Protein 4AUR (pdb70)

Foldseek 3Di:
DQQVLLVVVLVVLLLLLVLVLCCCCVLFDDPPPVNVLSVVLNVVSVPDGAEEEQAEQVVLVSLLLVCLLQLHHVCPWDDQDDLEKDWDWDPPGPDTYIYIYGNNVVVSVVNCDVVSLVRLLLHLAYEHGAELVDGDDPPCLVVLQCCCPVSNCQLRYEYEHEALVVDHLPPPVVCVVSQVVSLVVVLVSSCVSHVNDPVSSVSGHYDYFYSQHPNPDDVVVSVVVVVRCSRGVSVVVSVSNSVSSNPRSSVSSCVVSPVPSSVVSVVLLVLQVVLLVLLCVLLVLLVVVCVLVVLLVVLLVVLLVLLVVLVVVLVVLVVLVVLPVDDLQCPQVNCPVWNQDPLGTRPNVVVVNVVSVVVSLVVSLVSLVVSLVVNLVSLVVSLVSLVVCDFCSCVSVRDQQDPDNHDTSVNLNVLSVVLNVLSVVLRDDDDDDDDDGHDHDDPLLDLSNDDPPDDDGHDPVVVPVDDPVRRVVSSVVNSVVVSVVSCVVVVVVVVCSVDSVVCVPRPVVSVCCVSSVVSVVVSVVSVVSSVSSVVVSVSVVVSVSVD

Solvent-accessible surface area: 28708 Å² total

CATH classification: 3.40.50.300

Sequence (547 aa):
EQFKQFSIEKQAAINSLLQLRGLELGEGINISDDLQKVTSAINAIESDVLRIALLGAFSDGKTSVIAAWLGKVDDNISDESSDRLSIYKPEGLPDQCEIVDTPGLFDGRLVYEDLTRRYISEAHLIFYVVDATNPLKESHSDIVKWVLRDLNKLSSTIFVINKDEVTSLTDQALFDEQAAIKKANLKGKLQRAADLTAQECEQLNIVCVASNPNGRGLTYWFTKPEHYESRSRINDLKNAATEILKTNVPEVLLVKTGDVVKDIVIQRVTLASRHLDELNTFVEKNDEDHRFSNDIKQSRIEVKRLAGELFEELNLEKQLSQLRPLDLDDIRPFDDELGYTEDGVGFKLHLRIKQSVDRFFEQSTAVSQRLSDDITRQLSSSESFLSGLGEGAFRSLGGAFKGVSKISPATLKTTILAARDTIGKLTGYVYKFKPWEATKLAGSIAKWAGPVGAAFTIGSDLWDAYKAHEREQELKEVKASLAKIIKEPFEDIYDVLSSDEKFAFFAPQIQQEQVVTELAEKSQAIRDNRQKLSLIQTQLAQLVPAT

B-factor: mean 41.04, std 17.07, range [11.83, 122.5]

Radius of gyration: 49.86 Å; Cα contacts (8 Å, |Δi|>4): 605; chains: 1; bounding box: 68×48×155 Å

Structure (mmCIF, N/CA/C/O backbone):
data_4AUR
#
_entry.id   4AUR
#
_cell.length_a   185.515
_cell.length_b   53.659
_cell.length_c   73.949
_cell.angle_alpha   90.00
_cell.angle_beta   96.65
_cell.angle_gamma   90.00
#
_symmetry.space_group_name_H-M   'C 1 2 1'
#
loop_
_entity.id
_entity.type
_entity.pdbx_description
1 polymer LEOA
2 non-polymer 'SULFATE ION'
3 water water
#
loop_
_atom_site.group_PDB
_atom_site.id
_atom_site.type_symbol
_atom_site.label_atom_id
_atom_site.label_alt_id
_atom_site.label_comp_id
_atom_site.label_asym_id
_atom_site.label_entity_id
_atom_site.label_seq_id
_atom_site.pdbx_PDB_ins_code
_atom_site.Cartn_x
_atom_site.Cartn_y
_atom_site.Cartn_z
_atom_site.occupancy
_atom_site.B_iso_or_equiv
_atom_site.auth_seq_id
_atom_site.auth_comp_id
_atom_site.auth_asym_id
_atom_site.auth_atom_id
_atom_site.pdbx_PDB_model_num
ATOM 9 N N . GLU A 1 2 ? 30.924 15.234 -3.659 1.00 61.38 2 GLU A N 1
ATOM 10 C CA . GLU A 1 2 ? 30.228 14.417 -4.650 1.00 61.47 2 GLU A CA 1
ATOM 11 C C . GLU A 1 2 ? 30.453 12.937 -4.334 1.00 57.67 2 GLU A C 1
ATOM 12 O O . GLU A 1 2 ? 31.062 12.611 -3.323 1.00 53.45 2 GLU A O 1
ATOM 18 N N . GLN A 1 3 ? 29.947 12.045 -5.180 1.00 55.12 3 GLN A N 1
ATOM 19 C CA . GLN A 1 3 ? 29.709 10.646 -4.764 1.00 50.44 3 GLN A CA 1
ATOM 20 C C . GLN A 1 3 ? 30.956 9.788 -4.629 1.00 46.41 3 GLN A C 1
ATOM 21 O O . GLN A 1 3 ? 31.025 8.971 -3.735 1.00 44.23 3 GLN A O 1
ATOM 27 N N . PHE A 1 4 ? 31.936 9.975 -5.505 1.00 45.27 4 PHE A N 1
ATOM 28 C CA . PHE A 1 4 ? 33.130 9.141 -5.497 1.00 43.46 4 PHE A CA 1
ATOM 29 C C . PHE A 1 4 ? 34.136 9.617 -4.480 1.00 44.65 4 PHE A C 1
ATOM 30 O O . PHE A 1 4 ? 34.922 8.823 -3.992 1.00 52.45 4 PHE A O 1
ATOM 38 N N . LYS A 1 5 ? 34.121 10.907 -4.163 1.00 45.39 5 LYS A N 1
ATOM 39 C CA . LYS A 1 5 ? 34.996 11.439 -3.119 1.00 46.69 5 LYS A CA 1
ATOM 40 C C . LYS A 1 5 ? 34.466 11.046 -1.740 1.00 42.78 5 LYS A C 1
ATOM 41 O O . LYS A 1 5 ? 35.245 10.863 -0.810 1.00 42.11 5 LYS A O 1
ATOM 47 N N . GLN A 1 6 ? 33.143 10.939 -1.614 1.00 37.26 6 GLN A N 1
ATOM 48 C CA . GLN A 1 6 ? 32.509 10.588 -0.359 1.00 32.74 6 GLN A CA 1
ATOM 49 C C . GLN A 1 6 ? 32.782 9.147 -0.092 1.00 31.33 6 GLN A C 1
ATOM 50 O O . GLN A 1 6 ? 33.037 8.761 1.029 1.00 29.40 6 GLN A O 1
ATOM 56 N N . PHE A 1 7 ? 32.736 8.341 -1.140 1.00 29.55 7 PHE A N 1
ATOM 57 C CA . PHE A 1 7 ? 32.968 6.944 -0.977 1.00 28.42 7 PHE A CA 1
ATOM 58 C C . PHE A 1 7 ? 34.409 6.795 -0.575 1.00 29.69 7 PHE A C 1
ATOM 59 O O . PHE A 1 7 ? 34.710 6.343 0.514 1.00 31.20 7 PHE A O 1
ATOM 67 N N . SER A 1 8 ? 35.305 7.235 -1.435 1.00 32.34 8 SER A N 1
ATOM 68 C CA . SER A 1 8 ? 36.723 7.078 -1.166 1.00 34.67 8 SER A CA 1
ATOM 69 C C . SER A 1 8 ? 37.054 7.478 0.275 1.00 32.56 8 SER A C 1
ATOM 70 O O . SER A 1 8 ? 37.861 6.811 0.910 1.00 30.97 8 SER A O 1
ATOM 73 N N . ILE A 1 9 ? 36.420 8.555 0.758 1.00 31.47 9 ILE A N 1
ATOM 74 C CA . ILE A 1 9 ? 36.540 9.029 2.144 1.00 33.13 9 ILE A CA 1
ATOM 75 C C . ILE A 1 9 ? 35.957 8.059 3.153 1.00 33.26 9 ILE A C 1
ATOM 76 O O . ILE A 1 9 ? 36.566 7.797 4.196 1.00 38.02 9 ILE A O 1
ATOM 81 N N . GLU A 1 10 ? 34.749 7.573 2.888 1.00 32.37 10 GLU A N 1
ATOM 82 C CA . GLU A 1 10 ? 34.136 6.600 3.788 1.00 30.27 10 GLU A CA 1
ATOM 83 C C . GLU A 1 10 ? 34.916 5.306 3.764 1.00 27.55 10 GLU A C 1
ATOM 84 O O . GLU A 1 10 ? 35.075 4.696 4.803 1.00 27.47 10 GLU A O 1
ATOM 90 N N . LYS A 1 11 ? 35.456 4.919 2.616 1.00 25.20 11 LYS A N 1
ATOM 91 C CA . LYS A 1 11 ? 36.368 3.781 2.578 1.00 25.62 11 LYS A CA 1
ATOM 92 C C . LYS A 1 11 ? 37.524 3.978 3.526 1.00 25.66 11 LYS A C 1
ATOM 93 O O . LYS A 1 11 ? 37.820 3.106 4.331 1.00 26.13 11 LYS A O 1
ATOM 99 N N . GLN A 1 12 ? 38.174 5.120 3.459 1.00 25.93 12 GLN A N 1
ATOM 100 C CA . GLN A 1 12 ? 39.313 5.343 4.336 1.00 28.52 12 GLN A CA 1
ATOM 101 C C . GLN A 1 12 ? 38.879 5.362 5.798 1.00 28.40 12 GLN A C 1
ATOM 102 O O . GLN A 1 12 ? 39.544 4.779 6.648 1.00 30.18 12 GLN A O 1
ATOM 108 N N . ALA A 1 13 ? 37.765 6.006 6.112 1.00 26.51 13 ALA A N 1
ATOM 109 C CA . ALA A 1 13 ? 37.360 6.042 7.507 1.00 25.82 13 ALA A CA 1
ATOM 110 C C . ALA A 1 13 ? 37.208 4.640 8.059 1.00 24.36 13 ALA A C 1
ATOM 111 O O . ALA A 1 13 ? 37.596 4.378 9.175 1.00 27.32 13 ALA A O 1
ATOM 113 N N . ALA A 1 14 ? 36.649 3.740 7.271 1.00 24.71 14 ALA A N 1
ATOM 114 C CA . ALA A 1 14 ? 36.406 2.362 7.709 1.00 24.64 14 ALA A CA 1
ATOM 115 C C . ALA A 1 14 ? 37.701 1.609 7.910 1.00 24.01 14 ALA A C 1
ATOM 116 O O . ALA A 1 14 ? 37.829 0.811 8.827 1.00 24.09 14 ALA A O 1
ATOM 118 N N . ILE A 1 15 ? 38.648 1.860 7.026 1.00 23.82 15 ILE A N 1
ATOM 119 C CA . ILE A 1 15 ? 39.969 1.333 7.181 1.00 23.18 15 ILE A CA 1
ATOM 120 C C . ILE A 1 15 ? 40.597 1.881 8.464 1.00 23.94 15 ILE A C 1
ATOM 121 O O . ILE A 1 15 ? 41.138 1.110 9.249 1.00 25.24 15 ILE A O 1
ATOM 126 N N . ASN A 1 16 ? 40.503 3.178 8.719 1.00 23.72 16 ASN A N 1
ATOM 127 C CA . ASN A 1 16 ? 41.022 3.684 9.976 1.00 25.36 16 ASN A CA 1
ATOM 128 C C . ASN A 1 16 ? 40.393 2.993 11.168 1.00 25.75 16 ASN A C 1
ATOM 129 O O . ASN A 1 16 ? 41.105 2.463 12.024 1.00 25.24 16 ASN A O 1
ATOM 134 N N . SER A 1 17 ? 39.063 2.973 11.208 1.00 25.34 17 SER A N 1
ATOM 135 C CA . SER A 1 17 ? 38.352 2.372 12.305 1.00 25.28 17 SER A CA 1
ATOM 136 C C . SER A 1 17 ? 38.848 0.941 12.562 1.00 25.27 17 SER A C 1
ATOM 137 O O . SER A 1 17 ? 38.862 0.475 13.703 1.00 26.57 17 SER A O 1
ATOM 140 N N . LEU A 1 18 ? 39.293 0.252 11.516 1.00 24.37 18 LEU A N 1
ATOM 141 C CA . LEU A 1 18 ? 39.843 -1.088 11.680 1.00 23.08 18 LEU A CA 1
ATOM 142 C C . LEU A 1 18 ? 41.278 -1.080 12.183 1.00 23.32 18 LEU A C 1
ATOM 143 O O . LEU A 1 18 ? 41.691 -1.979 12.893 1.00 20.87 18 LEU A O 1
ATOM 148 N N . LEU A 1 19 ? 42.052 -0.070 11.805 1.00 24.44 19 LEU A N 1
ATOM 149 C CA . LEU A 1 19 ? 43.371 0.078 12.406 1.00 24.50 19 LEU A CA 1
ATOM 150 C C . LEU A 1 19 ? 43.253 0.376 13.913 1.00 23.95 19 LEU A C 1
ATOM 151 O O . LEU A 1 19 ? 44.040 -0.116 14.698 1.00 24.39 19 LEU A O 1
ATOM 156 N N . GLN A 1 20 ? 42.269 1.166 14.315 1.00 24.68 20 GLN A N 1
ATOM 157 C CA . GLN A 1 20 ? 42.059 1.441 15.736 1.00 25.06 20 GLN A CA 1
ATOM 158 C C . GLN A 1 20 ? 41.620 0.182 16.441 1.00 24.24 20 GLN A C 1
ATOM 159 O O . GLN A 1 20 ? 41.968 -0.057 17.581 1.00 22.57 20 GLN A O 1
ATOM 165 N N . LEU A 1 21 ? 40.834 -0.628 15.745 1.00 25.36 21 LEU A N 1
ATOM 166 C CA . LEU A 1 21 ? 40.459 -1.931 16.254 1.00 23.97 21 LEU A CA 1
ATOM 167 C C . LEU A 1 21 ? 41.687 -2.755 16.530 1.00 23.66 21 LEU A C 1
ATOM 168 O O . LEU A 1 21 ? 41.834 -3.308 17.598 1.00 26.81 21 LEU A O 1
ATOM 173 N N . ARG A 1 22 ? 42.593 -2.818 15.569 1.00 25.21 22 ARG A N 1
ATOM 174 C C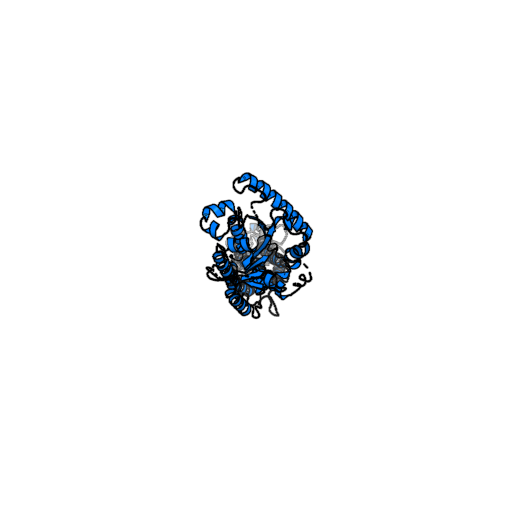A . ARG A 1 22 ? 43.880 -3.507 15.746 1.00 24.08 22 ARG A CA 1
ATOM 175 C C . ARG A 1 22 ? 44.636 -3.017 16.959 1.00 22.46 22 ARG A C 1
ATOM 176 O O . ARG A 1 22 ? 45.222 -3.797 17.667 1.00 21.62 22 ARG A O 1
ATOM 184 N N . GLY A 1 23 ? 44.611 -1.714 17.189 1.00 22.66 23 GLY A N 1
ATOM 185 C CA . GLY A 1 23 ? 45.274 -1.114 18.334 1.00 22.60 23 GLY A CA 1
ATOM 186 C C . GLY A 1 23 ? 44.605 -1.534 19.617 1.00 22.91 23 GLY A C 1
ATOM 187 O O . GLY A 1 23 ? 45.257 -1.712 20.631 1.00 23.16 23 GLY A O 1
ATOM 196 N N . LEU A 1 25 ? 43.072 -4.291 20.049 1.00 24.19 25 LEU A N 1
ATOM 197 C CA . LEU A 1 25 ? 43.424 -5.710 20.258 1.00 23.72 25 LEU A CA 1
ATOM 198 C C . LEU A 1 25 ? 44.783 -5.919 20.877 1.00 23.77 25 LEU A C 1
ATOM 199 O O . LEU A 1 25 ? 44.958 -6.786 21.719 1.00 22.88 25 LEU A O 1
ATOM 204 N N . GLU A 1 26 ? 45.760 -5.143 20.433 1.00 24.55 26 GLU A N 1
ATOM 205 C CA . GLU A 1 26 ? 47.088 -5.183 21.029 1.00 25.40 26 GLU A CA 1
ATOM 206 C C . GLU A 1 26 ? 47.055 -4.919 22.545 1.00 26.28 26 GLU A C 1
ATOM 207 O O . GLU A 1 26 ? 47.866 -5.470 23.279 1.00 27.86 26 GLU A O 1
ATOM 221 N N . LEU A 1 28 ? 44.338 -5.376 24.692 1.00 23.74 28 LEU A N 1
ATOM 222 C CA . LEU A 1 28 ? 43.762 -6.570 25.328 1.00 24.30 28 LEU A CA 1
ATOM 223 C C . LEU A 1 28 ? 44.812 -7.667 25.456 1.00 25.72 28 LEU A C 1
ATOM 224 O O . LEU A 1 28 ? 44.974 -8.276 26.508 1.00 26.88 28 LEU A O 1
ATOM 229 N N . GLY A 1 29 ? 45.540 -7.922 24.380 1.00 27.73 29 GLY A N 1
ATOM 230 C CA . GLY A 1 29 ? 46.608 -8.911 24.425 1.00 28.65 29 GLY A CA 1
ATOM 231 C C . GLY A 1 29 ? 47.521 -8.563 25.576 1.00 28.53 29 GLY A C 1
ATOM 232 O O . GLY A 1 29 ? 47.948 -9.427 26.333 1.00 29.34 29 GLY A O 1
ATOM 233 N N . GLU A 1 30 ? 47.783 -7.280 25.736 1.00 28.65 30 GLU A N 1
ATOM 234 C CA . GLU A 1 30 ? 48.682 -6.844 26.767 1.00 31.05 30 GLU A CA 1
ATOM 235 C C . GLU A 1 30 ? 48.162 -7.122 28.180 1.00 30.53 30 GLU A C 1
ATOM 236 O O . GLU A 1 30 ? 48.957 -7.266 29.087 1.00 30.59 30 GLU A O 1
ATOM 250 N N . GLY A 1 32 ? 46.534 -9.810 28.851 1.00 28.93 32 GLY A N 1
ATOM 251 C CA . GLY A 1 32 ? 46.494 -11.261 28.938 1.00 26.18 32 GLY A CA 1
ATOM 252 C C . GLY A 1 32 ? 45.219 -11.858 28.410 1.00 26.28 32 GLY A C 1
ATOM 253 O O . GLY A 1 32 ? 44.873 -12.969 28.745 1.00 26.56 32 GLY A O 1
ATOM 254 N N . ILE A 1 33 ? 44.528 -11.124 27.563 1.00 27.98 33 ILE A N 1
ATOM 255 C CA . ILE A 1 33 ? 43.273 -11.580 26.992 1.00 30.53 33 ILE A CA 1
ATOM 256 C C . ILE A 1 33 ? 43.529 -12.219 25.645 1.00 32.67 33 ILE A C 1
ATOM 257 O O . ILE A 1 33 ? 44.560 -11.949 25.033 1.00 32.52 33 ILE A O 1
ATOM 262 N N . ASN A 1 34 ? 42.590 -13.080 25.224 1.00 39.06 34 ASN A N 1
ATOM 263 C CA . ASN A 1 34 ? 42.728 -14.040 24.082 1.00 41.60 34 ASN A CA 1
ATOM 264 C C . ASN A 1 34 ? 43.416 -13.565 22.795 1.00 39.36 34 ASN A C 1
ATOM 265 O O . ASN A 1 34 ? 44.573 -13.922 22.547 1.00 39.43 34 ASN A O 1
ATOM 270 N N . ILE A 1 35 ? 42.676 -12.809 21.984 1.00 37.29 35 ILE A N 1
ATOM 271 C CA . ILE A 1 35 ? 43.060 -12.416 20.610 1.00 39.88 35 ILE A CA 1
ATOM 272 C C . ILE A 1 35 ? 42.912 -13.531 19.526 1.00 41.37 35 ILE A C 1
ATOM 273 O O . ILE A 1 35 ? 42.531 -13.245 18.389 1.00 38.87 35 ILE A O 1
ATOM 278 N N . SER A 1 36 ? 43.177 -14.784 19.884 1.00 42.47 36 SER A N 1
ATOM 279 C CA . SER A 1 36 ? 43.567 -15.820 18.907 1.00 43.61 36 SER A CA 1
ATOM 280 C C . SER A 1 36 ? 44.385 -15.178 17.777 1.00 41.70 36 SER A C 1
ATOM 281 O O . SER A 1 36 ? 45.565 -14.850 17.983 1.00 43.75 36 SER A O 1
ATOM 284 N N . ASP A 1 37 ? 43.771 -14.981 16.618 1.00 39.14 37 ASP A N 1
ATOM 285 C CA . ASP A 1 37 ? 44.457 -14.361 15.494 1.00 38.85 37 ASP A CA 1
ATOM 286 C C . ASP A 1 37 ? 43.640 -13.211 14.944 1.00 34.69 37 ASP A C 1
ATOM 287 O O . ASP A 1 37 ? 43.670 -12.954 13.762 1.00 31.64 37 ASP A O 1
ATOM 292 N N . ASP A 1 38 ? 42.921 -12.523 15.829 1.00 36.09 38 ASP A N 1
ATOM 293 C CA . ASP A 1 38 ? 42.087 -11.378 15.473 1.00 33.02 38 ASP A CA 1
ATOM 294 C C . ASP A 1 38 ? 42.935 -10.277 14.823 1.00 30.20 38 ASP A C 1
ATOM 295 O O . ASP A 1 38 ? 42.466 -9.579 13.944 1.00 31.33 38 ASP A O 1
ATOM 300 N N . LEU A 1 39 ? 44.191 -10.142 15.216 1.00 29.70 39 LEU A N 1
ATOM 301 C CA . LEU A 1 39 ? 45.078 -9.158 14.578 1.00 30.13 39 LEU A CA 1
ATOM 302 C C . LEU A 1 39 ? 45.297 -9.433 13.098 1.00 30.12 39 LEU A C 1
ATOM 303 O O . LEU A 1 39 ? 45.168 -8.544 12.257 1.00 30.47 39 LEU A O 1
ATOM 308 N N . GLN A 1 40 ? 45.618 -10.668 12.761 1.00 31.22 40 GLN A N 1
ATOM 309 C CA . GLN A 1 40 ? 45.822 -10.993 11.363 1.00 32.32 40 GLN A CA 1
ATOM 310 C C . GLN A 1 40 ? 44.496 -11.014 10.595 1.00 30.38 40 GLN A C 1
ATOM 311 O O . GLN A 1 40 ? 44.458 -10.686 9.411 1.00 30.22 40 GLN A O 1
ATOM 317 N N . LYS A 1 41 ? 43.401 -11.379 11.258 1.00 30.09 41 LYS A N 1
ATOM 318 C CA . LYS A 1 41 ? 42.088 -11.363 10.603 1.00 29.21 41 LYS A CA 1
ATOM 319 C C . LYS A 1 41 ? 41.766 -9.942 10.205 1.00 27.73 41 LYS A C 1
ATOM 320 O O . LYS A 1 41 ? 41.376 -9.689 9.072 1.00 26.36 41 LYS A O 1
ATOM 326 N N . VAL A 1 42 ? 41.971 -9.009 11.133 1.00 26.07 42 VAL A N 1
ATOM 327 C CA . VAL A 1 42 ? 41.691 -7.585 10.870 1.00 24.33 42 VAL A CA 1
ATOM 328 C C . VAL A 1 42 ? 42.519 -6.995 9.724 1.00 23.32 42 VAL A C 1
ATOM 329 O O . VAL A 1 42 ? 41.979 -6.318 8.857 1.00 21.58 42 VAL A O 1
ATOM 333 N N . THR A 1 43 ? 43.826 -7.233 9.729 1.00 23.94 43 THR A N 1
ATOM 334 C CA . THR A 1 43 ? 44.678 -6.854 8.593 1.00 24.51 43 THR A CA 1
ATOM 335 C C . THR A 1 43 ? 44.137 -7.357 7.238 1.00 25.13 43 THR A C 1
ATOM 336 O O . THR A 1 43 ? 43.997 -6.577 6.306 1.00 25.18 43 THR A O 1
ATOM 340 N N . SER A 1 44 ? 43.813 -8.648 7.146 1.00 25.98 44 SER A N 1
ATOM 341 C CA . SER A 1 44 ? 43.169 -9.209 5.947 1.00 26.23 44 SER A CA 1
ATOM 342 C C . SER A 1 44 ? 41.928 -8.429 5.508 1.00 26.37 44 SER A C 1
ATOM 343 O O . SER A 1 44 ? 41.760 -8.123 4.321 1.00 30.69 44 SER A O 1
ATOM 346 N N . ALA A 1 45 ? 41.049 -8.106 6.443 1.00 25.21 45 ALA A N 1
ATOM 347 C CA . ALA A 1 45 ? 39.836 -7.380 6.085 1.00 24.56 45 ALA A CA 1
ATOM 348 C C . ALA A 1 45 ? 40.168 -5.991 5.572 1.00 24.56 45 ALA A C 1
ATOM 349 O O . ALA A 1 45 ? 39.459 -5.463 4.723 1.00 23.27 45 ALA A O 1
ATOM 351 N N . ILE A 1 46 ? 41.243 -5.394 6.072 1.00 24.76 46 ILE A N 1
ATOM 352 C CA . ILE A 1 46 ? 41.665 -4.099 5.538 1.00 26.31 46 ILE A CA 1
ATOM 353 C C . ILE A 1 46 ? 42.080 -4.212 4.078 1.00 28.31 46 ILE A C 1
ATOM 354 O O . ILE A 1 46 ? 41.738 -3.359 3.261 1.00 28.05 46 ILE A O 1
ATOM 359 N N . ASN A 1 47 ? 42.782 -5.296 3.758 1.00 29.87 47 ASN A N 1
ATOM 360 C CA . ASN A 1 47 ? 43.262 -5.519 2.420 1.00 30.39 47 ASN A CA 1
ATOM 361 C C . ASN A 1 47 ? 42.127 -5.793 1.490 1.00 32.01 47 ASN A C 1
ATOM 362 O O . ASN A 1 47 ? 42.057 -5.207 0.416 1.00 37.04 47 ASN A O 1
ATOM 367 N N . ALA A 1 48 ? 41.221 -6.666 1.894 1.00 32.66 48 ALA A N 1
ATOM 368 C CA . ALA A 1 48 ? 40.045 -6.931 1.078 1.00 31.81 48 ALA A CA 1
ATOM 369 C C . ALA A 1 48 ? 39.303 -5.657 0.791 1.00 30.99 48 ALA A C 1
ATOM 370 O O . ALA A 1 48 ? 38.815 -5.475 -0.308 1.00 35.67 48 ALA A O 1
ATOM 372 N N . ILE A 1 49 ? 39.230 -4.767 1.772 1.00 33.08 49 ILE A N 1
ATOM 373 C CA . ILE A 1 49 ? 38.409 -3.562 1.647 1.00 33.35 49 ILE A CA 1
ATOM 374 C C . ILE A 1 49 ? 38.978 -2.559 0.669 1.00 34.28 49 ILE A C 1
ATOM 375 O O . ILE A 1 49 ? 38.225 -1.878 -0.004 1.00 36.11 49 ILE A O 1
ATOM 380 N N . GLU A 1 50 ? 40.303 -2.435 0.655 1.00 37.52 50 GLU A N 1
ATOM 381 C CA . GLU A 1 50 ? 41.031 -1.577 -0.282 1.00 39.36 50 GLU A CA 1
ATOM 382 C C . GLU A 1 50 ? 40.577 -1.751 -1.736 1.00 40.32 50 GLU A C 1
ATOM 383 O O . GLU A 1 50 ? 40.442 -0.774 -2.468 1.00 40.24 50 GLU A O 1
ATOM 389 N N . SER A 1 51 ? 40.343 -2.991 -2.147 1.00 40.18 51 SER A N 1
ATOM 390 C CA . SER A 1 51 ? 39.873 -3.274 -3.506 1.00 41.74 51 SER A CA 1
ATOM 391 C C . SER A 1 51 ? 38.552 -2.587 -3.838 1.00 41.74 51 SER A C 1
ATOM 392 O O . SER A 1 51 ? 38.418 -1.949 -4.887 1.00 42.68 51 SER A O 1
ATOM 395 N N . ASP A 1 52 ? 37.588 -2.745 -2.932 1.00 39.81 52 ASP A N 1
ATOM 396 C CA . ASP A 1 52 ? 36.198 -2.402 -3.175 1.00 36.76 52 ASP A CA 1
ATOM 397 C C . ASP A 1 52 ? 35.982 -1.013 -3.794 1.00 36.73 52 ASP A C 1
ATOM 398 O O . ASP A 1 52 ? 36.746 -0.068 -3.546 1.00 36.74 52 ASP A O 1
ATOM 403 N N . VAL A 1 53 ? 34.936 -0.931 -4.619 1.00 32.74 53 VAL A N 1
ATOM 404 C CA . VAL A 1 53 ? 34.566 0.267 -5.346 1.00 31.42 53 VAL A CA 1
ATOM 405 C C . VAL A 1 53 ? 33.088 0.522 -5.125 1.00 29.62 53 VAL A C 1
ATOM 406 O O . VAL A 1 53 ? 32.344 -0.407 -4.802 1.00 29.12 53 VAL A O 1
ATOM 410 N N . LEU A 1 54 ? 32.658 1.767 -5.328 1.00 27.31 54 LEU A N 1
ATOM 411 C CA . LEU A 1 54 ? 31.249 2.133 -5.204 1.00 25.97 54 LEU A CA 1
ATOM 412 C C . LEU A 1 54 ? 30.330 1.308 -6.091 1.00 25.75 54 LEU A C 1
ATOM 413 O O . LEU A 1 54 ? 30.563 1.182 -7.273 1.00 26.94 54 LEU A O 1
ATOM 418 N N . ARG A 1 55 ? 29.255 0.792 -5.513 1.00 25.96 55 ARG A N 1
ATOM 419 C CA . ARG A 1 55 ? 28.309 -0.061 -6.208 1.00 26.24 55 ARG A CA 1
ATOM 420 C C . ARG A 1 55 ? 26.898 0.437 -5.981 1.00 27.85 55 ARG A C 1
ATOM 421 O O . ARG A 1 55 ? 26.485 0.649 -4.847 1.00 27.18 55 ARG A O 1
ATOM 429 N N . ILE A 1 56 ? 26.163 0.605 -7.076 1.00 30.17 56 ILE A N 1
ATOM 430 C CA . ILE A 1 56 ? 24.784 1.064 -7.030 1.00 31.24 56 ILE A CA 1
ATOM 431 C C . ILE A 1 56 ? 23.918 -0.008 -7.660 1.00 30.75 56 ILE A C 1
ATOM 432 O O . ILE A 1 56 ? 24.210 -0.486 -8.755 1.00 32.58 56 ILE A O 1
ATOM 437 N N . ALA A 1 57 ? 22.858 -0.398 -6.978 1.00 30.52 57 ALA A N 1
ATOM 438 C CA . ALA A 1 57 ? 21.879 -1.263 -7.595 1.00 30.60 57 ALA A CA 1
ATOM 439 C C . ALA A 1 57 ? 20.813 -0.368 -8.172 1.00 31.93 57 ALA A C 1
ATOM 440 O O . ALA A 1 57 ? 20.152 0.402 -7.457 1.00 32.15 57 ALA A O 1
ATOM 442 N N . LEU A 1 58 ? 20.673 -0.443 -9.484 1.00 32.48 58 LEU A N 1
ATOM 443 C CA . LEU A 1 58 ? 19.691 0.344 -10.182 1.00 32.55 58 LEU A CA 1
ATOM 444 C C . LEU A 1 58 ? 18.469 -0.505 -10.455 1.00 30.62 58 LEU A C 1
ATOM 445 O O . LEU A 1 58 ? 18.465 -1.339 -11.355 1.00 27.34 58 LEU A O 1
ATOM 450 N N . LEU A 1 59 ? 17.433 -0.262 -9.665 1.00 31.26 59 LEU A N 1
ATOM 451 C CA . LEU A 1 59 ? 16.196 -1.053 -9.701 1.00 32.57 59 LEU A CA 1
ATOM 452 C C . LEU A 1 59 ? 15.012 -0.256 -10.235 1.00 33.60 59 LEU A C 1
ATOM 453 O O . LEU A 1 59 ? 14.895 0.944 -9.974 1.00 33.77 59 LEU A O 1
ATOM 458 N N . GLY A 1 60 ? 14.139 -0.941 -10.969 1.00 34.23 60 GLY A N 1
ATOM 459 C CA . GLY A 1 60 ? 12.954 -0.323 -11.533 1.00 36.66 60 GLY A CA 1
ATOM 460 C C . GLY A 1 60 ? 12.688 -0.753 -12.965 1.00 38.33 60 GLY A C 1
ATOM 461 O O . GLY A 1 60 ? 13.533 -1.345 -13.629 1.00 38.79 60 GLY A O 1
ATOM 462 N N . ALA A 1 61 ? 11.488 -0.456 -13.438 1.00 39.04 61 ALA A N 1
ATOM 463 C CA . ALA A 1 61 ? 11.131 -0.748 -14.804 1.00 39.88 61 ALA A CA 1
ATOM 464 C C . ALA A 1 61 ? 11.821 0.269 -15.669 1.00 41.02 61 ALA A C 1
ATOM 465 O O . ALA A 1 61 ? 11.974 1.409 -15.253 1.00 41.90 61 ALA A O 1
ATOM 467 N N . PHE A 1 62 ? 12.248 -0.147 -16.860 1.00 45.07 62 PHE A N 1
ATOM 468 C CA . PHE A 1 62 ? 12.999 0.734 -17.754 1.00 48.74 62 PHE A CA 1
ATOM 469 C C . PHE A 1 62 ? 12.125 1.845 -18.296 1.00 47.59 62 PHE A C 1
ATOM 470 O O . PHE A 1 62 ? 12.587 2.968 -18.478 1.00 46.19 62 PHE A O 1
ATOM 478 N N . SER A 1 63 ? 10.854 1.517 -18.513 1.00 49.91 63 SER A N 1
ATOM 479 C CA . SER A 1 63 ? 9.839 2.473 -18.950 1.00 51.20 63 SER A CA 1
ATOM 480 C C . SER A 1 63 ? 9.624 3.606 -17.953 1.00 50.26 63 SER A C 1
ATOM 481 O O . SER A 1 63 ? 9.146 4.668 -18.340 1.00 54.84 63 SER A O 1
ATOM 484 N N . ASP A 1 64 ? 9.974 3.392 -16.684 1.00 46.42 64 ASP A N 1
ATOM 485 C CA . ASP A 1 64 ? 9.972 4.469 -15.708 1.00 44.08 64 ASP A CA 1
ATOM 486 C C . ASP A 1 64 ? 11.266 5.302 -15.771 1.00 41.69 64 ASP A C 1
ATOM 487 O O . ASP A 1 64 ? 11.514 6.157 -14.924 1.00 42.02 64 ASP A O 1
ATOM 492 N N . GLY A 1 65 ? 12.091 5.084 -16.778 1.00 40.82 65 GLY A N 1
ATOM 493 C CA . GLY A 1 65 ? 13.167 6.037 -17.061 1.00 44.95 65 GLY A CA 1
ATOM 494 C C . GLY A 1 65 ? 14.329 5.967 -16.095 1.00 44.64 65 GLY A C 1
ATOM 495 O O . GLY A 1 65 ? 14.953 6.966 -15.766 1.00 43.80 65 GLY A O 1
ATOM 496 N N . LYS A 1 66 ? 14.603 4.747 -15.671 1.00 46.42 66 LYS A N 1
ATOM 497 C CA . LYS A 1 66 ? 15.702 4.396 -14.794 1.00 47.22 66 LYS A CA 1
ATOM 498 C C . LYS A 1 66 ? 17.043 4.803 -15.385 1.00 49.89 66 LYS A C 1
ATOM 499 O O . LYS A 1 66 ? 17.926 5.289 -14.682 1.00 53.43 66 LYS A O 1
ATOM 505 N N . THR A 1 67 ? 17.200 4.572 -16.682 1.00 50.86 67 THR A N 1
ATOM 506 C CA . THR A 1 67 ? 18.480 4.777 -17.332 1.00 52.10 67 THR A CA 1
ATOM 507 C C . THR A 1 67 ? 18.832 6.272 -17.365 1.00 51.60 67 THR A C 1
ATOM 508 O O . THR A 1 67 ? 20.002 6.662 -17.265 1.00 50.01 67 THR A O 1
ATOM 512 N N . SER A 1 68 ? 17.815 7.109 -17.489 1.00 48.34 68 SER A N 1
ATOM 513 C CA . SER A 1 68 ? 18.039 8.538 -17.465 1.00 48.57 68 SER A CA 1
ATOM 514 C C . SER A 1 68 ? 18.535 8.914 -16.073 1.00 49.55 68 SER A C 1
ATOM 515 O O . SER A 1 68 ? 19.508 9.665 -15.925 1.00 53.48 68 SER A O 1
ATOM 518 N N . VAL A 1 69 ? 17.888 8.363 -15.051 1.00 45.56 69 VAL A N 1
ATOM 519 C CA . VAL A 1 69 ? 18.212 8.736 -13.683 1.00 44.30 69 VAL A CA 1
ATOM 520 C C . VAL A 1 69 ? 19.683 8.489 -13.334 1.00 43.52 69 VAL A C 1
ATOM 521 O O . VAL A 1 69 ? 20.300 9.327 -12.699 1.00 45.48 69 VAL A O 1
ATOM 525 N N . ILE A 1 70 ? 20.247 7.365 -13.752 1.00 41.84 70 ILE A N 1
ATOM 526 C CA . ILE A 1 70 ? 21.608 7.040 -13.353 1.00 41.27 70 ILE A CA 1
ATOM 527 C C . ILE A 1 70 ? 22.672 7.833 -14.112 1.00 42.74 70 ILE A C 1
ATOM 528 O O . ILE A 1 70 ? 23.605 8.363 -13.499 1.00 41.07 70 ILE A O 1
ATOM 533 N N . ALA A 1 71 ? 22.528 7.925 -15.435 1.00 43.72 71 ALA A N 1
ATOM 534 C CA . ALA A 1 71 ? 23.359 8.819 -16.242 1.00 40.80 71 ALA A CA 1
ATOM 535 C C . ALA A 1 71 ? 23.299 10.242 -15.692 1.00 39.14 71 ALA A C 1
ATOM 536 O O . ALA A 1 71 ? 24.327 10.893 -15.511 1.00 38.84 71 ALA A O 1
ATOM 538 N N . ALA A 1 72 ? 22.095 10.721 -15.425 1.00 37.43 72 ALA A N 1
ATOM 539 C CA . ALA A 1 72 ? 21.926 12.067 -14.892 1.00 40.47 72 ALA A CA 1
ATOM 540 C C . ALA A 1 72 ? 22.777 12.282 -13.677 1.00 40.34 72 ALA A C 1
ATOM 541 O O . ALA A 1 72 ? 23.411 13.315 -13.548 1.00 46.14 72 ALA A O 1
ATOM 543 N N . TRP A 1 73 ? 22.772 11.293 -12.785 1.00 41.09 73 TRP A N 1
ATOM 544 C CA . TRP A 1 73 ? 23.363 11.407 -11.460 1.00 37.15 73 TRP A CA 1
ATOM 545 C C . TRP A 1 73 ? 24.863 11.356 -11.533 1.00 38.77 73 TRP A C 1
ATOM 546 O O . TRP A 1 73 ? 25.544 12.149 -10.891 1.00 42.68 73 TRP A O 1
ATOM 557 N N . LEU A 1 74 ? 25.365 10.405 -12.312 1.00 40.83 74 LEU A N 1
ATOM 558 C CA . LEU A 1 74 ? 26.797 10.266 -12.573 1.00 43.84 74 LEU A CA 1
ATOM 559 C C . LEU A 1 74 ? 27.395 11.533 -13.171 1.00 48.59 74 LEU A C 1
ATOM 560 O O . LEU A 1 74 ? 28.508 11.952 -12.810 1.00 47.23 74 LEU A O 1
ATOM 565 N N . GLY A 1 75 ? 26.643 12.106 -14.110 1.00 50.24 75 GLY A N 1
ATOM 566 C CA . GLY A 1 75 ? 27.030 13.312 -14.815 1.00 52.69 75 GLY A CA 1
ATOM 567 C C . GLY A 1 75 ? 27.154 13.148 -16.325 1.00 52.55 75 GLY A C 1
ATOM 568 O O . GLY A 1 75 ? 27.091 14.137 -17.041 1.00 54.71 75 GLY A O 1
ATOM 569 N N . LYS A 1 76 ? 27.332 11.921 -16.812 1.00 49.82 76 LYS A N 1
ATOM 570 C CA . LYS A 1 76 ? 27.629 11.693 -18.218 1.00 51.74 76 LYS A CA 1
ATOM 571 C C . LYS A 1 76 ? 26.580 10.834 -18.908 1.00 53.50 76 LYS A C 1
ATOM 572 O O . LYS A 1 76 ? 26.091 9.869 -18.337 1.00 52.84 76 LYS A O 1
ATOM 578 N N . VAL A 1 77 ? 26.250 11.190 -20.148 1.00 54.11 77 VAL A N 1
ATOM 579 C CA . VAL A 1 77 ? 25.375 10.376 -20.986 1.00 55.34 77 VAL A CA 1
ATOM 580 C C . VAL A 1 77 ? 25.982 8.996 -21.085 1.00 55.04 77 VAL A C 1
ATOM 581 O O . VAL A 1 77 ? 27.200 8.862 -21.082 1.00 53.28 77 VAL A O 1
ATOM 593 N N . ASP A 1 79 ? 26.662 6.693 -23.277 1.00 61.70 79 ASP A N 1
ATOM 594 C CA . ASP A 1 79 ? 27.675 6.249 -24.249 1.00 66.40 79 ASP A CA 1
ATOM 595 C C . ASP A 1 79 ? 29.065 6.866 -24.059 1.00 65.22 79 ASP A C 1
ATOM 596 O O . ASP A 1 79 ? 30.060 6.258 -24.461 1.00 58.25 79 ASP A O 1
ATOM 601 N N . ASP A 1 80 ? 29.127 8.057 -23.452 1.00 68.60 80 ASP A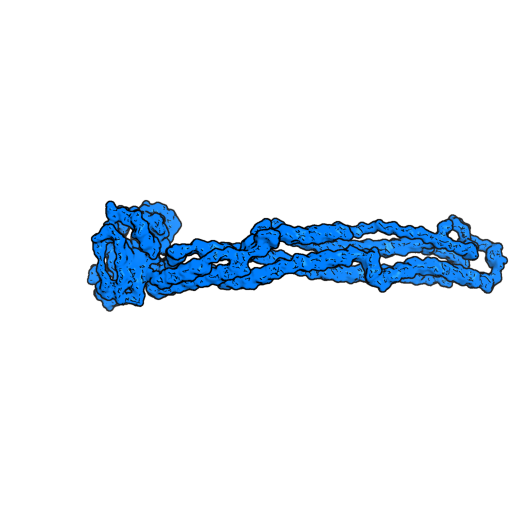 N 1
ATOM 602 C CA . ASP A 1 80 ? 30.402 8.720 -23.126 1.00 70.72 80 ASP A CA 1
ATOM 603 C C . ASP A 1 80 ? 31.218 7.949 -22.094 1.00 70.29 80 ASP A C 1
ATOM 604 O O . ASP A 1 80 ? 32.449 8.078 -22.040 1.00 69.74 80 ASP A O 1
ATOM 617 N N . ASN A 1 82 ? 31.130 4.714 -22.225 1.00 75.16 82 ASN A N 1
ATOM 618 C CA . ASN A 1 82 ? 31.271 3.452 -22.963 1.00 74.80 82 ASN A CA 1
ATOM 619 C C . ASN A 1 82 ? 30.653 2.220 -22.297 1.00 74.42 82 ASN A C 1
ATOM 620 O O . ASN A 1 82 ? 31.337 1.235 -22.001 1.00 76.40 82 ASN A O 1
ATOM 625 N N . ILE A 1 83 ? 29.347 2.294 -22.064 1.00 76.74 83 ILE A N 1
ATOM 626 C CA . ILE A 1 83 ? 28.580 1.167 -21.529 1.00 76.24 83 ILE A CA 1
ATOM 627 C C . ILE A 1 83 ? 27.122 1.276 -22.021 1.00 77.25 83 ILE A C 1
ATOM 628 O O . ILE A 1 83 ? 26.634 2.372 -22.312 1.00 79.34 83 ILE A O 1
ATOM 633 N N . SER A 1 84 ? 26.447 0.132 -22.129 1.00 76.87 84 SER A N 1
ATOM 634 C CA . SER A 1 84 ? 25.108 0.054 -22.718 1.00 71.77 84 SER A CA 1
ATOM 635 C C . SER A 1 84 ? 24.281 -1.038 -22.042 1.00 68.65 84 SER A C 1
ATOM 636 O O . SER A 1 84 ? 24.679 -2.191 -21.999 1.00 68.27 84 SER A O 1
ATOM 647 N N . ASP A 1 86 ? 21.299 -3.682 -21.115 1.00 85.52 86 ASP A N 1
ATOM 648 C CA . ASP A 1 86 ? 20.452 -4.656 -21.818 1.00 88.92 86 ASP A CA 1
ATOM 649 C C . ASP A 1 86 ? 19.086 -4.757 -21.152 1.00 90.13 86 ASP A C 1
ATOM 650 O O . ASP A 1 86 ? 19.001 -4.840 -19.929 1.00 88.56 86 ASP A O 1
ATOM 655 N N . GLU A 1 87 ? 18.034 -4.782 -21.972 1.00 93.05 87 GLU A N 1
ATOM 656 C CA . GLU A 1 87 ? 16.641 -4.719 -21.502 1.00 94.40 87 GLU A CA 1
ATOM 657 C C . GLU A 1 87 ? 16.117 -6.010 -20.867 1.00 91.12 87 GLU A C 1
ATOM 658 O O . GLU A 1 87 ? 15.303 -5.956 -19.942 1.00 90.17 87 GLU A O 1
ATOM 664 N N . SER A 1 88 ? 16.548 -7.164 -21.369 1.00 84.37 88 SER A N 1
ATOM 665 C CA . SER A 1 88 ? 16.146 -8.424 -20.757 1.00 83.64 88 SER A CA 1
ATOM 666 C C . SER A 1 88 ? 17.221 -9.508 -20.851 1.00 84.57 88 SER A C 1
ATOM 667 O O . SER A 1 88 ? 17.679 -9.865 -21.938 1.00 81.85 88 SER A O 1
ATOM 670 N N . SER A 1 89 ? 17.627 -9.996 -19.681 1.00 81.66 89 SER A N 1
ATOM 671 C CA . SER A 1 89 ? 18.417 -11.211 -19.541 1.00 79.98 89 SER A CA 1
ATOM 672 C C . SER A 1 89 ? 18.046 -11.782 -18.189 1.00 72.66 89 SER A C 1
ATOM 673 O O . SER A 1 89 ? 18.157 -11.078 -17.193 1.00 70.95 89 SER A O 1
ATOM 676 N N . ASP A 1 90 ? 17.608 -13.038 -18.134 1.00 72.20 90 ASP A N 1
ATOM 677 C CA . ASP A 1 90 ? 17.235 -13.646 -16.845 1.00 73.60 90 ASP A CA 1
ATOM 678 C C . ASP A 1 90 ? 18.471 -14.039 -16.020 1.00 68.14 90 ASP A C 1
ATOM 679 O O . ASP A 1 90 ? 18.671 -15.211 -15.694 1.00 73.84 90 ASP A O 1
ATOM 684 N N . ARG A 1 91 ? 19.297 -13.040 -15.712 1.00 55.87 91 ARG A N 1
ATOM 685 C CA . ARG A 1 91 ? 20.436 -13.183 -14.824 1.00 55.95 91 ARG A CA 1
ATOM 686 C C . ARG A 1 91 ? 20.684 -11.821 -14.187 1.00 50.75 91 ARG A C 1
ATOM 687 O O . ARG A 1 91 ? 20.122 -10.819 -14.596 1.00 52.34 91 ARG A O 1
ATOM 695 N N . LEU A 1 92 ? 21.571 -11.798 -13.208 1.00 44.44 92 LEU A N 1
ATOM 696 C CA . LEU A 1 92 ? 22.143 -10.573 -12.720 1.00 38.60 92 LEU A CA 1
ATOM 697 C C . LEU A 1 92 ? 23.089 -9.977 -13.749 1.00 38.18 92 LEU A C 1
ATOM 698 O O . LEU A 1 92 ? 23.656 -10.679 -14.598 1.00 36.30 92 LEU A O 1
ATOM 703 N N . SER A 1 93 ? 23.290 -8.674 -13.664 1.00 36.52 93 SER A N 1
ATOM 704 C CA . SER A 1 93 ? 24.217 -8.041 -14.558 1.00 38.82 93 SER A CA 1
ATOM 705 C C . SER A 1 93 ? 24.902 -6.839 -13.939 1.00 39.24 93 SER A C 1
ATOM 706 O O . SER A 1 93 ? 24.360 -6.165 -13.057 1.00 37.11 93 SER A O 1
ATOM 709 N N . ILE A 1 94 ? 26.117 -6.597 -14.430 1.00 40.57 94 ILE A N 1
ATOM 710 C CA . ILE A 1 94 ? 27.021 -5.622 -13.872 1.00 41.41 94 ILE A CA 1
ATOM 711 C C . ILE A 1 94 ? 27.603 -4.770 -14.971 1.00 41.94 94 ILE A C 1
ATOM 712 O O . ILE A 1 94 ? 28.100 -5.301 -15.954 1.00 42.79 94 ILE A O 1
ATOM 717 N N . TYR A 1 95 ? 27.563 -3.453 -14.789 1.00 43.63 95 TYR A N 1
ATOM 718 C CA . TYR A 1 95 ? 28.120 -2.515 -15.747 1.00 43.20 95 TYR A CA 1
ATOM 719 C C . TYR A 1 95 ? 29.167 -1.687 -15.024 1.00 44.32 95 TYR A C 1
ATOM 720 O O . TYR A 1 95 ? 28.934 -1.241 -13.918 1.00 44.94 95 TYR A O 1
ATOM 729 N N . LYS A 1 96 ? 30.332 -1.537 -15.652 1.00 47.39 96 LYS A N 1
ATOM 730 C CA . LYS A 1 96 ? 31.505 -0.894 -15.074 1.00 44.76 96 LYS A CA 1
ATOM 731 C C . LYS A 1 96 ? 31.916 0.275 -15.980 1.00 44.76 96 LYS A C 1
ATOM 732 O O . LYS A 1 96 ? 32.872 0.177 -16.760 1.00 43.46 96 LYS A O 1
ATOM 738 N N . PRO A 1 97 ? 31.177 1.385 -15.896 1.00 44.39 97 PRO A N 1
ATOM 739 C CA . PRO A 1 97 ? 31.370 2.501 -16.786 1.00 44.42 97 PRO A CA 1
ATOM 740 C C . PRO A 1 97 ? 32.781 3.052 -16.757 1.00 48.93 97 PRO A C 1
ATOM 741 O O . PRO A 1 97 ? 33.488 2.915 -15.754 1.00 46.03 97 PRO A O 1
ATOM 745 N N . GLU A 1 98 ? 33.168 3.694 -17.861 1.00 56.37 98 GLU A N 1
ATOM 746 C CA . GLU A 1 98 ? 34.548 4.117 -18.071 1.00 55.88 98 GLU A CA 1
ATOM 747 C C . GLU A 1 98 ? 34.606 5.624 -18.178 1.00 52.27 98 GLU A C 1
ATOM 748 O O . GLU A 1 98 ? 33.581 6.282 -18.225 1.00 55.31 98 GLU A O 1
ATOM 754 N N . GLY A 1 99 ? 35.809 6.172 -18.170 1.00 48.88 99 GLY A N 1
ATOM 755 C CA . GLY A 1 99 ? 35.981 7.601 -18.290 1.00 49.38 99 GLY A CA 1
ATOM 756 C C . GLY A 1 99 ? 35.333 8.390 -17.175 1.00 49.36 99 GLY A C 1
ATOM 757 O O . GLY A 1 99 ? 35.016 9.559 -17.348 1.00 46.67 99 GLY A O 1
ATOM 758 N N . LEU A 1 100 ? 35.146 7.751 -16.025 1.00 52.09 100 LEU A N 1
ATOM 759 C CA . LEU A 1 100 ? 34.607 8.408 -14.830 1.00 50.03 100 LEU A CA 1
ATOM 760 C C . LEU A 1 100 ? 35.770 8.672 -13.891 1.00 48.75 100 LEU A C 1
ATOM 761 O O . LEU A 1 100 ? 36.819 8.047 -14.046 1.00 49.02 100 LEU A O 1
ATOM 766 N N . PRO A 1 101 ? 35.585 9.555 -12.885 1.00 51.33 101 PRO A N 1
ATOM 767 C CA . PRO A 1 101 ? 36.730 9.900 -12.029 1.00 54.19 101 PRO A CA 1
ATOM 768 C C . PRO A 1 101 ? 37.320 8.666 -11.340 1.00 50.70 101 PRO A C 1
ATOM 769 O O . PRO A 1 101 ? 38.544 8.513 -11.281 1.00 46.17 101 PRO A O 1
ATOM 773 N N . ASP A 1 102 ? 36.439 7.804 -10.844 1.00 45.24 102 ASP A N 1
ATOM 774 C CA . ASP A 1 102 ? 36.832 6.557 -10.237 1.00 45.13 102 ASP A CA 1
ATOM 775 C C . ASP A 1 102 ? 35.986 5.470 -10.856 1.00 43.97 102 ASP A C 1
ATOM 776 O O . ASP A 1 102 ? 35.106 5.760 -11.667 1.00 43.46 102 ASP A O 1
ATOM 781 N N . GLN A 1 103 ? 36.268 4.221 -10.492 1.00 42.96 103 GLN A N 1
ATOM 782 C CA . GLN A 1 103 ? 35.480 3.093 -10.954 1.00 43.42 103 GLN A CA 1
ATOM 783 C C . GLN A 1 103 ? 34.194 2.982 -10.142 1.00 40.24 103 GLN A C 1
ATOM 784 O O . GLN A 1 103 ? 34.119 3.467 -9.018 1.00 37.30 103 GLN A O 1
ATOM 790 N N . CYS A 1 104 ? 33.176 2.355 -10.714 1.00 36.59 104 CYS A N 1
ATOM 791 C CA . CYS A 1 104 ? 32.020 1.950 -9.928 1.00 36.62 104 CYS A CA 1
ATOM 792 C C . CYS A 1 104 ? 31.295 0.883 -10.661 1.00 34.05 104 CYS A C 1
ATOM 793 O O . CYS A 1 104 ? 31.396 0.804 -11.852 1.00 40.34 104 CYS A O 1
ATOM 796 N N . GLU A 1 105 ? 30.560 0.071 -9.926 1.00 32.39 105 GLU A N 1
ATOM 797 C CA . GLU A 1 105 ? 29.809 -1.036 -10.460 1.00 30.60 105 GLU A CA 1
ATOM 798 C C . GLU A 1 105 ? 28.322 -0.665 -10.457 1.00 30.55 105 GLU A C 1
ATOM 799 O O . GLU A 1 105 ? 27.828 0.015 -9.553 1.00 28.82 105 GLU A O 1
ATOM 805 N N . ILE A 1 106 ? 27.595 -1.114 -11.465 1.00 31.18 106 ILE A N 1
ATOM 806 C CA . ILE A 1 106 ? 26.169 -0.841 -11.535 1.00 31.88 106 ILE A CA 1
ATOM 807 C C . ILE A 1 106 ? 25.541 -2.181 -11.692 1.00 31.64 106 ILE A C 1
ATOM 808 O O . ILE A 1 106 ? 25.749 -2.831 -12.691 1.00 34.28 106 ILE A O 1
ATOM 813 N N . VAL A 1 107 ? 24.823 -2.628 -10.674 1.00 32.79 107 VAL A N 1
ATOM 814 C CA . VAL A 1 107 ? 24.245 -3.972 -10.692 1.00 32.64 107 VAL A CA 1
ATOM 815 C C . VAL A 1 107 ? 22.769 -3.845 -10.950 1.00 32.52 107 VAL A C 1
ATOM 816 O O . VAL A 1 107 ? 22.173 -2.854 -10.566 1.00 33.97 107 VAL A O 1
ATOM 820 N N . ASP A 1 108 ? 22.172 -4.830 -11.596 1.00 33.92 108 ASP A N 1
ATOM 821 C CA . ASP A 1 108 ? 20.714 -4.815 -11.783 1.00 37.06 108 ASP A CA 1
ATOM 822 C C . ASP A 1 108 ? 20.223 -6.215 -12.131 1.00 35.83 108 ASP A C 1
ATOM 823 O O . ASP A 1 108 ? 21.002 -7.103 -12.449 1.00 34.79 108 ASP A O 1
ATOM 828 N N . THR A 1 109 ? 18.926 -6.402 -12.036 1.00 34.89 109 THR A N 1
ATOM 829 C CA . THR A 1 109 ? 18.303 -7.645 -12.363 1.00 35.88 109 THR A CA 1
ATOM 830 C C . THR A 1 109 ? 17.269 -7.386 -13.455 1.00 37.56 109 THR A C 1
ATOM 831 O O . THR A 1 109 ? 16.096 -7.226 -13.154 1.00 40.84 109 THR A O 1
ATOM 835 N N . PRO A 1 110 ? 17.687 -7.339 -14.732 1.00 39.82 110 PRO A N 1
ATOM 836 C CA . PRO A 1 110 ? 16.773 -6.904 -15.797 1.00 42.06 110 PRO A CA 1
ATOM 837 C C . PRO A 1 110 ? 15.538 -7.779 -16.019 1.00 40.35 110 PRO A C 1
ATOM 838 O O . PRO A 1 110 ? 14.495 -7.271 -16.381 1.00 38.38 110 PRO A O 1
ATOM 842 N N . GLY A 1 111 ? 15.662 -9.079 -15.801 1.00 43.77 111 GLY A N 1
ATOM 843 C CA . GLY A 1 111 ? 14.524 -9.985 -15.938 1.00 47.54 111 GLY A CA 1
ATOM 844 C C . GLY A 1 111 ? 13.236 -9.527 -15.270 1.00 48.43 111 GLY A C 1
ATOM 845 O O . GLY A 1 111 ? 12.162 -9.665 -15.850 1.00 53.91 111 GLY A O 1
ATOM 846 N N . LEU A 1 112 ? 13.349 -8.975 -14.060 1.00 47.78 112 LEU A N 1
ATOM 847 C CA . LEU A 1 112 ? 12.192 -8.548 -13.256 1.00 46.59 112 LEU A CA 1
ATOM 848 C C . LEU A 1 112 ? 11.492 -7.282 -13.784 1.00 49.66 112 LEU A C 1
ATOM 849 O O . LEU A 1 112 ? 10.354 -6.969 -13.412 1.00 45.59 112 LEU A O 1
ATOM 854 N N . PHE A 1 113 ? 12.178 -6.553 -14.646 1.00 54.03 113 PHE A N 1
ATOM 855 C CA . PHE A 1 113 ? 11.728 -5.245 -15.060 1.00 59.02 113 PHE A CA 1
ATOM 856 C C . PHE A 1 113 ? 11.610 -5.189 -16.598 1.00 66.97 113 PHE A C 1
ATOM 857 O O . PHE A 1 113 ? 11.751 -4.124 -17.223 1.00 63.18 113 PHE A O 1
ATOM 865 N N . ASP A 1 121 ? 7.998 -15.630 -13.215 1.00 95.74 121 ASP A N 1
ATOM 866 C CA . ASP A 1 121 ? 8.931 -16.759 -13.168 1.00 101.41 121 ASP A CA 1
ATOM 867 C C . ASP A 1 121 ? 10.336 -16.356 -13.615 1.00 97.16 121 ASP A C 1
ATOM 868 O O . ASP A 1 121 ? 11.258 -17.178 -13.644 1.00 89.37 121 ASP A O 1
ATOM 873 N N . GLY A 1 122 ? 10.473 -15.084 -13.992 1.00 96.32 122 GLY A N 1
ATOM 874 C CA . GLY A 1 122 ? 11.757 -14.389 -13.948 1.00 87.23 122 GLY A CA 1
ATOM 875 C C . GLY A 1 122 ? 12.027 -13.968 -12.512 1.00 78.16 122 GLY A C 1
ATOM 876 O O . GLY A 1 122 ? 13.099 -13.440 -12.208 1.00 69.95 122 GLY A O 1
ATOM 877 N N . ARG A 1 123 ? 11.031 -14.213 -11.646 1.00 71.60 123 ARG A N 1
ATOM 878 C CA . ARG A 1 123 ? 11.099 -13.995 -10.189 1.00 66.55 123 ARG A CA 1
ATOM 879 C C . ARG A 1 123 ? 11.888 -15.059 -9.410 1.00 63.70 123 ARG A C 1
ATOM 880 O O . ARG A 1 123 ? 11.847 -15.091 -8.182 1.00 62.93 123 ARG A O 1
ATOM 888 N N . LEU A 1 124 ? 12.595 -15.935 -10.115 1.00 63.64 124 LEU A N 1
ATOM 889 C CA . LEU A 1 124 ? 13.478 -16.895 -9.469 1.00 60.31 124 LEU A CA 1
ATOM 890 C C . LEU A 1 124 ? 14.781 -16.240 -9.026 1.00 53.14 124 LEU A C 1
ATOM 891 O O . LEU A 1 124 ? 15.397 -16.692 -8.065 1.00 51.02 124 LEU A O 1
ATOM 896 N N . VAL A 1 125 ? 15.194 -15.180 -9.715 1.00 46.04 125 VAL A N 1
ATOM 897 C CA . VAL A 1 125 ? 16.456 -14.516 -9.401 1.00 46.14 125 VAL A CA 1
ATOM 898 C C . VAL A 1 125 ? 16.457 -13.864 -8.019 1.00 44.83 125 VAL A C 1
ATOM 899 O O . VAL A 1 125 ? 17.507 -13.505 -7.516 1.00 40.33 125 VAL A O 1
ATOM 911 N N . TYR A 1 127 ? 15.690 -15.391 -5.423 1.00 47.23 127 TYR A N 1
ATOM 912 C CA . TYR A 1 127 ? 16.095 -16.442 -4.504 1.00 49.93 127 TYR A CA 1
ATOM 913 C C . TYR A 1 127 ? 17.455 -17.046 -4.846 1.00 43.77 127 TYR A C 1
ATOM 914 O O . TYR A 1 127 ? 17.772 -18.119 -4.382 1.00 41.83 127 TYR A O 1
ATOM 923 N N . GLU A 1 128 ? 18.246 -16.353 -5.658 1.00 41.03 128 GLU A N 1
ATOM 924 C CA . GLU A 1 128 ? 19.593 -16.787 -5.994 1.00 39.38 128 GLU A CA 1
ATOM 925 C C . GLU A 1 128 ? 20.583 -16.127 -5.032 1.00 36.32 128 GLU A C 1
ATOM 926 O O . GLU A 1 128 ? 20.698 -14.914 -4.992 1.00 33.30 128 GLU A O 1
ATOM 932 N N . ASP A 1 129 ? 21.325 -16.931 -4.279 1.00 34.61 129 ASP A N 1
ATOM 933 C CA . ASP A 1 129 ? 22.265 -16.407 -3.315 1.00 31.76 129 ASP A CA 1
ATOM 934 C C . ASP A 1 129 ? 23.185 -15.410 -3.968 1.00 30.78 129 ASP A C 1
ATOM 935 O O . ASP A 1 129 ? 23.554 -14.419 -3.351 1.00 32.52 129 ASP A O 1
ATOM 940 N N . LEU A 1 130 ? 23.530 -15.625 -5.230 1.00 29.21 130 LEU A N 1
ATOM 941 C CA . LEU A 1 130 ? 24.433 -14.695 -5.904 1.00 28.58 130 LEU A CA 1
ATOM 942 C C . LEU A 1 130 ? 23.857 -13.296 -6.071 1.00 27.43 130 LEU A C 1
ATOM 943 O O . LEU A 1 130 ? 24.450 -12.334 -5.629 1.00 27.88 130 LEU A O 1
ATOM 948 N N . THR A 1 131 ? 22.699 -13.170 -6.687 1.00 27.67 131 THR A N 1
ATOM 949 C CA . THR A 1 131 ? 22.157 -11.843 -6.965 1.00 28.03 131 THR A CA 1
ATOM 950 C C . THR A 1 131 ? 21.747 -11.153 -5.655 1.00 27.74 131 THR A C 1
ATOM 951 O O . THR A 1 131 ? 21.785 -9.912 -5.521 1.00 25.89 131 THR A O 1
ATOM 955 N N . ARG A 1 132 ? 21.379 -11.968 -4.679 1.00 28.00 132 ARG A N 1
ATOM 956 C CA . ARG A 1 132 ? 21.135 -11.483 -3.330 1.00 28.76 132 ARG A CA 1
ATOM 957 C C . ARG A 1 132 ? 22.411 -10.901 -2.687 1.00 28.95 132 ARG A C 1
ATOM 958 O O . ARG A 1 132 ? 22.389 -9.807 -2.093 1.00 27.82 132 ARG A O 1
ATOM 966 N N . ARG A 1 133 ? 23.532 -11.614 -2.809 1.00 29.19 133 ARG A N 1
ATOM 967 C CA . ARG A 1 133 ? 24.806 -11.094 -2.290 1.00 27.87 133 ARG A CA 1
ATOM 968 C C . ARG A 1 133 ? 25.231 -9.784 -2.981 1.00 27.47 133 ARG A C 1
ATOM 969 O O . ARG A 1 133 ? 25.718 -8.874 -2.339 1.00 27.06 133 ARG A O 1
ATOM 977 N N . TYR A 1 134 ? 25.045 -9.673 -4.281 1.00 26.15 134 TYR A N 1
ATOM 978 C CA . TYR A 1 134 ? 25.538 -8.498 -4.974 1.00 27.42 134 TYR A CA 1
ATOM 979 C C . TYR A 1 134 ? 24.714 -7.284 -4.612 1.00 27.55 134 TYR A C 1
ATOM 980 O O . TYR A 1 134 ? 25.248 -6.195 -4.479 1.00 28.86 134 TYR A O 1
ATOM 989 N N . ILE A 1 135 ? 23.414 -7.457 -4.421 1.00 29.02 135 ILE A N 1
ATOM 990 C CA . ILE A 1 135 ? 22.579 -6.335 -4.007 1.00 27.64 135 ILE A CA 1
ATOM 991 C C . ILE A 1 135 ? 22.681 -6.039 -2.506 1.00 27.35 135 ILE A C 1
ATOM 992 O O . ILE A 1 135 ? 22.684 -4.872 -2.112 1.00 26.80 135 ILE A O 1
ATOM 997 N N . SER A 1 136 ? 22.786 -7.066 -1.669 1.00 26.01 136 SER A N 1
ATOM 998 C CA . SER A 1 136 ? 23.090 -6.820 -0.270 1.00 26.21 136 SER A CA 1
ATOM 999 C C . SER A 1 136 ? 24.325 -5.932 -0.158 1.00 26.42 136 SER A C 1
ATOM 1000 O O . SER A 1 136 ? 24.284 -4.884 0.493 1.00 25.90 136 SER A O 1
ATOM 1003 N N . GLU A 1 137 ? 25.413 -6.355 -0.811 1.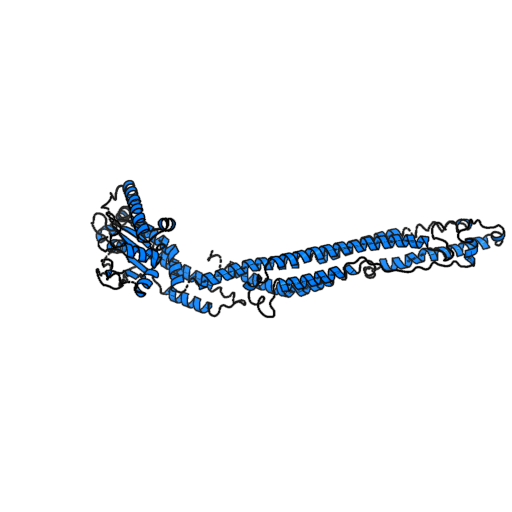00 26.91 137 GLU A N 1
ATOM 1004 C CA . GLU A 1 137 ? 26.735 -5.680 -0.721 1.00 27.50 137 GLU A CA 1
ATOM 1005 C C . GLU A 1 137 ? 26.878 -4.465 -1.655 1.00 25.28 137 GLU A C 1
ATOM 1006 O O . GLU A 1 137 ? 27.968 -4.148 -2.077 1.00 27.36 137 GLU A O 1
ATOM 1012 N N . ALA A 1 138 ? 25.779 -3.810 -1.985 1.00 24.04 138 ALA A N 1
ATOM 1013 C CA . ALA A 1 138 ? 25.819 -2.536 -2.654 1.00 23.94 138 ALA A CA 1
ATOM 1014 C C . ALA A 1 138 ? 25.653 -1.409 -1.640 1.00 25.38 138 ALA A C 1
ATOM 1015 O O . ALA A 1 138 ? 25.028 -1.575 -0.594 1.00 25.08 138 ALA A O 1
ATOM 1017 N N . HIS A 1 139 ? 26.198 -0.246 -1.967 1.00 25.39 139 HIS A N 1
ATOM 1018 C CA . HIS A 1 139 ? 26.256 0.845 -1.031 1.00 24.47 139 HIS A CA 1
ATOM 1019 C C . HIS A 1 139 ? 25.065 1.758 -1.218 1.00 25.88 139 HIS A C 1
ATOM 1020 O O . HIS A 1 139 ? 24.715 2.535 -0.326 1.00 26.98 139 HIS A O 1
ATOM 1027 N N . LEU A 1 140 ? 24.436 1.657 -2.378 1.00 25.90 140 LEU A N 1
ATOM 1028 C CA . LEU A 1 140 ? 23.313 2.508 -2.719 1.00 26.62 140 LEU A CA 1
ATOM 1029 C C . LEU A 1 140 ? 22.344 1.723 -3.584 1.00 25.23 140 LEU A C 1
ATOM 1030 O O . LEU A 1 140 ? 22.766 0.944 -4.429 1.00 26.05 140 LEU A O 1
ATOM 1035 N N . ILE A 1 141 ? 21.056 1.946 -3.391 1.00 24.66 141 ILE A N 1
ATOM 1036 C CA . ILE A 1 141 ? 20.036 1.272 -4.182 1.00 24.76 141 ILE A CA 1
ATOM 1037 C C . ILE A 1 141 ? 19.045 2.306 -4.659 1.00 24.71 141 ILE A C 1
ATOM 1038 O O . ILE A 1 141 ? 18.470 3.015 -3.868 1.00 25.05 141 ILE A O 1
ATOM 1043 N N . PHE A 1 142 ? 18.863 2.407 -5.961 1.00 28.24 142 PHE A N 1
ATOM 1044 C CA . PHE A 1 142 ? 17.892 3.350 -6.516 1.00 30.82 142 PHE A CA 1
ATOM 1045 C C . PHE A 1 142 ? 16.755 2.550 -7.044 1.00 28.92 142 PHE A C 1
ATOM 1046 O O . PHE A 1 142 ? 16.924 1.781 -7.963 1.00 30.04 142 PHE A O 1
ATOM 1054 N N . TYR A 1 143 ? 15.597 2.721 -6.451 1.00 30.34 143 TYR A N 1
ATOM 1055 C CA . TYR A 1 143 ? 14.398 2.116 -6.989 1.00 30.46 143 TYR A CA 1
ATOM 1056 C C . TYR A 1 143 ? 13.658 3.219 -7.715 1.00 30.24 143 TYR A C 1
ATOM 1057 O O . TYR A 1 143 ? 13.079 4.096 -7.084 1.00 29.46 143 TYR A O 1
ATOM 1066 N N . VAL A 1 144 ? 13.707 3.195 -9.042 1.00 32.47 144 VAL A N 1
ATOM 1067 C CA . VAL A 1 144 ? 13.149 4.278 -9.842 1.00 34.13 144 VAL A CA 1
ATOM 1068 C C . VAL A 1 144 ? 11.744 3.929 -10.268 1.00 36.82 144 VAL A C 1
ATOM 1069 O O . VAL A 1 144 ? 11.523 2.881 -10.898 1.00 40.62 144 VAL A O 1
ATOM 1073 N N . VAL A 1 145 ? 10.809 4.824 -9.941 1.00 39.44 145 VAL A N 1
ATOM 1074 C CA . VAL A 1 145 ? 9.376 4.645 -10.246 1.00 39.54 145 VAL A CA 1
ATOM 1075 C C . VAL A 1 145 ? 8.809 5.822 -11.072 1.00 40.99 145 VAL A C 1
ATOM 1076 O O . VAL A 1 145 ? 9.568 6.691 -11.524 1.00 40.18 145 VAL A O 1
ATOM 1080 N N . ASP A 1 146 ? 7.485 5.819 -11.281 1.00 42.69 146 ASP A N 1
ATOM 1081 C CA . ASP A 1 146 ? 6.817 6.781 -12.150 1.00 41.37 146 ASP A CA 1
ATOM 1082 C C . ASP A 1 146 ? 6.143 7.828 -11.323 1.00 39.22 146 ASP A C 1
ATOM 1083 O O . ASP A 1 146 ? 5.693 7.576 -10.212 1.00 39.20 146 ASP A O 1
ATOM 1088 N N . ALA A 1 147 ? 6.066 9.018 -11.884 1.00 38.82 147 ALA A N 1
ATOM 1089 C CA . ALA A 1 147 ? 5.395 10.116 -11.232 1.00 40.12 147 ALA A CA 1
ATOM 1090 C C . ALA A 1 147 ? 3.862 10.017 -11.320 1.00 41.21 147 ALA A C 1
ATOM 1091 O O . ALA A 1 147 ? 3.153 10.347 -10.363 1.00 38.13 147 ALA A O 1
ATOM 1093 N N . THR A 1 148 ? 3.353 9.605 -12.479 1.00 43.85 148 THR A N 1
ATOM 1094 C CA . THR A 1 148 ? 1.902 9.531 -12.683 1.00 48.62 148 THR A CA 1
ATOM 1095 C C . THR A 1 148 ? 1.265 8.496 -11.764 1.00 45.38 148 THR A C 1
ATOM 1096 O O . THR A 1 148 ? 0.288 8.784 -11.088 1.00 43.30 148 THR A O 1
ATOM 1100 N N . ASN A 1 149 ? 1.829 7.293 -11.752 1.00 42.72 149 ASN A N 1
ATOM 1101 C CA . ASN A 1 149 ? 1.305 6.193 -10.943 1.00 43.20 149 ASN A CA 1
ATOM 1102 C C . ASN A 1 149 ? 2.470 5.428 -10.280 1.00 42.50 149 ASN A C 1
ATOM 1103 O O . ASN A 1 149 ? 2.866 4.354 -10.750 1.00 41.24 149 ASN A O 1
ATOM 1108 N N . PRO A 1 150 ? 3.044 6.004 -9.204 1.00 42.50 150 PRO A N 1
ATOM 1109 C CA . PRO A 1 150 ? 4.259 5.472 -8.568 1.00 41.60 150 PRO A CA 1
ATOM 1110 C C . PRO A 1 150 ? 4.168 4.018 -8.107 1.00 41.43 150 PRO A C 1
ATOM 1111 O O . PRO A 1 150 ? 3.315 3.677 -7.292 1.00 42.22 150 PRO A O 1
ATOM 1115 N N . LEU A 1 151 ? 5.045 3.188 -8.667 1.00 39.38 151 LEU A N 1
ATOM 1116 C CA . LEU A 1 151 ? 5.246 1.800 -8.273 1.00 38.08 151 LEU A CA 1
ATOM 1117 C C . LEU A 1 151 ? 4.300 0.930 -9.040 1.00 37.29 151 LEU A C 1
ATOM 1118 O O . LEU A 1 151 ? 3.120 0.935 -8.777 1.00 38.32 151 LEU A O 1
ATOM 1123 N N . LYS A 1 152 ? 4.836 0.167 -9.980 1.00 41.52 152 LYS A N 1
ATOM 1124 C CA . LYS A 1 152 ? 4.024 -0.701 -10.813 1.00 45.05 152 LYS A CA 1
ATOM 1125 C C . LYS A 1 152 ? 3.310 -1.762 -10.003 1.00 48.03 152 LYS A C 1
ATOM 1126 O O . LYS A 1 152 ? 3.792 -2.201 -8.966 1.00 49.22 152 LYS A O 1
ATOM 1132 N N . GLU A 1 153 ? 2.147 -2.173 -10.496 1.00 52.96 153 GLU A N 1
ATOM 1133 C CA . GLU A 1 153 ? 1.232 -3.010 -9.727 1.00 53.50 153 GLU A CA 1
ATOM 1134 C C . GLU A 1 153 ? 1.843 -4.357 -9.372 1.00 49.85 153 GLU A C 1
ATOM 1135 O O . GLU A 1 153 ? 1.507 -4.940 -8.350 1.00 51.38 153 GLU A O 1
ATOM 1141 N N . SER A 1 154 ? 2.758 -4.825 -10.212 1.00 48.06 154 SER A N 1
ATOM 1142 C CA . SER A 1 154 ? 3.356 -6.161 -10.095 1.00 48.46 154 SER A CA 1
ATOM 1143 C C . SER A 1 154 ? 4.553 -6.265 -9.133 1.00 45.19 154 SER A C 1
ATOM 1144 O O . SER A 1 154 ? 5.069 -7.352 -8.885 1.00 43.75 154 SER A O 1
ATOM 1147 N N . HIS A 1 155 ? 4.985 -5.138 -8.587 1.00 44.29 155 HIS A N 1
ATOM 1148 C CA . HIS A 1 155 ? 6.259 -5.067 -7.882 1.00 41.16 155 HIS A CA 1
ATOM 1149 C C . HIS A 1 155 ? 6.183 -5.317 -6.392 1.00 38.14 155 HIS A C 1
ATOM 1150 O O . HIS A 1 155 ? 7.194 -5.274 -5.732 1.00 38.20 155 HIS A O 1
ATOM 1157 N N . SER A 1 156 ? 5.008 -5.588 -5.846 1.00 38.04 156 SER A N 1
ATOM 1158 C CA . SER A 1 156 ? 4.909 -5.780 -4.409 1.00 35.47 156 SER A CA 1
ATOM 1159 C C . SER A 1 156 ? 6.062 -6.598 -3.862 1.00 34.57 156 SER A C 1
ATOM 1160 O O . SER A 1 156 ? 6.717 -6.198 -2.915 1.00 34.92 156 SER A O 1
ATOM 1163 N N . ASP A 1 157 ? 6.317 -7.753 -4.453 1.00 36.26 157 ASP A N 1
ATOM 1164 C CA . ASP A 1 157 ? 7.213 -8.728 -3.816 1.00 39.42 157 ASP A CA 1
ATOM 1165 C C . ASP A 1 157 ? 8.708 -8.366 -3.971 1.00 38.19 157 ASP A C 1
ATOM 1166 O O . ASP A 1 157 ? 9.550 -8.863 -3.212 1.00 39.66 157 ASP A O 1
ATOM 1171 N N . ILE A 1 158 ? 9.003 -7.472 -4.916 1.00 34.00 158 ILE A N 1
ATOM 1172 C CA . ILE A 1 158 ? 10.336 -6.963 -5.151 1.00 31.03 158 ILE A CA 1
ATOM 1173 C C . ILE A 1 158 ? 10.678 -5.915 -4.113 1.00 32.85 158 ILE A C 1
ATOM 1174 O O . ILE A 1 158 ? 11.786 -5.877 -3.567 1.00 35.50 158 ILE A O 1
ATOM 1179 N N . VAL A 1 159 ? 9.736 -5.026 -3.866 1.00 31.71 159 VAL A N 1
ATOM 1180 C CA . VAL A 1 159 ? 9.856 -4.094 -2.757 1.00 31.73 159 VAL A CA 1
ATOM 1181 C C . VAL A 1 159 ? 10.048 -4.840 -1.431 1.00 30.53 159 VAL A C 1
ATOM 1182 O O . VAL A 1 159 ? 10.826 -4.433 -0.611 1.00 29.62 159 VAL A O 1
ATOM 1186 N N . LYS A 1 160 ? 9.340 -5.939 -1.234 1.00 31.28 160 LYS A N 1
ATOM 1187 C CA . LYS A 1 160 ? 9.487 -6.742 -0.028 1.00 31.22 160 LYS A CA 1
ATOM 1188 C C . LYS A 1 160 ? 10.852 -7.398 0.025 1.00 30.59 160 LYS A C 1
ATOM 1189 O O . LYS A 1 160 ? 11.470 -7.516 1.071 1.00 30.64 160 LYS A O 1
ATOM 1195 N N . TRP A 1 161 ? 11.310 -7.852 -1.126 1.00 31.84 161 TRP A N 1
ATOM 1196 C CA . TRP A 1 161 ? 12.606 -8.510 -1.242 1.00 30.97 161 TRP A CA 1
ATOM 1197 C C . TRP A 1 161 ? 13.712 -7.575 -0.812 1.00 30.76 161 TRP A C 1
ATOM 1198 O O . TRP A 1 161 ? 14.588 -7.952 -0.088 1.00 32.12 161 TRP A O 1
ATOM 1209 N N . VAL A 1 162 ? 13.634 -6.327 -1.245 1.00 32.41 162 VAL A N 1
ATOM 1210 C CA . VAL A 1 162 ? 14.648 -5.338 -0.947 1.00 30.27 162 VAL A CA 1
ATOM 1211 C C . VAL A 1 162 ? 14.567 -4.869 0.479 1.00 29.39 162 VAL A C 1
ATOM 1212 O O . VAL A 1 162 ? 15.582 -4.783 1.173 1.00 31.70 162 VAL A O 1
ATOM 1216 N N . LEU A 1 163 ? 13.363 -4.541 0.918 1.00 29.50 163 LEU A N 1
ATOM 1217 C CA . LEU A 1 163 ? 13.189 -3.864 2.207 1.00 29.03 163 LEU A CA 1
ATOM 1218 C C . LEU A 1 163 ? 13.069 -4.855 3.339 1.00 28.98 163 LEU A C 1
ATOM 1219 O O . LEU A 1 163 ? 13.590 -4.628 4.410 1.00 30.91 163 LEU A O 1
ATOM 1224 N N . ARG A 1 164 ? 12.382 -5.956 3.114 1.00 29.53 164 ARG A N 1
ATOM 1225 C CA . ARG A 1 164 ? 12.221 -6.916 4.171 1.00 33.14 164 ARG A CA 1
ATOM 1226 C C . ARG A 1 164 ? 13.305 -7.980 4.102 1.00 32.92 164 ARG A C 1
ATOM 1227 O O . ARG A 1 164 ? 14.150 -8.048 5.000 1.00 32.46 164 ARG A O 1
ATOM 1235 N N . ASP A 1 165 ? 13.282 -8.802 3.046 1.00 32.40 165 ASP A N 1
ATOM 1236 C CA . ASP A 1 165 ? 14.186 -9.951 2.932 1.00 31.76 165 ASP A CA 1
ATOM 1237 C C . ASP A 1 165 ? 15.644 -9.4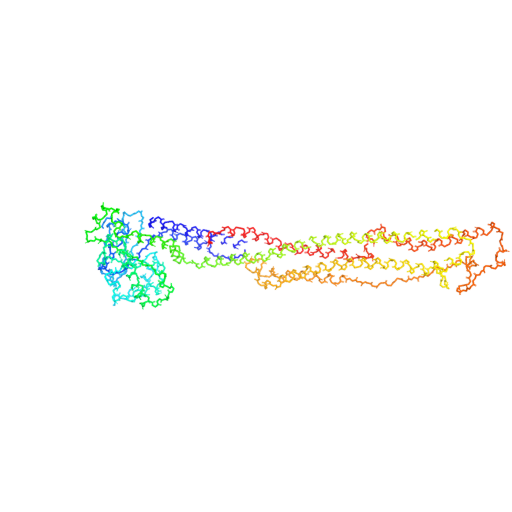85 3.071 1.00 31.12 165 ASP A C 1
ATOM 1238 O O . ASP A 1 165 ? 16.341 -9.938 3.969 1.00 30.89 165 ASP A O 1
ATOM 1243 N N . LEU A 1 166 ? 16.072 -8.550 2.223 1.00 28.67 166 LEU A N 1
ATOM 1244 C CA . LEU A 1 166 ? 17.457 -8.112 2.189 1.00 29.46 166 LEU A CA 1
ATOM 1245 C C . LEU A 1 166 ? 17.737 -6.992 3.147 1.00 30.40 166 LEU A C 1
ATOM 1246 O O . LEU A 1 166 ? 18.888 -6.695 3.415 1.00 31.84 166 LEU A O 1
ATOM 1251 N N . ASN A 1 167 ? 16.704 -6.323 3.631 1.00 31.16 167 ASN A N 1
ATOM 1252 C CA . ASN A 1 167 ? 16.868 -5.460 4.787 1.00 31.60 167 ASN A CA 1
ATOM 1253 C C . ASN A 1 167 ? 17.661 -4.197 4.453 1.00 30.14 167 ASN A C 1
ATOM 1254 O O . ASN A 1 167 ? 18.392 -3.692 5.284 1.00 28.90 167 ASN A O 1
ATOM 1259 N N . LYS A 1 168 ? 17.480 -3.671 3.238 1.00 30.00 168 LYS A N 1
ATOM 1260 C CA . LYS A 1 168 ? 18.287 -2.550 2.740 1.00 28.52 168 LYS A CA 1
ATOM 1261 C C . LYS A 1 168 ? 17.510 -1.260 2.630 1.00 30.08 168 LYS A C 1
ATOM 1262 O O . LYS A 1 168 ? 17.773 -0.437 1.751 1.00 32.31 168 LYS A O 1
ATOM 1268 N N . LEU A 1 169 ? 16.573 -1.052 3.536 1.00 30.82 169 LEU A N 1
ATOM 1269 C CA . LEU A 1 169 ? 15.790 0.173 3.537 1.00 31.39 169 LEU A CA 1
ATOM 1270 C C . LEU A 1 169 ? 16.679 1.389 3.854 1.00 32.18 169 LEU A C 1
ATOM 1271 O O . LEU A 1 169 ? 16.564 2.425 3.206 1.00 35.50 169 LEU A O 1
ATOM 1276 N N . SER A 1 170 ? 17.576 1.271 4.831 1.00 31.24 170 SER A N 1
ATOM 1277 C CA . SER A 1 170 ? 18.447 2.399 5.186 1.00 29.74 170 SER A CA 1
ATOM 1278 C C . SER A 1 170 ? 19.316 2.847 4.014 1.00 29.50 170 SER A C 1
ATOM 1279 O O . SER A 1 170 ? 19.839 3.947 4.057 1.00 30.27 170 SER A O 1
ATOM 1282 N N . SER A 1 171 ? 19.488 1.995 2.996 1.00 28.34 171 SER A N 1
ATOM 1283 C CA . SER A 1 171 ? 20.369 2.295 1.874 1.00 27.17 171 SER A CA 1
ATOM 1284 C C . SER A 1 171 ? 19.671 2.357 0.511 1.00 27.40 171 SER A C 1
ATOM 1285 O O . SER A 1 171 ? 20.320 2.343 -0.529 1.00 24.91 171 SER A O 1
ATOM 1288 N N . THR A 1 172 ? 18.345 2.456 0.529 1.00 28.66 172 THR A N 1
ATOM 1289 C CA . THR A 1 172 ? 17.551 2.549 -0.687 1.00 26.67 172 THR A CA 1
ATOM 1290 C C . THR A 1 172 ? 16.855 3.895 -0.825 1.00 27.17 172 THR A C 1
ATOM 1291 O O . THR A 1 172 ? 16.165 4.331 0.096 1.00 29.21 172 THR A O 1
ATOM 1295 N N . ILE A 1 173 ? 17.042 4.540 -1.975 1.00 26.43 173 ILE A N 1
ATOM 1296 C CA . ILE A 1 173 ? 16.287 5.737 -2.336 1.00 27.22 173 ILE A CA 1
ATOM 1297 C C . ILE A 1 173 ? 15.268 5.400 -3.408 1.00 27.45 173 ILE A C 1
ATOM 1298 O O . ILE A 1 173 ? 15.637 4.989 -4.530 1.00 26.35 173 ILE A O 1
ATOM 1303 N N . PHE A 1 174 ? 13.995 5.575 -3.071 1.00 26.24 174 PHE A N 1
ATOM 1304 C CA . PHE A 1 174 ? 12.950 5.530 -4.086 1.00 26.70 174 PHE A CA 1
ATOM 1305 C C . PHE A 1 174 ? 12.906 6.866 -4.800 1.00 27.17 174 PHE A C 1
ATOM 1306 O O . PHE A 1 174 ? 12.845 7.934 -4.160 1.00 25.95 174 PHE A O 1
ATOM 1314 N N . VAL A 1 175 ? 12.955 6.789 -6.123 1.00 26.06 175 VAL A N 1
ATOM 1315 C CA . VAL A 1 175 ? 13.202 7.943 -6.935 1.00 27.54 175 VAL A CA 1
ATOM 1316 C C . VAL A 1 175 ? 12.001 8.119 -7.813 1.00 29.27 175 VAL A C 1
ATOM 1317 O O . VAL A 1 175 ? 11.830 7.388 -8.795 1.00 29.19 175 VAL A O 1
ATOM 1321 N N . ILE A 1 176 ? 11.141 9.068 -7.433 1.00 31.59 176 ILE A N 1
ATOM 1322 C CA . ILE A 1 176 ? 9.936 9.319 -8.195 1.00 31.49 176 ILE A CA 1
ATOM 1323 C C . ILE A 1 176 ? 10.349 10.225 -9.322 1.00 31.40 176 ILE A C 1
ATOM 1324 O O . ILE A 1 176 ? 10.677 11.388 -9.095 1.00 28.84 176 ILE A O 1
ATOM 1329 N N . ASN A 1 177 ? 10.362 9.626 -10.519 1.00 33.87 177 ASN A N 1
ATOM 1330 C CA . ASN A 1 177 ? 10.886 10.213 -11.745 1.00 33.89 177 ASN A CA 1
ATOM 1331 C C . ASN A 1 177 ? 9.787 10.659 -12.713 1.00 35.85 177 ASN A C 1
ATOM 1332 O O . ASN A 1 177 ? 8.683 10.129 -12.712 1.00 37.17 177 ASN A O 1
ATOM 1337 N N . LYS A 1 178 ? 10.132 11.618 -13.561 1.00 40.52 178 LYS A N 1
ATOM 1338 C CA . LYS A 1 178 ? 9.210 12.256 -14.501 1.00 41.65 178 LYS A CA 1
ATOM 1339 C C . LYS A 1 178 ? 8.173 13.071 -13.733 1.00 44.42 178 LYS A C 1
ATOM 1340 O O . LYS A 1 178 ? 6.980 12.906 -13.932 1.00 42.85 178 LYS A O 1
ATOM 1354 N N . ASP A 1 180 ? 7.812 16.131 -14.177 1.00 54.04 180 ASP A N 1
ATOM 1355 C CA . ASP A 1 180 ? 7.320 17.068 -15.190 1.00 54.19 180 ASP A CA 1
ATOM 1356 C C . ASP A 1 180 ? 5.874 16.772 -15.588 1.00 55.95 180 ASP A C 1
ATOM 1357 O O . ASP A 1 180 ? 5.036 17.674 -15.583 1.00 62.86 180 ASP A O 1
ATOM 1362 N N . GLU A 1 181 ? 5.555 15.516 -15.888 1.00 56.76 181 GLU A N 1
ATOM 1363 C CA . GLU A 1 181 ? 4.185 15.191 -16.306 1.00 56.28 181 GLU A CA 1
ATOM 1364 C C . GLU A 1 181 ? 3.239 15.010 -15.133 1.00 53.54 181 GLU A C 1
ATOM 1365 O O . GLU A 1 181 ? 2.266 14.284 -15.230 1.00 58.27 181 GLU A O 1
ATOM 1371 N N . VAL A 1 182 ? 3.521 15.691 -14.031 1.00 53.65 182 VAL A N 1
ATOM 1372 C CA . VAL A 1 182 ? 2.554 15.847 -12.953 1.00 55.93 182 VAL A CA 1
ATOM 1373 C C . VAL A 1 182 ? 2.432 17.309 -12.471 1.00 56.89 182 VAL A C 1
ATOM 1374 O O . VAL A 1 182 ? 1.500 17.647 -11.742 1.00 56.89 182 VAL A O 1
ATOM 1378 N N . THR A 1 183 ? 3.333 18.184 -12.913 1.00 59.55 183 THR A N 1
ATOM 1379 C CA . THR A 1 183 ? 3.429 19.532 -12.352 1.00 59.92 183 THR A CA 1
ATOM 1380 C C . THR A 1 183 ? 4.282 20.449 -13.226 1.00 61.67 183 THR A C 1
ATOM 1381 O O . THR A 1 183 ? 4.932 19.993 -14.161 1.00 59.95 183 THR A O 1
ATOM 1385 N N . SER A 1 184 ? 4.246 21.745 -12.925 1.00 64.12 184 SER A N 1
ATOM 1386 C CA . SER A 1 184 ? 5.144 22.722 -13.535 1.00 69.40 184 SER A CA 1
ATOM 1387 C C . SER A 1 184 ? 6.503 22.654 -12.829 1.00 67.89 184 SER A C 1
ATOM 1388 O O . SER A 1 184 ? 6.587 22.753 -11.609 1.00 66.84 184 SER A O 1
ATOM 1391 N N . LEU A 1 185 ? 7.569 22.492 -13.601 1.00 67.13 185 LEU A N 1
ATOM 1392 C CA . LEU A 1 185 ? 8.923 22.553 -13.048 1.00 68.36 185 LEU A CA 1
ATOM 1393 C C . LEU A 1 185 ? 9.337 24.000 -12.724 1.00 71.99 185 LEU A C 1
ATOM 1394 O O . LEU A 1 185 ? 10.372 24.230 -12.083 1.00 70.58 185 LEU A O 1
ATOM 1399 N N . THR A 1 186 ? 8.524 24.961 -13.169 1.00 73.32 186 THR A N 1
ATOM 1400 C CA . THR A 1 186 ? 8.769 26.382 -12.948 1.00 72.37 186 THR A CA 1
ATOM 1401 C C . THR A 1 186 ? 8.242 26.836 -11.596 1.00 71.57 186 THR A C 1
ATOM 1402 O O . THR A 1 186 ? 8.929 27.532 -10.853 1.00 71.47 186 THR A O 1
ATOM 1406 N N . ASP A 1 187 ? 7.016 26.429 -11.291 1.00 73.10 187 ASP A N 1
ATOM 1407 C CA . ASP A 1 187 ? 6.330 26.842 -10.075 1.00 73.83 187 ASP A CA 1
ATOM 1408 C C . ASP A 1 187 ? 6.830 26.053 -8.856 1.00 73.58 187 ASP A C 1
ATOM 1409 O O . ASP A 1 187 ? 6.254 25.044 -8.465 1.00 69.53 187 ASP A O 1
ATOM 1414 N N . GLN A 1 188 ? 7.916 26.548 -8.268 1.00 84.23 188 GLN A N 1
ATOM 1415 C CA . GLN A 1 188 ? 8.547 25.988 -7.054 1.00 86.66 188 GLN A CA 1
ATOM 1416 C C . GLN A 1 188 ? 7.581 25.495 -5.972 1.00 83.70 188 GLN A C 1
ATOM 1417 O O . GLN A 1 188 ? 7.792 24.432 -5.385 1.00 86.85 188 GLN A O 1
ATOM 1423 N N . ALA A 1 189 ? 6.542 26.278 -5.702 1.00 82.75 189 ALA A N 1
ATOM 1424 C CA . ALA A 1 189 ? 5.613 25.988 -4.604 1.00 84.97 189 ALA A CA 1
ATOM 1425 C C . ALA A 1 189 ? 4.578 24.913 -4.955 1.00 81.76 189 ALA A C 1
ATOM 1426 O O . ALA A 1 189 ? 4.082 24.216 -4.068 1.00 78.58 189 ALA A O 1
ATOM 1428 N N . LEU A 1 190 ? 4.250 24.785 -6.238 1.00 80.02 190 LEU A N 1
ATOM 1429 C CA . LEU A 1 190 ? 3.317 23.751 -6.694 1.00 79.03 190 LEU A CA 1
ATOM 1430 C C . LEU A 1 190 ? 4.017 22.396 -6.741 1.00 71.82 190 LEU A C 1
ATOM 1431 O O . LEU A 1 190 ? 3.458 21.391 -6.314 1.00 70.06 190 LEU A O 1
ATOM 1436 N N . PHE A 1 191 ? 5.240 22.384 -7.262 1.00 67.93 191 PHE A N 1
ATOM 1437 C CA . PHE A 1 191 ? 6.092 21.194 -7.259 1.00 62.40 191 PHE A CA 1
ATOM 1438 C C . PHE A 1 191 ? 6.130 20.565 -5.877 1.00 60.24 191 PHE A C 1
ATOM 1439 O O . PHE A 1 191 ? 5.829 19.394 -5.733 1.00 53.49 191 PHE A O 1
ATOM 1447 N N . ASP A 1 192 ? 6.476 21.358 -4.867 1.00 60.66 192 ASP A N 1
ATOM 1448 C CA . ASP A 1 192 ? 6.575 20.860 -3.492 1.00 64.38 192 ASP A CA 1
ATOM 1449 C C . ASP A 1 192 ? 5.247 20.349 -2.969 1.00 60.81 192 ASP A C 1
ATOM 1450 O O . ASP A 1 192 ? 5.233 19.460 -2.118 1.00 56.25 192 ASP A O 1
ATOM 1455 N N . GLU A 1 193 ? 4.143 20.906 -3.467 1.00 58.59 193 GLU A N 1
ATOM 1456 C CA . GLU A 1 193 ? 2.810 20.421 -3.082 1.00 61.19 193 GLU A CA 1
ATOM 1457 C C . GLU A 1 193 ? 2.539 19.045 -3.692 1.00 56.05 193 GLU A C 1
ATOM 1458 O O . GLU A 1 193 ? 2.096 18.144 -2.988 1.00 54.56 193 GLU A O 1
ATOM 1464 N N . GLN A 1 194 ? 2.808 18.881 -4.988 1.00 51.83 194 GLN A N 1
ATOM 1465 C CA . GLN A 1 194 ? 2.606 17.587 -5.642 1.00 52.83 194 GLN A CA 1
ATOM 1466 C C . GLN A 1 194 ? 3.673 16.587 -5.233 1.00 51.86 194 GLN A C 1
ATOM 1467 O O . GLN A 1 194 ? 3.393 15.397 -5.152 1.00 51.27 194 GLN A O 1
ATOM 1473 N N . ALA A 1 195 ? 4.887 17.064 -4.981 1.00 50.98 195 ALA A N 1
ATOM 1474 C CA . ALA A 1 195 ? 5.977 16.189 -4.560 1.00 51.04 195 ALA A CA 1
ATOM 1475 C C . ALA A 1 195 ? 5.716 15.587 -3.195 1.00 49.97 195 ALA A C 1
ATOM 1476 O O . ALA A 1 195 ? 6.120 14.457 -2.939 1.00 57.12 195 ALA A O 1
ATOM 1478 N N . ALA A 1 196 ? 5.051 16.327 -2.318 1.00 47.27 196 ALA A N 1
ATOM 1479 C CA . ALA A 1 196 ? 4.753 15.810 -0.988 1.00 46.50 196 ALA A CA 1
ATOM 1480 C C . ALA A 1 196 ? 3.588 14.852 -1.029 1.00 44.66 196 ALA A C 1
ATOM 1481 O O . ALA A 1 196 ? 3.548 13.915 -0.246 1.00 49.87 196 ALA A O 1
ATOM 1483 N N . ILE A 1 197 ? 2.636 15.090 -1.922 1.00 43.29 197 ILE A N 1
ATOM 1484 C CA . ILE A 1 197 ? 1.480 14.201 -2.060 1.00 42.42 197 ILE A CA 1
ATOM 1485 C C . ILE A 1 197 ? 1.922 12.881 -2.676 1.00 41.33 197 ILE A C 1
ATOM 1486 O O . ILE A 1 197 ? 1.527 11.817 -2.194 1.00 41.91 197 ILE A O 1
ATOM 1491 N N . LYS A 1 198 ? 2.756 12.946 -3.709 1.00 38.97 198 LYS A N 1
ATOM 1492 C CA . LYS A 1 198 ? 3.319 11.740 -4.310 1.00 38.83 198 LYS A CA 1
ATOM 1493 C C . LYS A 1 198 ? 4.231 10.994 -3.352 1.00 39.62 198 LYS A C 1
ATOM 1494 O O . LYS A 1 198 ? 4.222 9.778 -3.343 1.00 39.43 198 LYS A O 1
ATOM 1500 N N . LYS A 1 199 ? 5.007 11.706 -2.538 1.00 41.96 199 LYS A N 1
ATOM 1501 C CA . LYS A 1 199 ? 5.821 11.050 -1.495 1.00 42.41 199 LYS A CA 1
ATOM 1502 C C . LYS A 1 199 ? 4.941 10.309 -0.504 1.00 40.04 199 LYS A C 1
ATOM 1503 O O . LYS A 1 199 ? 5.305 9.254 -0.026 1.00 42.55 199 LYS A O 1
ATOM 1509 N N . ALA A 1 200 ? 3.777 10.860 -0.203 1.00 37.40 200 ALA A N 1
ATOM 1510 C CA . ALA A 1 200 ? 2.858 10.241 0.735 1.00 35.70 200 ALA A CA 1
ATOM 1511 C C . ALA A 1 200 ? 2.186 9.015 0.156 1.00 32.63 200 ALA A C 1
ATOM 1512 O O . ALA A 1 200 ? 2.001 8.045 0.848 1.00 29.73 200 ALA A O 1
ATOM 1514 N N . ASN A 1 201 ? 1.787 9.094 -1.106 1.00 33.74 201 ASN A N 1
ATOM 1515 C CA . ASN A 1 201 ? 1.146 7.986 -1.801 1.00 32.57 201 ASN A CA 1
ATOM 1516 C C . ASN A 1 201 ? 2.038 6.766 -1.885 1.00 32.62 201 ASN A C 1
ATOM 1517 O O . ASN A 1 201 ? 1.648 5.685 -1.445 1.00 32.59 201 ASN A O 1
ATOM 1522 N N . LEU A 1 202 ? 3.241 6.951 -2.437 1.00 32.37 202 LEU A N 1
ATOM 1523 C CA . LEU A 1 202 ? 4.242 5.889 -2.529 1.00 31.34 202 LEU A CA 1
ATOM 1524 C C . LEU A 1 202 ? 4.612 5.331 -1.180 1.00 31.61 202 LEU A C 1
ATOM 1525 O O . LEU A 1 202 ? 4.893 4.135 -1.041 1.00 30.90 202 LEU A O 1
ATOM 1530 N N . LYS A 1 203 ? 4.639 6.204 -0.188 1.00 32.76 203 LYS A N 1
ATOM 1531 C CA . LYS A 1 203 ? 4.931 5.781 1.175 1.00 33.94 203 LYS A CA 1
ATOM 1532 C C . LYS A 1 203 ? 3.921 4.734 1.590 1.00 31.31 203 LYS A C 1
ATOM 1533 O O . LYS A 1 203 ? 4.288 3.694 2.109 1.00 33.62 203 LYS A O 1
ATOM 1539 N N . GLY A 1 204 ? 2.652 4.976 1.309 1.00 28.89 204 GLY A N 1
ATOM 1540 C CA . GLY A 1 204 ? 1.610 4.032 1.660 1.00 27.90 204 GLY A CA 1
ATOM 1541 C C . GLY A 1 204 ? 1.656 2.709 0.918 1.00 27.43 204 GLY A C 1
ATOM 1542 O O . GLY A 1 204 ? 1.443 1.667 1.522 1.00 27.05 204 GLY A O 1
ATOM 1543 N N . LYS A 1 205 ? 1.923 2.733 -0.384 1.00 25.29 205 LYS A N 1
ATOM 1544 C CA . LYS A 1 205 ? 2.111 1.486 -1.137 1.00 25.18 205 LYS A CA 1
ATOM 1545 C C . LYS A 1 205 ? 3.323 0.664 -0.687 1.00 26.74 205 LYS A C 1
ATOM 1546 O O . LYS A 1 205 ? 3.338 -0.550 -0.809 1.00 28.09 205 LYS A O 1
ATOM 1552 N N . LEU A 1 206 ? 4.377 1.305 -0.209 1.00 28.41 206 LEU A N 1
ATOM 1553 C CA . LEU A 1 206 ? 5.555 0.544 0.153 1.00 27.88 206 LEU A CA 1
ATOM 1554 C C . LEU A 1 206 ? 5.258 -0.078 1.467 1.00 28.29 206 LEU A C 1
ATOM 1555 O O . LEU A 1 206 ? 5.525 -1.251 1.664 1.00 28.90 206 LEU A O 1
ATOM 1560 N N . GLN A 1 207 ? 4.660 0.692 2.367 1.00 28.81 207 GLN A N 1
ATOM 1561 C CA . GLN A 1 207 ? 4.422 0.189 3.700 1.00 29.15 207 GLN A CA 1
ATOM 1562 C C . GLN A 1 207 ? 3.581 -1.060 3.641 1.00 30.50 207 GLN A C 1
ATOM 1563 O O . GLN A 1 207 ? 3.741 -1.976 4.455 1.00 32.98 207 GLN A O 1
ATOM 1569 N N . ARG A 1 208 ? 2.703 -1.119 2.654 1.00 31.35 208 ARG A N 1
ATOM 1570 C CA . ARG A 1 208 ? 1.731 -2.191 2.573 1.00 32.85 208 ARG A CA 1
ATOM 1571 C C . ARG A 1 208 ? 2.266 -3.362 1.782 1.00 32.26 208 ARG A C 1
ATOM 1572 O O . ARG A 1 208 ? 1.820 -4.491 1.973 1.00 36.02 208 ARG A O 1
ATOM 1580 N N . ALA A 1 209 ? 3.220 -3.097 0.895 1.00 32.97 209 ALA A N 1
ATOM 1581 C CA . ALA A 1 209 ? 3.858 -4.148 0.091 1.00 31.71 209 ALA A CA 1
ATOM 1582 C C . ALA A 1 209 ? 4.843 -4.971 0.901 1.00 33.07 209 ALA A C 1
ATOM 1583 O O . ALA A 1 209 ? 5.088 -6.136 0.564 1.00 35.84 209 ALA A O 1
ATOM 1585 N N . ALA A 1 210 ? 5.400 -4.364 1.951 1.00 31.68 210 ALA A N 1
ATOM 1586 C CA . ALA A 1 210 ? 6.510 -4.937 2.677 1.00 31.87 210 ALA A CA 1
ATOM 1587 C C . ALA A 1 210 ? 6.289 -4.986 4.176 1.00 34.59 210 ALA A C 1
ATOM 1588 O O . ALA A 1 210 ? 7.240 -5.124 4.914 1.00 36.58 210 ALA A O 1
ATOM 1590 N N . ASP A 1 211 ? 5.041 -4.884 4.626 1.00 38.90 211 ASP A N 1
ATOM 1591 C CA . ASP A 1 211 ? 4.684 -4.959 6.054 1.00 38.28 211 ASP A CA 1
ATOM 1592 C C . ASP A 1 211 ? 5.399 -3.937 6.908 1.00 35.07 211 ASP A C 1
ATOM 1593 O O . ASP A 1 211 ? 5.698 -4.237 8.044 1.00 36.04 211 ASP A O 1
ATOM 1598 N N . LEU A 1 212 ? 5.693 -2.745 6.399 1.00 34.88 212 LEU A N 1
ATOM 1599 C CA . LEU A 1 212 ? 6.549 -1.819 7.166 1.00 34.17 212 LEU A CA 1
ATOM 1600 C C . LEU A 1 212 ? 5.839 -1.300 8.393 1.00 37.06 212 LEU A C 1
ATOM 1601 O O . LEU A 1 212 ? 4.625 -1.128 8.388 1.00 40.23 212 LEU A O 1
ATOM 1606 N N . THR A 1 213 ? 6.597 -1.052 9.452 1.00 40.00 213 THR A N 1
ATOM 1607 C CA . THR A 1 213 ? 6.038 -0.447 10.649 1.00 41.74 213 THR A CA 1
ATOM 1608 C C . THR A 1 213 ? 6.045 1.042 10.450 1.00 45.62 213 THR A C 1
ATOM 1609 O O . THR A 1 213 ? 6.629 1.543 9.476 1.00 42.61 213 THR A O 1
ATOM 1613 N N . ALA A 1 214 ? 5.407 1.752 11.381 1.00 48.51 214 ALA A N 1
ATOM 1614 C CA . ALA A 1 214 ? 5.296 3.200 11.279 1.00 47.69 214 ALA A CA 1
ATOM 1615 C C . ALA A 1 214 ? 6.674 3.818 11.333 1.00 46.82 214 ALA A C 1
ATOM 1616 O O . ALA A 1 214 ? 6.928 4.797 10.633 1.00 47.57 214 ALA A O 1
ATOM 1618 N N . GLN A 1 215 ? 7.564 3.240 12.139 1.00 45.99 215 GLN A N 1
ATOM 1619 C CA . GLN A 1 215 ? 8.917 3.781 12.289 1.00 47.80 215 GLN A CA 1
ATOM 1620 C C . GLN A 1 215 ? 9.765 3.567 11.052 1.00 45.66 215 GLN A C 1
ATOM 1621 O O . GLN A 1 215 ? 10.553 4.429 10.681 1.00 48.33 215 GLN A O 1
ATOM 1627 N N . GLU A 1 216 ? 9.611 2.414 10.417 1.00 44.36 216 GLU A N 1
ATOM 1628 C CA . GLU A 1 216 ? 10.305 2.131 9.173 1.00 40.29 216 GLU A CA 1
ATOM 1629 C C . GLU A 1 216 ? 9.825 3.075 8.096 1.00 39.47 216 GLU A C 1
ATOM 1630 O O . GLU A 1 216 ? 10.624 3.601 7.341 1.00 38.69 216 GLU A O 1
ATOM 1636 N N . CYS A 1 217 ? 8.523 3.328 8.050 1.00 39.74 217 CYS A N 1
ATOM 1637 C CA . CYS A 1 217 ? 7.978 4.315 7.107 1.00 40.41 217 CYS A CA 1
ATOM 1638 C C . CYS A 1 217 ? 8.669 5.684 7.157 1.00 41.06 217 CYS A C 1
ATOM 1639 O O . CYS A 1 217 ? 8.961 6.266 6.122 1.00 43.80 217 CYS A O 1
ATOM 1642 N N . GLU A 1 218 ? 8.935 6.182 8.353 1.00 42.77 218 GLU A N 1
ATOM 1643 C CA . GLU A 1 218 ? 9.644 7.435 8.517 1.00 44.78 218 GLU A CA 1
ATOM 1644 C C . GLU A 1 218 ? 11.094 7.338 8.010 1.00 44.85 218 GLU A C 1
ATOM 1645 O O . GLU A 1 218 ? 11.659 8.323 7.523 1.00 43.15 218 GLU A O 1
ATOM 1651 N N . GLN A 1 219 ? 11.692 6.151 8.117 1.00 43.40 219 GLN A N 1
ATOM 1652 C CA . GLN A 1 219 ? 13.052 5.930 7.628 1.00 44.54 219 GLN A CA 1
ATOM 1653 C C . GLN A 1 219 ? 13.154 5.910 6.108 1.00 41.28 219 GLN A C 1
ATOM 1654 O O . GLN A 1 219 ? 14.247 6.007 5.565 1.00 47.28 219 GLN A O 1
ATOM 1660 N N . LEU A 1 220 ? 12.035 5.757 5.415 1.00 38.54 220 LEU A N 1
ATOM 1661 C CA . LEU A 1 220 ? 12.061 5.644 3.967 1.00 36.42 220 LEU A CA 1
ATOM 1662 C C . LEU A 1 220 ? 12.716 6.846 3.328 1.00 37.39 220 LEU A C 1
ATOM 1663 O O . LEU A 1 220 ? 12.528 7.979 3.767 1.00 37.46 220 LEU A O 1
ATOM 1668 N N . ASN A 1 221 ? 13.469 6.588 2.271 1.00 37.52 221 ASN A N 1
ATOM 1669 C CA . ASN A 1 221 ? 14.089 7.641 1.513 1.00 38.56 221 ASN A CA 1
ATOM 1670 C C . ASN A 1 221 ? 13.387 7.838 0.193 1.00 35.47 221 ASN A C 1
ATOM 1671 O O . ASN A 1 221 ? 13.473 6.986 -0.674 1.00 36.58 221 ASN A O 1
ATOM 1676 N N . ILE A 1 222 ? 12.683 8.956 0.042 1.00 33.09 222 ILE A N 1
ATOM 1677 C CA . ILE A 1 222 ? 12.008 9.256 -1.212 1.00 33.00 222 ILE A CA 1
ATOM 1678 C C . ILE A 1 222 ? 12.403 10.619 -1.751 1.00 31.00 222 ILE A C 1
ATOM 1679 O O . ILE A 1 222 ? 12.521 11.591 -1.017 1.00 28.72 222 ILE A O 1
ATOM 1684 N N . VAL A 1 223 ? 12.577 10.670 -3.057 1.00 30.32 223 VAL A N 1
ATOM 1685 C CA . VAL A 1 223 ? 13.012 11.857 -3.715 1.00 31.28 223 VAL A CA 1
ATOM 1686 C C . VAL A 1 223 ? 12.263 11.996 -5.028 1.00 32.76 223 VAL A C 1
ATOM 1687 O O . VAL A 1 223 ? 12.097 11.030 -5.760 1.00 32.10 223 VAL A O 1
ATOM 1691 N N . CYS A 1 224 ? 11.804 13.208 -5.308 1.00 34.72 224 CYS A N 1
ATOM 1692 C CA . CYS A 1 224 ? 11.044 13.472 -6.513 1.00 38.17 224 CYS A CA 1
ATOM 1693 C C . CYS A 1 224 ? 11.959 14.165 -7.514 1.00 39.22 224 CYS A C 1
ATOM 1694 O O . CYS A 1 224 ? 12.714 15.061 -7.157 1.00 42.04 224 CYS A O 1
ATOM 1697 N N . VAL A 1 225 ? 11.899 13.752 -8.768 1.00 38.08 225 VAL A N 1
ATOM 1698 C CA . VAL A 1 225 ? 12.904 14.157 -9.716 1.00 38.60 225 VAL A CA 1
ATOM 1699 C C . VAL A 1 225 ? 12.325 14.130 -11.127 1.00 42.43 225 VAL A C 1
ATOM 1700 O O . VAL A 1 225 ? 11.255 13.555 -11.355 1.00 46.32 225 VAL A O 1
ATOM 1704 N N . ALA A 1 226 ? 13.020 14.776 -12.064 1.00 43.49 226 ALA A N 1
ATOM 1705 C CA . ALA A 1 226 ? 12.625 14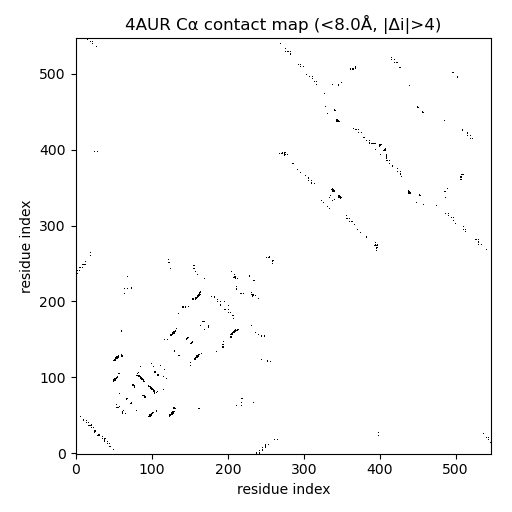.776 -13.461 1.00 43.17 226 ALA A CA 1
ATOM 1706 C C . ALA A 1 226 ? 13.824 14.599 -14.348 1.00 44.03 226 ALA A C 1
ATOM 1707 O O . ALA A 1 226 ? 14.193 15.503 -15.065 1.00 45.79 226 ALA A O 1
ATOM 1709 N N . SER A 1 227 ? 14.415 13.414 -14.312 1.00 45.98 227 SER A N 1
ATOM 1710 C CA . SER A 1 227 ? 15.678 13.133 -15.006 1.00 47.04 227 SER A CA 1
ATOM 1711 C C . SER A 1 227 ? 15.848 13.794 -16.379 1.00 48.63 227 SER A C 1
ATOM 1712 O O . SER A 1 227 ? 16.936 14.264 -16.721 1.00 45.31 227 SER A O 1
ATOM 1715 N N . ASN A 1 228 ? 14.772 13.781 -17.159 1.00 50.77 228 ASN A N 1
ATOM 1716 C CA . ASN A 1 228 ? 14.764 14.258 -18.540 1.00 54.15 228 ASN A CA 1
ATOM 1717 C C . ASN A 1 228 ? 13.528 15.124 -18.734 1.00 54.56 228 ASN A C 1
ATOM 1718 O O . ASN A 1 228 ? 12.525 14.648 -19.248 1.00 57.16 228 ASN A O 1
ATOM 1723 N N . PRO A 1 229 ? 13.587 16.397 -18.307 1.00 57.31 229 PRO A N 1
ATOM 1724 C CA . PRO A 1 229 ? 12.385 17.235 -18.278 1.00 63.67 229 PRO A CA 1
ATOM 1725 C C . PRO A 1 229 ? 12.020 17.807 -19.644 1.00 67.75 229 PRO A C 1
ATOM 1726 O O . PRO A 1 229 ? 12.908 18.053 -20.463 1.00 70.94 229 PRO A O 1
ATOM 1730 N N . ASN A 1 230 ? 10.719 18.010 -19.869 1.00 72.92 230 ASN A N 1
ATOM 1731 C CA . ASN A 1 230 ? 10.160 18.396 -21.176 1.00 76.79 230 ASN A CA 1
ATOM 1732 C C . ASN A 1 230 ? 10.280 17.256 -22.199 1.00 70.00 230 ASN A C 1
ATOM 1733 O O . ASN A 1 230 ? 9.418 17.103 -23.059 1.00 70.51 230 ASN A O 1
ATOM 1738 N N . GLY A 1 231 ? 11.344 16.462 -22.097 1.00 62.96 231 GLY A N 1
ATOM 1739 C CA . GLY A 1 231 ? 11.576 15.344 -23.000 1.00 61.19 231 GLY A CA 1
ATOM 1740 C C . GLY A 1 231 ? 12.782 15.585 -23.869 1.00 56.97 231 GLY A C 1
ATOM 1741 O O . GLY A 1 231 ? 13.254 14.676 -24.539 1.00 57.12 231 GLY A O 1
ATOM 1742 N N . ARG A 1 232 ? 13.278 16.815 -23.843 1.00 58.14 232 ARG A N 1
ATOM 1743 C CA . ARG A 1 232 ? 14.383 17.265 -24.697 1.00 60.01 232 ARG A CA 1
ATOM 1744 C C . ARG A 1 232 ? 15.596 16.325 -24.777 1.00 58.67 232 ARG A C 1
ATOM 1745 O O . ARG A 1 232 ? 16.080 16.046 -25.867 1.00 59.14 232 ARG A O 1
ATOM 1753 N N . GLY A 1 233 ? 16.086 15.855 -23.631 1.00 60.43 233 GLY A N 1
ATOM 1754 C CA . GLY A 1 233 ? 17.203 14.904 -23.590 1.00 60.02 233 GLY A CA 1
ATOM 1755 C C . GLY A 1 233 ? 18.382 15.365 -22.745 1.00 63.71 233 GLY A C 1
ATOM 1756 O O . GLY A 1 233 ? 18.513 16.545 -22.424 1.00 60.01 233 GLY A O 1
ATOM 1757 N N . LEU A 1 234 ? 19.260 14.425 -22.397 1.00 69.62 234 LEU A N 1
ATOM 1758 C CA . LEU A 1 234 ? 20.386 14.714 -21.497 1.00 68.54 234 LEU A CA 1
ATOM 1759 C C . LEU A 1 234 ? 21.485 15.435 -22.261 1.00 67.72 234 LEU A C 1
ATOM 1760 O O . LEU A 1 234 ? 21.941 16.501 -21.840 1.00 68.44 234 LEU A O 1
ATOM 1765 N N . THR A 1 235 ? 21.901 14.850 -23.387 1.00 66.87 235 THR A N 1
ATOM 1766 C CA . THR A 1 235 ? 22.911 15.457 -24.255 1.00 67.07 235 THR A CA 1
ATOM 1767 C C . THR A 1 235 ? 22.687 16.963 -24.384 1.00 66.28 235 THR A C 1
ATOM 1768 O O . THR A 1 235 ? 23.641 17.749 -24.369 1.00 70.78 235 THR A O 1
ATOM 1772 N N . TYR A 1 236 ? 21.420 17.352 -24.493 1.00 62.20 236 TYR A N 1
ATOM 1773 C CA . TYR A 1 236 ? 21.037 18.755 -24.516 1.00 64.48 236 TYR A CA 1
ATOM 1774 C C . TYR A 1 236 ? 21.114 19.416 -23.138 1.00 63.40 236 TYR A C 1
ATOM 1775 O O . TYR A 1 236 ? 21.723 20.476 -22.998 1.00 65.58 236 TYR A O 1
ATOM 1784 N N . TRP A 1 237 ? 20.506 18.802 -22.123 1.00 62.11 237 TRP A N 1
ATOM 1785 C CA . TRP A 1 237 ? 20.416 19.436 -20.794 1.00 57.38 237 TRP A CA 1
ATOM 1786 C C . TRP A 1 237 ? 21.780 19.624 -20.084 1.00 58.31 237 TRP A C 1
ATOM 1787 O O . TRP A 1 237 ? 21.949 20.550 -19.271 1.00 52.33 237 TRP A O 1
ATOM 1798 N N . PHE A 1 238 ? 22.757 18.779 -20.400 1.00 56.80 238 PHE A N 1
ATOM 1799 C CA . PHE A 1 238 ? 24.101 18.979 -19.854 1.00 62.17 238 PHE A CA 1
ATOM 1800 C C . PHE A 1 238 ? 24.755 20.240 -20.405 1.00 66.44 238 PHE A C 1
ATOM 1801 O O . PHE A 1 238 ? 25.608 20.837 -19.742 1.00 65.85 238 PHE A O 1
ATOM 1809 N N . THR A 1 239 ? 24.342 20.658 -21.600 1.00 69.34 239 THR A N 1
ATOM 1810 C CA . THR A 1 239 ? 24.844 21.899 -22.170 1.00 69.94 239 THR A CA 1
ATOM 1811 C C . THR A 1 239 ? 24.413 23.080 -21.320 1.00 68.09 239 THR A C 1
ATOM 1812 O O . THR A 1 239 ? 25.089 24.102 -21.340 1.00 72.63 239 THR A O 1
ATOM 1816 N N . LYS A 1 240 ? 23.310 22.938 -20.575 1.00 67.46 240 LYS A N 1
ATOM 1817 C CA . LYS A 1 240 ? 22.779 24.027 -19.722 1.00 69.58 240 LYS A CA 1
ATOM 1818 C C . LYS A 1 240 ? 22.787 23.688 -18.219 1.00 67.32 240 LYS A C 1
ATOM 1819 O O . LYS A 1 240 ? 21.768 23.852 -17.539 1.00 60.27 240 LYS A O 1
ATOM 1825 N N . PRO A 1 241 ? 23.963 23.278 -17.691 1.00 70.26 241 PRO A N 1
ATOM 1826 C CA . PRO A 1 241 ? 24.078 22.503 -16.449 1.00 73.10 241 PRO A CA 1
ATOM 1827 C C . PRO A 1 241 ? 23.398 23.102 -15.237 1.00 69.80 241 PRO A C 1
ATOM 1828 O O . PRO A 1 241 ? 22.945 22.356 -14.379 1.00 80.29 241 PRO A O 1
ATOM 1832 N N . GLU A 1 242 ? 23.341 24.427 -15.159 1.00 68.25 242 GLU A N 1
ATOM 1833 C CA . GLU A 1 242 ? 22.802 25.109 -13.983 1.00 67.49 242 GLU A CA 1
ATOM 1834 C C . GLU A 1 242 ? 21.330 25.444 -14.157 1.00 65.88 242 GLU A C 1
ATOM 1835 O O . GLU A 1 242 ? 20.634 25.754 -13.194 1.00 62.68 242 GLU A O 1
ATOM 1841 N N . HIS A 1 243 ? 20.850 25.379 -15.391 1.00 72.22 243 HIS A N 1
ATOM 1842 C CA . HIS A 1 243 ? 19.424 25.520 -15.635 1.00 75.58 243 HIS A CA 1
ATOM 1843 C C . HIS A 1 243 ? 18.741 24.186 -15.352 1.00 73.35 243 HIS A C 1
ATOM 1844 O O . HIS A 1 243 ? 17.684 24.128 -14.729 1.00 74.37 243 HIS A O 1
ATOM 1851 N N . TYR A 1 244 ? 19.377 23.119 -15.813 1.00 68.43 244 TYR A N 1
ATOM 1852 C CA . TYR A 1 244 ? 18.894 21.759 -15.629 1.00 63.49 244 TYR A CA 1
ATOM 1853 C C . TYR A 1 244 ? 18.714 21.335 -14.169 1.00 60.26 244 TYR A C 1
ATOM 1854 O O . TYR A 1 244 ? 17.713 20.708 -13.825 1.00 51.95 244 TYR A O 1
ATOM 1863 N N . GLU A 1 245 ? 19.690 21.674 -13.330 1.00 62.77 245 GLU A N 1
ATOM 1864 C CA . GLU A 1 245 ? 19.674 21.300 -11.907 1.00 67.24 245 GLU A CA 1
ATOM 1865 C C . GLU A 1 245 ? 18.506 21.894 -11.129 1.00 66.39 245 GLU A C 1
ATOM 1866 O O . GLU A 1 245 ? 17.958 21.250 -10.230 1.00 70.51 245 GLU A O 1
ATOM 1872 N N . SER A 1 246 ? 18.143 23.125 -11.468 1.00 67.34 246 SER A N 1
ATOM 1873 C CA . SER A 1 246 ? 17.041 23.814 -10.809 1.00 69.64 246 SER A CA 1
ATOM 1874 C C . SER A 1 246 ? 15.713 23.194 -11.221 1.00 65.36 246 SER A C 1
ATOM 1875 O O . SER A 1 246 ? 14.759 23.196 -10.449 1.00 67.69 246 SER A O 1
ATOM 1878 N N . ARG A 1 247 ? 15.665 22.672 -12.442 1.00 62.36 247 ARG A N 1
ATOM 1879 C CA . ARG A 1 247 ? 14.448 22.095 -12.998 1.00 60.07 247 ARG A CA 1
ATOM 1880 C C . ARG A 1 247 ? 14.291 20.635 -12.623 1.00 55.09 247 ARG A C 1
ATOM 1881 O O . ARG A 1 247 ? 13.261 20.238 -12.080 1.00 56.94 247 ARG A O 1
ATOM 1889 N N . SER A 1 248 ? 15.315 19.838 -12.900 1.00 48.61 248 SER A N 1
ATOM 1890 C CA . SER A 1 248 ? 15.246 18.409 -12.662 1.00 43.96 248 SER A CA 1
ATOM 1891 C C . SER A 1 248 ? 15.151 18.040 -11.174 1.00 43.35 248 SER A C 1
ATOM 1892 O O . SER A 1 248 ? 14.652 16.983 -10.827 1.00 44.76 248 SER A O 1
ATOM 1895 N N . ARG A 1 249 ? 15.625 18.916 -10.302 1.00 43.77 249 ARG A N 1
ATOM 1896 C CA . ARG A 1 249 ? 15.777 18.621 -8.869 1.00 43.42 249 ARG A CA 1
ATOM 1897 C C . ARG A 1 249 ? 16.729 17.463 -8.592 1.00 40.22 249 ARG A C 1
ATOM 1898 O O . ARG A 1 249 ? 16.687 16.869 -7.519 1.00 37.32 249 ARG A O 1
ATOM 1906 N N . ILE A 1 250 ? 17.618 17.191 -9.545 1.00 39.65 250 ILE A N 1
ATOM 1907 C CA . ILE A 1 250 ? 18.608 16.132 -9.412 1.00 39.98 250 ILE A CA 1
ATOM 1908 C C . ILE A 1 250 ? 19.524 16.327 -8.209 1.00 40.15 250 ILE A C 1
ATOM 1909 O O . ILE A 1 250 ? 20.049 15.375 -7.690 1.00 44.32 250 ILE A O 1
ATOM 1914 N N . ASN A 1 251 ? 19.733 17.557 -7.775 1.00 42.18 251 ASN A N 1
ATOM 1915 C CA . ASN A 1 251 ? 20.530 17.798 -6.587 1.00 46.39 251 ASN A CA 1
ATOM 1916 C C . ASN A 1 251 ? 19.911 17.161 -5.330 1.00 47.56 251 ASN A C 1
ATOM 1917 O O . ASN A 1 251 ? 20.630 16.652 -4.464 1.00 52.30 251 ASN A O 1
ATOM 1922 N N . ASP A 1 252 ? 18.583 17.157 -5.240 1.00 46.57 252 ASP A N 1
ATOM 1923 C CA . ASP A 1 252 ? 17.902 16.466 -4.148 1.00 45.71 252 ASP A CA 1
ATOM 1924 C C . ASP A 1 252 ? 18.317 14.985 -4.095 1.00 40.27 252 ASP A C 1
ATOM 1925 O O . ASP A 1 252 ? 18.471 14.425 -3.013 1.00 37.58 252 ASP A O 1
ATOM 1930 N N . LEU A 1 253 ? 18.539 14.372 -5.255 1.00 35.84 253 LEU A N 1
ATOM 1931 C CA . LEU A 1 253 ? 18.965 12.975 -5.325 1.00 34.22 253 LEU A CA 1
ATOM 1932 C C . LEU A 1 253 ? 20.439 12.757 -5.035 1.00 36.75 253 LEU A C 1
ATOM 1933 O O . LEU A 1 253 ? 20.797 11.803 -4.349 1.00 38.09 253 LEU A O 1
ATOM 1938 N N . LYS A 1 254 ? 21.307 13.591 -5.592 1.00 38.22 254 LYS A N 1
ATOM 1939 C CA . LYS A 1 254 ? 22.732 13.491 -5.276 1.00 40.81 254 LYS A CA 1
ATOM 1940 C C . LYS A 1 254 ? 22.938 13.658 -3.775 1.00 40.17 254 LYS A C 1
ATOM 1941 O O . LYS A 1 254 ? 23.744 12.950 -3.193 1.00 39.87 254 LYS A O 1
ATOM 1947 N N . ASN A 1 255 ? 22.204 14.587 -3.162 1.00 39.88 255 ASN A N 1
ATOM 1948 C CA . ASN A 1 255 ? 22.375 14.899 -1.735 1.00 44.30 255 ASN A CA 1
ATOM 1949 C C . ASN A 1 255 ? 21.927 13.757 -0.812 1.00 44.54 255 ASN A C 1
ATOM 1950 O O . ASN A 1 255 ? 22.603 13.414 0.179 1.00 42.14 255 ASN A O 1
ATOM 1955 N N . ALA A 1 256 ? 20.780 13.178 -1.145 1.00 42.97 256 ALA A N 1
ATOM 1956 C CA . ALA A 1 256 ? 20.261 12.036 -0.402 1.00 40.84 256 ALA A CA 1
ATOM 1957 C C . ALA A 1 256 ? 21.239 10.889 -0.503 1.00 36.32 256 ALA A C 1
ATOM 1958 O O . ALA A 1 256 ? 21.494 10.183 0.465 1.00 34.11 256 ALA A O 1
ATOM 1960 N N . ALA A 1 257 ? 21.760 10.700 -1.702 1.00 34.79 257 ALA A N 1
ATOM 1961 C CA . ALA A 1 257 ? 22.660 9.601 -1.974 1.00 34.20 257 ALA A CA 1
ATOM 1962 C C . ALA A 1 257 ? 23.933 9.833 -1.186 1.00 32.96 257 ALA A C 1
ATOM 1963 O O . ALA A 1 257 ? 24.523 8.914 -0.668 1.00 32.92 257 ALA A O 1
ATOM 1965 N N . THR A 1 258 ? 24.315 11.087 -1.048 1.00 33.32 258 THR A N 1
ATOM 1966 C CA . THR A 1 258 ? 25.534 11.413 -0.356 1.00 33.33 258 THR A CA 1
ATOM 1967 C C . THR A 1 258 ? 25.436 11.150 1.134 1.00 32.34 258 THR A C 1
ATOM 1968 O O . THR A 1 258 ? 26.414 10.747 1.728 1.00 33.53 258 THR A O 1
ATOM 1972 N N . GLU A 1 259 ? 24.266 11.352 1.725 1.00 32.16 259 GLU A N 1
ATOM 1973 C CA . GLU A 1 259 ? 24.063 11.087 3.148 1.00 32.64 259 GLU A CA 1
ATOM 1974 C C . GLU A 1 259 ? 23.985 9.607 3.484 1.00 30.78 259 GLU A C 1
ATOM 1975 O O . GLU A 1 259 ? 24.147 9.228 4.636 1.00 30.85 259 GLU A O 1
ATOM 1981 N N . ILE A 1 260 ? 23.669 8.779 2.499 1.00 28.99 260 ILE A N 1
ATOM 1982 C CA . ILE A 1 260 ? 23.461 7.368 2.742 1.00 28.44 260 ILE A CA 1
ATOM 1983 C C . ILE A 1 260 ? 24.821 6.766 2.715 1.00 28.80 260 ILE A C 1
ATOM 1984 O O . ILE A 1 260 ? 25.184 5.985 3.574 1.00 30.73 260 ILE A O 1
ATOM 1989 N N . LEU A 1 261 ? 25.563 7.134 1.688 1.00 29.33 261 LEU A N 1
ATOM 1990 C CA . LEU A 1 261 ? 26.936 6.758 1.563 1.00 29.50 261 LEU A CA 1
ATOM 1991 C C . LEU A 1 261 ? 27.671 7.038 2.841 1.00 31.09 261 LEU A C 1
ATOM 1992 O O . LEU A 1 261 ? 28.445 6.206 3.312 1.00 32.13 261 LEU A O 1
ATOM 1997 N N . LYS A 1 262 ? 27.403 8.214 3.399 1.00 33.27 262 LYS A N 1
ATOM 1998 C CA . LYS A 1 262 ? 28.082 8.722 4.589 1.00 34.67 262 LYS A CA 1
ATOM 1999 C C . LYS A 1 262 ? 27.918 7.737 5.710 1.00 36.58 262 LYS A C 1
ATOM 2000 O O . LYS A 1 262 ? 28.864 7.464 6.432 1.00 40.98 262 LYS A O 1
ATOM 2006 N N . THR A 1 263 ? 26.717 7.167 5.805 1.00 36.57 263 THR A N 1
ATOM 2007 C CA . THR A 1 263 ? 26.338 6.287 6.887 1.00 37.07 263 THR A CA 1
ATOM 2008 C C . THR A 1 263 ? 26.490 4.814 6.549 1.00 36.24 263 THR A C 1
ATOM 2009 O O . THR A 1 263 ? 26.925 4.026 7.373 1.00 38.08 263 THR A O 1
ATOM 2013 N N . ASN A 1 264 ? 26.104 4.440 5.341 1.00 33.59 264 ASN A N 1
ATOM 2014 C CA . ASN A 1 264 ? 25.932 3.043 4.996 1.00 31.23 264 ASN A CA 1
ATOM 2015 C C . ASN A 1 264 ? 27.199 2.377 4.434 1.00 31.03 264 ASN A C 1
ATOM 2016 O O . ASN A 1 264 ? 27.313 1.148 4.448 1.00 31.93 264 ASN A O 1
ATOM 2021 N N . VAL A 1 265 ? 28.155 3.162 3.950 1.00 28.33 265 VAL A N 1
ATOM 2022 C CA . VAL A 1 265 ? 29.347 2.578 3.358 1.00 26.74 265 VAL A CA 1
ATOM 2023 C C . VAL A 1 265 ? 30.181 1.802 4.376 1.00 26.87 265 VAL A C 1
ATOM 2024 O O . VAL A 1 265 ? 30.602 0.682 4.093 1.00 27.76 265 VAL A O 1
ATOM 2028 N N . PRO A 1 266 ? 30.431 2.375 5.560 1.00 27.21 266 PRO A N 1
ATOM 2029 C CA . PRO A 1 266 ? 31.153 1.568 6.540 1.00 27.17 266 PRO A CA 1
ATOM 2030 C C . PRO A 1 266 ? 30.403 0.301 6.955 1.00 27.56 266 PRO A C 1
ATOM 2031 O O . PRO A 1 266 ? 31.026 -0.741 7.066 1.00 25.59 266 PRO A O 1
ATOM 2035 N N . GLU A 1 267 ? 29.089 0.376 7.180 1.00 28.75 267 GLU A N 1
ATOM 2036 C CA . GLU A 1 267 ? 28.354 -0.832 7.557 1.00 31.40 267 GLU A CA 1
ATOM 2037 C C . GLU A 1 267 ? 28.526 -1.864 6.433 1.00 27.87 267 GLU A C 1
ATOM 2038 O O . GLU A 1 267 ? 28.844 -3.000 6.690 1.00 25.75 267 GLU A O 1
ATOM 2044 N N . VAL A 1 268 ? 28.377 -1.464 5.180 1.00 26.70 268 VAL A N 1
ATOM 2045 C CA . VAL A 1 268 ? 28.484 -2.441 4.115 1.00 25.03 268 VAL A CA 1
ATOM 2046 C C . VAL A 1 268 ? 29.854 -3.063 4.119 1.00 24.39 268 VAL A C 1
ATOM 2047 O O . VAL A 1 268 ? 29.957 -4.267 4.059 1.00 24.83 268 VAL A O 1
ATOM 2051 N N . LEU A 1 269 ? 30.901 -2.256 4.201 1.00 25.11 269 LEU A N 1
ATOM 2052 C CA . LEU A 1 269 ? 32.257 -2.800 4.214 1.00 25.27 269 LEU A CA 1
ATOM 2053 C C . LEU A 1 269 ? 32.511 -3.705 5.433 1.00 25.88 269 LEU A C 1
ATOM 2054 O O . LEU A 1 269 ? 33.061 -4.790 5.277 1.00 27.34 269 LEU A O 1
ATOM 2059 N N . LEU A 1 270 ? 32.096 -3.298 6.634 1.00 26.42 270 LEU A N 1
ATOM 2060 C CA . LEU A 1 270 ? 32.298 -4.144 7.825 1.00 27.08 270 LEU A CA 1
ATOM 2061 C C . LEU A 1 270 ? 31.566 -5.482 7.711 1.00 26.89 270 LEU A C 1
ATOM 2062 O O . LEU A 1 270 ? 32.165 -6.535 7.820 1.00 29.06 270 LEU A O 1
ATOM 2067 N N . VAL A 1 271 ? 30.271 -5.459 7.484 1.00 25.84 271 VAL A N 1
ATOM 2068 C CA . VAL A 1 271 ? 29.569 -6.694 7.302 1.00 26.65 271 VAL A CA 1
ATOM 2069 C C . VAL A 1 271 ? 30.231 -7.558 6.203 1.00 27.85 271 VAL A C 1
ATOM 2070 O O . VAL A 1 271 ? 30.592 -8.690 6.433 1.00 27.72 271 VAL A O 1
ATOM 2074 N N . LYS A 1 272 ? 30.402 -7.024 5.010 1.00 29.26 272 LYS A N 1
ATOM 2075 C CA . LYS A 1 272 ? 31.012 -7.787 3.920 1.00 31.15 272 LYS A CA 1
ATOM 2076 C C . LYS A 1 272 ? 32.257 -8.603 4.351 1.00 30.42 272 LYS A C 1
ATOM 2077 O O . LYS A 1 272 ? 32.411 -9.740 3.940 1.00 32.73 272 LYS A O 1
ATOM 2083 N N . THR A 1 273 ? 33.132 -8.022 5.165 1.00 29.24 273 THR A N 1
ATOM 2084 C CA . THR A 1 273 ? 34.355 -8.686 5.653 1.00 27.56 273 THR A CA 1
ATOM 2085 C C . THR A 1 273 ? 34.227 -9.400 6.992 1.00 26.32 273 THR A C 1
ATOM 2086 O O . THR A 1 273 ? 35.203 -9.982 7.470 1.00 28.34 273 THR A O 1
ATOM 2090 N N . GLY A 1 274 ? 33.051 -9.348 7.612 1.00 25.50 274 GLY A N 1
ATOM 2091 C CA . GLY A 1 274 ? 32.801 -10.061 8.860 1.00 25.14 274 GLY A CA 1
ATOM 2092 C C . GLY A 1 274 ? 33.393 -9.387 10.090 1.00 24.76 274 GLY A C 1
ATOM 2093 O O . GLY A 1 274 ? 33.548 -10.007 11.118 1.00 25.80 274 GLY A O 1
ATOM 2102 N N . ASP A 1 276 ? 32.155 -6.466 11.441 1.00 24.87 276 ASP A N 1
ATOM 2103 C CA . ASP A 1 276 ? 31.094 -5.959 12.297 1.00 26.03 276 ASP A CA 1
ATOM 2104 C C . ASP A 1 276 ? 31.113 -6.702 13.627 1.00 26.14 276 ASP A C 1
ATOM 2105 O O . ASP A 1 276 ? 31.096 -6.104 14.682 1.00 27.00 276 ASP A O 1
ATOM 2110 N N . VAL A 1 277 ? 31.167 -8.017 13.550 1.00 26.66 277 VAL A N 1
ATOM 2111 C CA . VAL A 1 277 ? 31.051 -8.888 14.686 1.00 27.22 277 VAL A CA 1
ATOM 2112 C C . VAL A 1 277 ? 32.306 -8.772 15.567 1.00 29.37 277 VAL A C 1
ATOM 2113 O O . VAL A 1 277 ? 32.204 -8.632 16.798 1.00 31.12 277 VAL A O 1
ATOM 2117 N N . VAL A 1 278 ? 33.481 -8.815 14.935 1.00 28.40 278 VAL A N 1
ATOM 2118 C CA . VAL A 1 278 ? 34.759 -8.691 15.644 1.00 28.60 278 VAL A CA 1
ATOM 2119 C C . VAL A 1 278 ? 34.797 -7.390 16.445 1.00 28.12 278 VAL A C 1
ATOM 2120 O O . VAL A 1 278 ? 35.189 -7.364 17.587 1.00 28.26 278 VAL A O 1
ATOM 2124 N N . LYS A 1 279 ? 34.369 -6.313 15.813 1.00 29.76 279 LYS A N 1
ATOM 2125 C CA . LYS A 1 279 ? 34.438 -4.987 16.370 1.00 29.48 279 LYS A CA 1
ATOM 2126 C C . LYS A 1 279 ? 33.435 -4.818 17.505 1.00 31.80 279 LYS A C 1
ATOM 2127 O O . LYS A 1 279 ? 33.734 -4.156 18.503 1.00 32.05 279 LYS A O 1
ATOM 2133 N N . ASP A 1 280 ? 32.248 -5.411 17.376 1.00 32.96 280 ASP A N 1
ATOM 2134 C CA . ASP A 1 280 ? 31.237 -5.273 18.426 1.00 33.84 280 ASP A CA 1
ATOM 2135 C C . ASP A 1 280 ? 31.746 -5.971 19.663 1.00 29.58 280 ASP A C 1
ATOM 2136 O O . ASP A 1 280 ? 31.559 -5.483 20.755 1.00 30.45 280 ASP A O 1
ATOM 2141 N N . ILE A 1 281 ? 32.386 -7.114 19.495 1.00 27.23 281 ILE A N 1
ATOM 2142 C CA . ILE A 1 281 ? 32.921 -7.849 20.636 1.00 27.03 281 ILE A CA 1
ATOM 2143 C C . ILE A 1 281 ? 34.069 -7.102 21.306 1.00 26.02 281 ILE A C 1
ATOM 2144 O O . ILE A 1 281 ? 34.129 -7.025 22.522 1.00 26.15 281 ILE A O 1
ATOM 2149 N N . VAL A 1 282 ? 34.979 -6.553 20.524 1.00 24.61 282 VAL A N 1
ATOM 2150 C CA . VAL A 1 282 ? 36.118 -5.857 21.097 1.00 24.20 282 VAL A CA 1
ATOM 2151 C C . VAL A 1 282 ? 35.709 -4.614 21.824 1.00 24.25 282 VAL A C 1
ATOM 2152 O O . VAL A 1 282 ? 36.159 -4.381 22.915 1.00 26.31 282 VAL A O 1
ATOM 2156 N N . ILE A 1 283 ? 34.844 -3.811 21.231 1.00 25.92 283 ILE A N 1
ATOM 2157 C CA . ILE A 1 283 ? 34.370 -2.610 21.896 1.00 26.14 283 ILE A CA 1
ATOM 2158 C C . ILE A 1 283 ? 33.583 -2.983 23.136 1.00 26.46 283 ILE A C 1
ATOM 2159 O O . ILE A 1 283 ? 33.649 -2.293 24.133 1.00 27.85 283 ILE A O 1
ATOM 2164 N N . GLN A 1 284 ? 32.872 -4.088 23.100 1.00 27.70 284 GLN A N 1
ATOM 2165 C CA . GLN A 1 284 ? 32.211 -4.566 24.318 1.00 32.79 284 GLN A CA 1
ATOM 2166 C C . GLN A 1 284 ? 33.175 -4.905 25.458 1.00 29.22 284 GLN A C 1
ATOM 2167 O O . GLN A 1 284 ? 32.885 -4.650 26.588 1.00 29.14 284 GLN A O 1
ATOM 2173 N N . ARG A 1 285 ? 34.308 -5.498 25.155 1.00 29.89 285 ARG A N 1
ATOM 2174 C CA . ARG A 1 285 ? 35.196 -5.982 26.186 1.00 29.98 285 ARG A CA 1
ATOM 2175 C C . ARG A 1 285 ? 35.937 -4.801 26.754 1.00 28.86 285 ARG A C 1
ATOM 2176 O O . ARG A 1 285 ? 36.358 -4.841 27.885 1.00 32.23 285 ARG A O 1
ATOM 2184 N N . VAL A 1 286 ? 36.069 -3.737 25.980 1.00 26.85 286 VAL A N 1
ATOM 2185 C CA . VAL A 1 286 ? 36.858 -2.597 26.381 1.00 25.27 286 VAL A CA 1
ATOM 2186 C C . VAL A 1 286 ? 36.021 -1.713 27.267 1.00 24.55 286 VAL A C 1
ATOM 2187 O O . VAL A 1 286 ? 36.502 -1.155 28.232 1.00 23.89 286 VAL A O 1
ATOM 2191 N N . THR A 1 287 ? 34.772 -1.550 26.865 1.00 25.45 287 THR A N 1
ATOM 2192 C CA . THR A 1 287 ? 33.789 -0.778 27.572 1.00 25.00 287 THR A CA 1
ATOM 2193 C C . THR A 1 287 ? 33.601 -1.391 28.928 1.00 25.48 287 THR A C 1
ATOM 2194 O O . THR A 1 287 ? 33.627 -0.694 29.935 1.00 28.49 287 THR A O 1
ATOM 2198 N N . LEU A 1 288 ? 33.473 -2.708 28.939 1.00 25.28 288 LEU A N 1
ATOM 2199 C CA . LEU A 1 288 ? 33.414 -3.500 30.160 1.00 24.97 288 LEU A CA 1
ATOM 2200 C C . LEU A 1 288 ? 34.715 -3.414 30.953 1.00 24.49 288 LEU A C 1
ATOM 2201 O O . LEU A 1 288 ? 34.705 -3.305 32.175 1.00 24.60 288 LEU A O 1
ATOM 2206 N N . ALA A 1 289 ? 35.838 -3.478 30.258 1.00 22.45 289 ALA A N 1
ATOM 2207 C CA . ALA A 1 289 ? 37.104 -3.456 30.942 1.00 21.75 289 ALA A CA 1
ATOM 2208 C C . ALA A 1 289 ? 37.336 -2.163 31.700 1.00 22.75 289 ALA A C 1
ATOM 2209 O O . ALA A 1 289 ? 37.878 -2.228 32.791 1.00 21.96 289 ALA A O 1
ATOM 2211 N N . SER A 1 290 ? 36.960 -0.998 31.151 1.00 23.79 290 SER A N 1
ATOM 2212 C CA . SER A 1 290 ? 37.200 0.264 31.895 1.00 24.76 290 SER A CA 1
ATOM 2213 C C . SER A 1 290 ? 36.180 0.507 33.003 1.00 23.75 290 SER A C 1
ATOM 2214 O O . SER A 1 290 ? 36.482 1.141 33.967 1.00 23.12 290 SER A O 1
ATOM 2217 N N . ARG A 1 291 ? 34.985 -0.026 32.849 1.00 25.49 291 ARG A N 1
ATOM 2218 C CA . ARG A 1 291 ? 33.927 0.092 33.828 1.00 25.91 291 ARG A CA 1
ATOM 2219 C C . ARG A 1 291 ? 34.282 -0.667 35.093 1.00 26.35 291 ARG A C 1
ATOM 2220 O O . ARG A 1 291 ? 33.813 -0.300 36.173 1.00 28.40 291 ARG A O 1
ATOM 2228 N N . HIS A 1 292 ? 35.102 -1.715 34.974 1.00 23.39 292 HIS A N 1
ATOM 2229 C CA . HIS A 1 292 ? 35.547 -2.508 36.118 1.00 21.74 292 HIS A CA 1
ATOM 2230 C C . HIS A 1 292 ? 36.954 -2.164 36.574 1.00 21.57 292 HIS A C 1
ATOM 2231 O O . HIS A 1 292 ? 37.337 -2.550 37.673 1.00 20.71 292 HIS A O 1
ATOM 2238 N N . LEU A 1 293 ? 37.742 -1.497 35.729 1.00 20.77 293 LEU A N 1
ATOM 2239 C CA . LEU A 1 293 ? 38.958 -0.831 36.199 1.00 20.38 293 LEU A CA 1
ATOM 2240 C C . LEU A 1 293 ? 38.553 0.361 37.092 1.00 21.88 293 LEU A C 1
ATOM 2241 O O . LEU A 1 293 ? 39.281 0.739 38.006 1.00 21.45 293 LEU A O 1
ATOM 2246 N N . ASP A 1 294 ? 37.392 0.963 36.848 1.00 22.76 294 ASP A N 1
ATOM 2247 C CA . ASP A 1 294 ? 37.016 2.104 37.663 1.00 24.38 294 ASP A CA 1
ATOM 2248 C C . ASP A 1 294 ? 36.703 1.621 39.059 1.00 24.54 294 ASP A C 1
ATOM 2249 O O . ASP A 1 294 ? 37.072 2.257 40.048 1.00 23.22 294 ASP A O 1
ATOM 2254 N N . GLU A 1 295 ? 36.050 0.463 39.123 1.00 24.34 295 GLU A N 1
ATOM 2255 C CA . GLU A 1 295 ? 35.789 -0.188 40.379 1.00 22.81 295 GLU A CA 1
ATOM 2256 C C . GLU A 1 295 ? 37.120 -0.473 41.029 1.00 22.46 295 GLU A C 1
ATOM 2257 O O . GLU A 1 295 ? 37.347 -0.044 42.133 1.00 21.88 295 GLU A O 1
ATOM 2263 N N . LEU A 1 296 ? 38.022 -1.160 40.334 1.00 22.20 296 LEU A N 1
ATOM 2264 C CA . LEU A 1 296 ? 39.311 -1.525 40.952 1.00 20.72 296 LEU A CA 1
ATOM 2265 C C . LEU A 1 296 ? 40.081 -0.309 41.443 1.00 21.41 296 LEU A C 1
ATOM 2266 O O . LEU A 1 296 ? 40.667 -0.374 42.509 1.00 24.11 296 LEU A O 1
ATOM 2271 N N . ASN A 1 297 ? 40.075 0.783 40.693 1.00 20.75 297 ASN A N 1
ATOM 2272 C CA . ASN A 1 297 ? 40.790 1.983 41.104 1.00 21.87 297 ASN A CA 1
ATOM 2273 C C . ASN A 1 297 ? 40.222 2.518 42.406 1.00 21.74 297 ASN A C 1
ATOM 2274 O O . ASN A 1 297 ? 40.964 2.927 43.269 1.00 21.38 297 ASN A O 1
ATOM 2279 N N . THR A 1 298 ? 38.896 2.539 42.511 1.00 23.48 298 THR A N 1
ATOM 2280 C CA . THR A 1 298 ? 38.218 3.007 43.698 1.00 23.70 298 THR A CA 1
ATOM 2281 C C . THR A 1 298 ? 38.686 2.209 44.893 1.00 24.32 298 THR A C 1
ATOM 2282 O O . THR A 1 298 ? 38.865 2.751 45.972 1.00 28.09 298 THR A O 1
ATOM 2286 N N . PHE A 1 299 ? 38.882 0.915 44.709 1.00 24.81 299 PHE A N 1
ATOM 2287 C CA . PHE A 1 299 ? 39.241 0.072 45.826 1.00 25.05 299 PHE A CA 1
ATOM 2288 C C . PHE A 1 299 ? 40.671 0.308 46.199 1.00 25.04 299 PHE A C 1
ATOM 2289 O O . PHE A 1 299 ? 40.981 0.400 47.348 1.00 27.05 299 PHE A O 1
ATOM 2297 N N . VAL A 1 300 ? 41.544 0.372 45.213 1.00 26.23 300 VAL A N 1
ATOM 2298 C CA . VAL A 1 300 ? 42.966 0.476 45.466 1.00 26.02 300 VAL A CA 1
ATOM 2299 C C . VAL A 1 300 ? 43.301 1.847 45.974 1.00 28.10 300 VAL A C 1
ATOM 2300 O O . VAL A 1 300 ? 44.199 1.980 46.776 1.00 33.01 300 VAL A O 1
ATOM 2304 N N . GLU A 1 301 ? 42.599 2.868 45.506 1.00 29.88 301 GLU A N 1
ATOM 2305 C CA . GLU A 1 301 ? 42.834 4.211 46.006 1.00 32.65 301 GLU A CA 1
ATOM 2306 C C . GLU A 1 301 ? 42.425 4.264 47.486 1.00 31.54 301 GLU A C 1
ATOM 2307 O O . GLU A 1 301 ? 43.251 4.517 48.344 1.00 30.12 301 GLU A O 1
ATOM 2313 N N . LYS A 1 302 ? 41.161 3.983 47.773 1.00 30.76 302 LYS A N 1
ATOM 2314 C CA . LYS A 1 302 ? 40.679 3.910 49.145 1.00 29.65 302 LYS A CA 1
ATOM 2315 C C . LYS A 1 302 ? 41.579 3.111 50.073 1.00 29.79 302 LYS A C 1
ATOM 2316 O O . LYS A 1 302 ? 41.805 3.510 51.182 1.00 28.39 302 LYS A O 1
ATOM 2322 N N . ASN A 1 303 ? 42.052 1.954 49.633 1.00 32.21 303 ASN A N 1
ATOM 2323 C CA . ASN A 1 303 ? 42.883 1.105 50.475 1.00 32.53 303 ASN A CA 1
ATOM 2324 C C . ASN A 1 303 ? 44.217 1.713 50.726 1.00 33.60 303 ASN A C 1
ATOM 2325 O O . ASN A 1 303 ? 44.761 1.529 51.780 1.00 36.02 303 ASN A O 1
ATOM 2330 N N . ASP A 1 304 ? 44.748 2.420 49.743 1.00 38.72 304 ASP A N 1
ATOM 2331 C CA . ASP A 1 304 ? 46.043 3.055 49.860 1.00 42.22 304 ASP A CA 1
ATOM 2332 C C . ASP A 1 304 ? 45.918 4.253 50.802 1.00 41.68 304 ASP A C 1
ATOM 2333 O O . ASP A 1 304 ? 46.819 4.536 51.570 1.00 42.66 304 ASP A O 1
ATOM 2338 N N . GLU A 1 305 ? 44.776 4.926 50.767 1.00 39.88 305 GLU A N 1
ATOM 2339 C CA . GLU A 1 305 ? 44.563 6.118 51.562 1.00 39.40 305 GLU A CA 1
ATOM 2340 C C . GLU A 1 305 ? 44.292 5.758 53.022 1.00 39.15 305 GLU A C 1
ATOM 2341 O O . GLU A 1 305 ? 44.779 6.438 53.930 1.00 39.95 305 GLU A O 1
ATOM 2347 N N . ASP A 1 306 ? 43.518 4.697 53.245 1.00 35.51 306 ASP A N 1
ATOM 2348 C CA . ASP A 1 306 ? 43.352 4.107 54.573 1.00 32.92 306 ASP A CA 1
ATOM 2349 C C . ASP A 1 306 ? 44.695 3.813 55.224 1.00 33.99 306 ASP A C 1
ATOM 2350 O O . ASP A 1 306 ? 44.877 4.084 56.397 1.00 33.46 306 ASP A O 1
ATOM 2363 N N . HIS A 1 308 ? 47.577 5.159 54.999 1.00 36.74 308 HIS A N 1
ATOM 2364 C CA . HIS A 1 308 ? 48.164 6.390 55.500 1.00 38.14 308 HIS A CA 1
ATOM 2365 C C . HIS A 1 308 ? 47.318 6.940 56.634 1.00 32.59 308 HIS A C 1
ATOM 2366 O O . HIS A 1 308 ? 47.840 7.306 57.669 1.00 31.75 308 HIS A O 1
ATOM 2373 N N . ARG A 1 309 ? 46.008 6.933 56.454 1.00 29.94 309 ARG A N 1
ATOM 2374 C CA . ARG A 1 309 ? 45.079 7.221 57.527 1.00 28.42 309 ARG A CA 1
ATOM 2375 C C . ARG A 1 309 ? 45.341 6.401 58.794 1.00 28.33 309 ARG A C 1
ATOM 2376 O O . ARG A 1 309 ? 45.212 6.913 59.887 1.00 30.89 309 ARG A O 1
ATOM 2384 N N . PHE A 1 310 ? 45.710 5.137 58.671 1.00 27.82 310 PHE A N 1
ATOM 2385 C CA . PHE A 1 310 ? 45.945 4.323 59.862 1.00 26.71 310 PHE A CA 1
ATOM 2386 C C . PHE A 1 310 ? 47.227 4.726 60.568 1.00 26.53 310 PHE A C 1
ATOM 2387 O O . PHE A 1 310 ? 47.327 4.603 61.768 1.00 25.72 310 PHE A O 1
ATOM 2395 N N . SER A 1 311 ? 48.219 5.192 59.827 1.00 28.02 311 SER A N 1
ATOM 2396 C CA . SER A 1 311 ? 49.496 5.560 60.435 1.00 28.68 311 SER A CA 1
ATOM 2397 C C . SER A 1 311 ? 49.379 6.926 61.079 1.00 28.54 311 SER A C 1
ATOM 2398 O O . SER A 1 311 ? 50.007 7.181 62.095 1.00 28.81 311 SER A O 1
ATOM 2401 N N . ASN A 1 312 ? 48.535 7.784 60.525 1.00 29.19 312 ASN A N 1
ATOM 2402 C CA . ASN A 1 312 ? 48.183 9.025 61.208 1.00 32.46 312 ASN A CA 1
ATOM 2403 C C . ASN A 1 312 ? 47.473 8.841 62.527 1.00 29.23 312 ASN A C 1
ATOM 2404 O O . ASN A 1 312 ? 47.802 9.500 63.479 1.00 28.62 312 ASN A O 1
ATOM 2409 N N . ASP A 1 313 ? 46.463 7.978 62.534 1.00 28.53 313 ASP A N 1
ATOM 2410 C CA . ASP A 1 313 ? 45.722 7.591 63.736 1.00 27.41 313 ASP A CA 1
ATOM 2411 C C . ASP A 1 313 ? 46.622 7.120 64.830 1.00 26.36 313 ASP A C 1
ATOM 2412 O O . ASP A 1 313 ? 46.452 7.469 65.986 1.00 26.34 313 ASP A O 1
ATOM 2417 N N . ILE A 1 314 ? 47.576 6.297 64.450 1.00 25.18 314 ILE A N 1
ATOM 2418 C CA . ILE A 1 314 ? 48.542 5.789 65.383 1.00 24.42 314 ILE A CA 1
ATOM 2419 C C . ILE A 1 314 ? 49.413 6.902 65.930 1.00 22.85 314 ILE A C 1
ATOM 2420 O O . ILE A 1 314 ? 49.707 6.918 67.074 1.00 23.12 314 ILE A O 1
ATOM 2425 N N . LYS A 1 315 ? 49.787 7.846 65.099 1.00 24.03 315 LYS A N 1
ATOM 2426 C CA . LYS A 1 315 ? 50.587 8.978 65.502 1.00 24.76 315 LYS A CA 1
ATOM 2427 C C . LYS A 1 315 ? 49.851 9.805 66.519 1.00 26.24 315 LYS A C 1
ATOM 2428 O O . LYS A 1 315 ? 50.404 10.160 67.566 1.00 26.56 315 LYS A O 1
ATOM 2434 N N . GLN A 1 316 ? 48.593 10.104 66.213 1.00 28.08 316 GLN A N 1
ATOM 2435 C CA . GLN A 1 316 ? 47.788 10.967 67.052 1.00 30.48 316 GLN A CA 1
ATOM 2436 C C . GLN A 1 316 ? 47.502 10.274 68.359 1.00 29.19 316 GLN A C 1
ATOM 2437 O O . GLN A 1 316 ? 47.629 10.861 69.418 1.00 32.40 316 GLN A O 1
ATOM 2443 N N . SER A 1 317 ? 47.103 9.022 68.267 1.00 27.09 317 SER A N 1
ATOM 2444 C CA . SER A 1 317 ? 47.034 8.147 69.401 1.00 25.23 317 SER A CA 1
ATOM 2445 C C . SER A 1 317 ? 48.271 8.261 70.277 1.00 25.57 317 SER A C 1
ATOM 2446 O O . SER A 1 317 ? 48.180 8.613 71.462 1.00 24.90 317 SER A O 1
ATOM 2449 N N . ARG A 1 318 ? 49.434 8.000 69.705 1.00 23.23 318 ARG A N 1
ATOM 2450 C CA . ARG A 1 318 ? 50.621 8.041 70.514 1.00 23.60 318 ARG A CA 1
ATOM 2451 C C . ARG A 1 318 ? 50.803 9.397 71.151 1.00 23.26 318 ARG A C 1
ATOM 2452 O O . ARG A 1 318 ? 51.158 9.479 72.301 1.00 23.95 318 ARG A O 1
ATOM 2460 N N . ILE A 1 319 ? 50.570 10.464 70.393 1.00 24.72 319 ILE A N 1
ATOM 2461 C CA . ILE A 1 319 ? 50.710 11.832 70.902 1.00 23.53 319 ILE A CA 1
ATOM 2462 C C . ILE A 1 319 ? 49.767 12.072 72.074 1.00 25.49 319 ILE A C 1
ATOM 2463 O O . ILE A 1 319 ? 50.104 12.768 73.014 1.00 25.07 319 ILE A O 1
ATOM 2468 N N . GLU A 1 320 ? 48.578 11.492 72.008 1.00 27.41 320 GLU A N 1
ATOM 2469 C CA . GLU A 1 320 ? 47.616 11.673 73.055 1.00 30.50 320 GLU A CA 1
ATOM 2470 C C . GLU A 1 320 ? 48.016 10.942 74.342 1.00 29.79 320 GLU A C 1
ATOM 2471 O O . GLU A 1 320 ? 47.980 11.513 75.422 1.00 31.74 320 GLU A O 1
ATOM 2477 N N . VAL A 1 321 ? 48.402 9.687 74.227 1.00 27.71 321 VAL A N 1
ATOM 2478 C CA . VAL A 1 321 ? 48.851 8.941 75.367 1.00 25.82 321 VAL A CA 1
ATOM 2479 C C . VAL A 1 321 ? 50.039 9.613 76.026 1.00 25.95 321 VAL A C 1
ATOM 2480 O O . VAL A 1 321 ? 50.091 9.696 77.248 1.00 25.29 321 VAL A O 1
ATOM 2484 N N . LYS A 1 322 ? 50.986 10.098 75.243 1.00 24.59 322 LYS A N 1
ATOM 2485 C CA . LYS A 1 322 ? 52.093 10.807 75.824 1.00 26.11 322 LYS A CA 1
ATOM 2486 C C . LYS A 1 322 ? 51.599 11.983 76.663 1.00 26.78 322 LYS A C 1
ATOM 2487 O O . LYS A 1 322 ? 52.116 12.233 77.742 1.00 26.42 322 LYS A O 1
ATOM 2493 N N . ARG A 1 323 ? 50.577 12.678 76.184 1.00 28.01 323 ARG A N 1
ATOM 2494 C CA . ARG A 1 323 ? 50.057 13.831 76.882 1.00 30.15 323 ARG A CA 1
ATOM 2495 C C . ARG A 1 323 ? 49.403 13.435 78.197 1.00 29.04 323 ARG A C 1
ATOM 2496 O O . ARG A 1 323 ? 49.543 14.128 79.208 1.00 28.40 323 ARG A O 1
ATOM 2504 N N . LEU A 1 324 ? 48.708 12.306 78.194 1.00 27.18 324 LEU A N 1
ATOM 2505 C CA . LEU A 1 324 ? 48.127 11.767 79.424 1.00 25.66 324 LEU A CA 1
ATOM 2506 C C . LEU A 1 324 ? 49.183 11.276 80.408 1.00 24.73 324 LEU A C 1
ATOM 2507 O O . LEU A 1 324 ? 49.028 11.436 81.601 1.00 24.88 324 LEU A O 1
ATOM 2512 N N . ALA A 1 325 ? 50.232 10.640 79.907 1.00 23.99 325 ALA A N 1
ATOM 2513 C CA . ALA A 1 325 ? 51.291 10.155 80.767 1.00 23.35 325 ALA A CA 1
ATOM 2514 C C . ALA A 1 325 ? 51.917 11.295 81.543 1.00 24.18 325 ALA A C 1
ATOM 2515 O O . ALA A 1 325 ? 52.254 11.131 82.710 1.00 22.67 325 ALA A O 1
ATOM 2517 N N . GLY A 1 326 ? 52.050 12.440 80.881 1.00 24.82 326 GLY A N 1
ATOM 2518 C CA . GLY A 1 326 ? 52.640 13.619 81.469 1.00 25.59 326 GLY A CA 1
ATOM 2519 C C . GLY A 1 326 ? 51.737 14.267 82.488 1.00 27.03 326 GLY A C 1
ATOM 2520 O O . GLY A 1 326 ? 52.180 14.578 83.586 1.00 28.15 326 GLY A O 1
ATOM 2521 N N . GLU A 1 327 ? 50.469 14.466 82.136 1.00 28.61 327 GLU A N 1
ATOM 2522 C CA . GLU A 1 327 ? 49.473 14.875 83.114 1.00 28.78 327 GLU A CA 1
ATOM 2523 C C . GLU A 1 327 ? 49.488 13.938 84.332 1.00 26.81 327 GLU A C 1
ATOM 2524 O O . GLU A 1 327 ? 49.390 14.395 85.469 1.00 24.45 327 GLU A O 1
ATOM 2530 N N . LEU A 1 328 ? 49.632 12.636 84.092 1.00 25.32 328 LEU A N 1
ATOM 2531 C CA . LEU A 1 328 ? 49.650 11.677 85.177 1.00 24.50 328 LEU A CA 1
ATOM 2532 C C . LEU A 1 328 ? 50.840 11.930 86.055 1.00 24.84 328 LEU A C 1
ATOM 2533 O O . LEU A 1 328 ? 50.737 11.946 87.266 1.00 25.37 328 LEU A O 1
ATOM 2538 N N . PHE A 1 329 ? 51.984 12.096 85.421 1.00 24.88 329 PHE A N 1
ATOM 2539 C CA . PHE A 1 329 ? 53.195 12.443 86.117 1.00 24.52 329 PHE A CA 1
ATOM 2540 C C . PHE A 1 329 ? 53.063 13.757 86.898 1.00 25.87 329 PHE A C 1
ATOM 2541 O O . PHE A 1 329 ? 53.518 13.848 88.019 1.00 25.08 329 PHE A O 1
ATOM 2549 N N . GLU A 1 330 ? 52.464 14.774 86.295 1.00 25.51 330 GLU A N 1
ATOM 2550 C CA . GLU A 1 330 ? 52.309 16.025 86.973 1.00 27.38 330 GLU A CA 1
ATOM 2551 C C . GLU A 1 330 ? 51.508 15.785 88.245 1.00 30.13 330 GLU A C 1
ATOM 2552 O O . GLU A 1 330 ? 51.825 16.326 89.301 1.00 32.82 330 GLU A O 1
ATOM 2558 N N . GLU A 1 331 ? 50.463 14.974 88.144 1.00 31.87 331 GLU A N 1
ATOM 2559 C CA . GLU A 1 331 ? 49.542 14.780 89.268 1.00 32.35 331 GLU A CA 1
ATOM 2560 C C . GLU A 1 331 ? 50.216 14.013 90.391 1.00 30.34 331 GLU A C 1
ATOM 2561 O O . GLU A 1 331 ? 50.039 14.353 91.542 1.00 30.77 331 GLU A O 1
ATOM 2567 N N . LEU A 1 332 ? 50.976 12.985 90.041 1.00 28.33 332 LEU A N 1
ATOM 2568 C CA . LEU A 1 332 ? 51.698 12.186 91.025 1.00 27.31 332 LEU A CA 1
ATOM 2569 C C . LEU A 1 332 ? 52.829 12.957 91.698 1.00 27.56 332 LEU A C 1
ATOM 2570 O O . LEU A 1 332 ? 53.159 12.676 92.836 1.00 26.08 332 LEU A O 1
ATOM 2575 N N . ASN A 1 333 ? 53.425 13.901 90.986 1.00 28.54 333 ASN A N 1
ATOM 2576 C CA . ASN A 1 333 ? 54.512 14.692 91.514 1.00 31.70 333 ASN A CA 1
ATOM 2577 C C . ASN A 1 333 ? 54.005 15.714 92.552 1.00 33.06 333 ASN A C 1
ATOM 2578 O O . ASN A 1 333 ? 54.632 15.921 93.582 1.00 31.90 333 ASN A O 1
ATOM 2583 N N . LEU A 1 334 ? 52.859 16.333 92.302 1.00 34.58 334 LEU A N 1
ATOM 2584 C CA . LEU A 1 334 ? 52.227 17.154 93.325 1.00 36.96 334 LEU A CA 1
ATOM 2585 C C . LEU A 1 334 ? 51.894 16.346 94.576 1.00 36.16 334 LEU A C 1
ATOM 2586 O O . LEU A 1 334 ? 52.143 16.770 95.696 1.00 41.49 334 LEU A O 1
ATOM 2599 N N . GLU A 1 336 ? 53.186 13.819 95.831 1.00 36.06 336 GLU A N 1
ATOM 2600 C CA . GLU A 1 336 ? 54.402 13.521 96.590 1.00 33.62 336 GLU A CA 1
ATOM 2601 C C . GLU A 1 336 ? 55.013 14.768 97.188 1.00 33.30 336 GLU A C 1
ATOM 2602 O O . GLU A 1 336 ? 55.493 14.718 98.294 1.00 33.84 336 GLU A O 1
ATOM 2608 N N . LYS A 1 337 ? 55.015 15.881 96.467 1.00 34.52 337 LYS A N 1
ATOM 2609 C CA . LYS A 1 337 ? 55.544 17.126 97.021 1.00 37.86 337 LYS A CA 1
ATOM 2610 C C . LYS A 1 337 ? 54.685 17.555 98.223 1.00 37.74 337 LYS A C 1
ATOM 2611 O O . LYS A 1 337 ? 55.211 18.037 99.245 1.00 32.80 337 LYS A O 1
ATOM 2617 N N . GLN A 1 338 ? 53.369 17.365 98.076 1.00 35.32 338 GLN A N 1
ATOM 26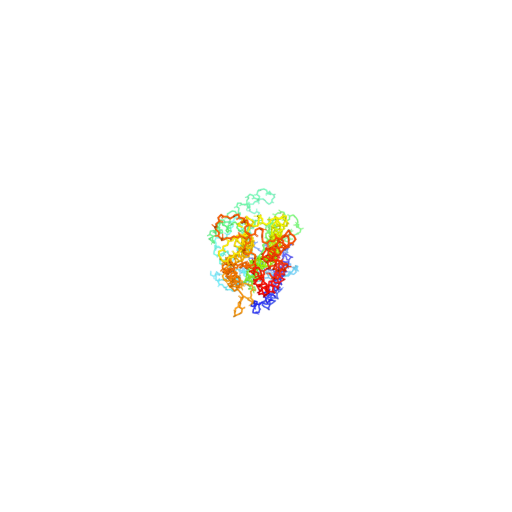18 C CA . GLN A 1 338 ? 52.404 17.775 99.069 1.00 36.09 338 GLN A CA 1
ATOM 2619 C C . GLN A 1 338 ? 52.624 17.004 100.362 1.00 34.18 338 GLN A C 1
ATOM 2620 O O . GLN A 1 338 ? 52.838 17.613 101.408 1.00 34.79 338 GLN A O 1
ATOM 2626 N N . LEU A 1 339 ? 52.577 15.678 100.286 1.00 30.92 339 LEU A N 1
ATOM 2627 C CA . LEU A 1 339 ? 52.891 14.804 101.424 1.00 29.04 339 LEU A CA 1
ATOM 2628 C C . LEU A 1 339 ? 54.248 15.115 102.071 1.00 31.27 339 LEU A C 1
ATOM 2629 O O . LEU A 1 339 ? 54.387 15.092 103.303 1.00 31.10 339 LEU A O 1
ATOM 2642 N N . SER A 1 341 ? 55.860 18.049 102.125 1.00 32.62 341 SER A N 1
ATOM 2643 C CA . SER A 1 341 ? 55.845 19.329 102.832 1.00 34.18 341 SER A CA 1
ATOM 2644 C C . SER A 1 341 ? 54.964 19.288 104.092 1.00 34.51 341 SER A C 1
ATOM 2645 O O . SER A 1 341 ? 55.071 20.140 104.975 1.00 34.81 341 SER A O 1
ATOM 2648 N N . GLN A 1 342 ? 54.082 18.306 104.160 1.00 34.65 342 GLN A N 1
ATOM 2649 C CA . GLN A 1 342 ? 53.309 18.085 105.346 1.00 34.57 342 GLN A CA 1
ATOM 2650 C C . GLN A 1 342 ? 54.159 17.419 106.387 1.00 34.91 342 GLN A C 1
ATOM 2651 O O . GLN A 1 342 ? 53.946 17.608 107.582 1.00 36.36 342 GLN A O 1
ATOM 2657 N N . LEU A 1 343 ? 55.101 16.608 105.937 1.00 36.41 343 LEU A N 1
ATOM 2658 C CA . LEU A 1 343 ? 55.905 15.825 106.854 1.00 37.84 343 LEU A CA 1
ATOM 2659 C C . LEU A 1 343 ? 56.929 16.671 107.541 1.00 42.19 343 LEU A C 1
ATOM 2660 O O . LEU A 1 343 ? 57.072 16.586 108.751 1.00 47.46 343 LEU A O 1
ATOM 2665 N N . ARG A 1 344 ? 57.653 17.489 106.786 1.00 46.71 344 ARG A N 1
ATOM 2666 C CA . ARG A 1 344 ? 58.866 18.094 107.333 1.00 51.32 344 ARG A CA 1
ATOM 2667 C C . ARG A 1 344 ? 58.655 18.999 108.562 1.00 50.72 344 ARG A C 1
ATOM 2668 O O . ARG A 1 344 ? 59.565 19.110 109.381 1.00 53.04 344 ARG A O 1
ATOM 2676 N N . PRO A 1 345 ? 57.462 19.606 108.723 1.00 47.39 345 PRO A N 1
ATOM 2677 C CA . PRO A 1 345 ? 57.279 20.452 109.898 1.00 47.20 345 PRO A CA 1
ATOM 2678 C C . PRO A 1 345 ? 56.732 19.754 111.146 1.00 42.19 345 PRO A C 1
ATOM 2679 O O . PRO A 1 345 ? 56.561 20.384 112.161 1.00 44.62 345 PRO A O 1
ATOM 2683 N N . LEU A 1 346 ? 56.479 18.465 111.087 1.00 40.42 346 LEU A N 1
ATOM 2684 C CA . LEU A 1 346 ? 55.707 17.812 112.139 1.00 40.89 346 LEU A CA 1
ATOM 2685 C C . LEU A 1 346 ? 56.504 17.515 113.405 1.00 41.53 346 LEU A C 1
ATOM 2686 O O . LEU A 1 346 ? 57.601 16.995 113.317 1.00 40.40 346 LEU A O 1
ATOM 2691 N N . ASP A 1 347 ? 55.924 17.802 114.577 1.00 46.73 347 ASP A N 1
ATOM 2692 C CA . ASP A 1 347 ? 56.525 17.419 115.870 1.00 47.86 347 ASP A CA 1
ATOM 2693 C C . ASP A 1 347 ? 55.968 16.064 116.263 1.00 46.05 347 ASP A C 1
ATOM 2694 O O . ASP A 1 347 ? 54.937 15.665 115.753 1.00 50.15 347 ASP A O 1
ATOM 2699 N N . LEU A 1 348 ? 56.640 15.343 117.153 1.00 45.32 348 LEU A N 1
ATOM 2700 C CA . LEU A 1 348 ? 56.294 13.934 117.408 1.00 44.04 348 LEU A CA 1
ATOM 2701 C C . LEU A 1 348 ? 54.836 13.623 117.736 1.00 41.17 348 LEU A C 1
ATOM 2702 O O . LEU A 1 348 ? 54.399 12.494 117.567 1.00 40.92 348 LEU A O 1
ATOM 2707 N N . ASP A 1 349 ? 54.094 14.593 118.248 1.00 41.97 349 ASP A N 1
ATOM 2708 C CA . ASP A 1 349 ? 52.683 14.373 118.539 1.00 43.53 349 ASP A CA 1
ATOM 2709 C C . ASP A 1 349 ? 51.904 14.271 117.227 1.00 40.33 349 ASP A C 1
ATOM 2710 O O . ASP A 1 349 ? 50.926 13.533 117.128 1.00 36.89 349 ASP A O 1
ATOM 2715 N N . ASP A 1 350 ? 52.385 14.995 116.222 1.00 36.29 350 ASP A N 1
ATOM 2716 C CA . ASP A 1 350 ? 51.712 15.121 114.952 1.00 35.65 350 ASP A CA 1
ATOM 2717 C C . ASP A 1 350 ? 51.745 13.892 114.084 1.00 33.11 350 ASP A C 1
ATOM 2718 O O . ASP A 1 350 ? 51.044 13.848 113.080 1.00 31.53 350 ASP A O 1
ATOM 2723 N N . ILE A 1 351 ? 52.546 12.914 114.475 1.00 31.62 351 ILE A N 1
ATOM 2724 C CA . ILE A 1 351 ? 52.952 11.813 113.608 1.00 31.89 351 ILE A CA 1
ATOM 2725 C C . ILE A 1 351 ? 51.831 10.844 113.351 1.00 30.82 351 ILE A C 1
ATOM 2726 O O . ILE A 1 351 ? 51.583 10.482 112.214 1.00 33.20 351 ILE A O 1
ATOM 2731 N N . ARG A 1 352 ? 51.172 10.406 114.410 1.00 29.24 352 ARG A N 1
ATOM 2732 C CA . ARG A 1 352 ? 50.115 9.437 114.297 1.00 27.90 352 ARG A CA 1
ATOM 2733 C C . ARG A 1 352 ? 48.994 10.038 113.493 1.00 27.37 352 ARG A C 1
ATOM 2734 O O . ARG A 1 352 ? 48.550 9.446 112.526 1.00 28.99 352 ARG A O 1
ATOM 2742 N N . PRO A 1 353 ? 48.540 11.241 113.846 1.00 27.98 353 PRO A N 1
ATOM 2743 C CA . PRO A 1 353 ? 47.504 11.783 112.958 1.00 26.29 353 PRO A CA 1
ATOM 2744 C C . PRO A 1 353 ? 47.911 11.721 111.503 1.00 24.89 353 PRO A C 1
ATOM 2745 O O . PRO A 1 353 ? 47.074 11.462 110.658 1.00 27.12 353 PRO A O 1
ATOM 2749 N N . PHE A 1 354 ? 49.186 11.956 111.219 1.00 24.49 354 PHE A N 1
ATOM 2750 C CA . PHE A 1 354 ? 49.675 11.994 109.860 1.00 25.32 354 PHE A CA 1
ATOM 2751 C C . PHE A 1 354 ? 49.592 10.641 109.194 1.00 26.38 354 PHE A C 1
ATOM 2752 O O . PHE A 1 354 ? 49.071 10.545 108.114 1.00 28.38 354 PHE A O 1
ATOM 2768 N N . ASP A 1 356 ? 47.711 8.146 110.010 1.00 29.32 356 ASP A N 1
ATOM 2769 C CA . ASP A 1 356 ? 46.312 7.707 109.904 1.00 30.98 356 ASP A CA 1
ATOM 2770 C C . ASP A 1 356 ? 45.593 8.327 108.709 1.00 30.34 356 ASP A C 1
ATOM 2771 O O . ASP A 1 356 ? 44.764 7.685 108.033 1.00 27.16 356 ASP A O 1
ATOM 2776 N N . ASP A 1 357 ? 45.885 9.599 108.494 1.00 29.68 357 ASP A N 1
ATOM 2777 C CA . ASP A 1 357 ? 45.036 10.426 107.671 1.00 30.12 357 ASP A CA 1
ATOM 2778 C C . ASP A 1 357 ? 45.600 10.571 106.290 1.00 29.30 357 ASP A C 1
ATOM 2779 O O . ASP A 1 357 ? 44.846 10.816 105.363 1.00 31.40 357 ASP A O 1
ATOM 2784 N N . GLU A 1 358 ? 46.905 10.357 106.137 1.00 27.43 358 GLU A N 1
ATOM 2785 C CA . GLU A 1 358 ? 47.547 10.507 104.858 1.00 26.49 358 GLU A CA 1
ATOM 2786 C C . GLU A 1 358 ? 48.134 9.255 104.226 1.00 28.00 358 GLU A C 1
ATOM 2787 O O . GLU A 1 358 ? 48.137 9.151 103.000 1.00 28.59 358 GLU A O 1
ATOM 2793 N N . LEU A 1 359 ? 48.570 8.302 105.051 1.00 28.66 359 LEU A N 1
ATOM 2794 C CA . LEU A 1 359 ? 49.256 7.086 104.627 1.00 26.99 359 LEU A CA 1
ATOM 2795 C C . LEU A 1 359 ? 48.480 5.813 104.863 1.00 26.05 359 LEU A C 1
ATOM 2796 O O . LEU A 1 359 ? 48.477 4.914 104.030 1.00 26.87 359 LEU A O 1
ATOM 2801 N N . GLY A 1 360 ? 47.883 5.699 106.038 1.00 26.43 360 GLY A N 1
ATOM 2802 C CA . GLY A 1 360 ? 47.098 4.524 106.408 1.00 25.63 360 GLY A CA 1
ATOM 2803 C C . GLY A 1 360 ? 47.898 3.744 107.409 1.00 27.10 360 GLY A C 1
ATOM 2804 O O . GLY A 1 360 ? 49.065 3.570 107.202 1.00 27.61 360 GLY A O 1
ATOM 2805 N N . TYR A 1 361 ? 47.291 3.277 108.502 1.00 30.07 361 TYR A N 1
ATOM 2806 C CA . TYR A 1 361 ? 48.058 2.585 109.543 1.00 30.68 361 TYR A CA 1
ATOM 2807 C C . TYR A 1 361 ? 47.264 1.429 110.126 1.00 30.80 361 TYR A C 1
ATOM 2808 O O . TYR A 1 361 ? 46.251 1.645 110.754 1.00 33.89 361 TYR A O 1
ATOM 2817 N N . THR A 1 362 ? 47.755 0.210 109.918 1.00 31.67 362 THR A N 1
ATOM 2818 C CA . THR A 1 362 ? 47.001 -1.027 110.139 1.00 35.53 362 THR A CA 1
ATOM 2819 C C . THR A 1 362 ? 47.915 -2.076 110.822 1.00 37.43 362 THR A C 1
ATOM 2820 O O . THR A 1 362 ? 49.124 -1.862 110.920 1.00 40.92 362 THR A O 1
ATOM 2824 N N . GLU A 1 363 ? 47.378 -3.190 111.311 1.00 38.81 363 GLU A N 1
ATOM 2825 C CA . GLU A 1 363 ? 48.256 -4.261 111.809 1.00 45.11 363 GLU A CA 1
ATOM 2826 C C . GLU A 1 363 ? 49.269 -4.651 110.729 1.00 42.87 363 GLU A C 1
ATOM 2827 O O . GLU A 1 363 ? 50.464 -4.695 110.999 1.00 43.72 363 GLU A O 1
ATOM 2833 N N . ASP A 1 364 ? 48.767 -4.925 109.520 1.00 42.33 364 ASP A N 1
ATOM 2834 C CA . ASP A 1 364 ? 49.563 -5.086 108.283 1.00 44.80 364 ASP A CA 1
ATOM 2835 C C . ASP A 1 364 ? 50.764 -4.139 108.207 1.00 43.05 364 ASP A C 1
ATOM 2836 O O . ASP A 1 364 ? 51.852 -4.535 107.777 1.00 44.75 364 ASP A O 1
ATOM 2841 N N . GLY A 1 365 ? 50.519 -2.877 108.569 1.00 38.71 365 GLY A N 1
ATOM 2842 C CA . GLY A 1 365 ? 51.511 -1.814 108.529 1.00 35.89 365 GLY A CA 1
ATOM 2843 C C . GLY A 1 365 ? 51.005 -0.533 107.886 1.00 33.11 365 GLY A C 1
ATOM 2844 O O . GLY A 1 365 ? 49.795 -0.272 107.837 1.00 29.88 365 GLY A O 1
ATOM 2845 N N . VAL A 1 366 ? 51.949 0.244 107.354 1.00 31.23 366 VAL A N 1
ATOM 2846 C CA . VAL A 1 366 ? 51.659 1.569 106.823 1.00 29.85 366 VAL A CA 1
ATOM 2847 C C . VAL A 1 366 ? 51.661 1.539 105.316 1.00 29.12 366 VAL A C 1
ATOM 2848 O O . VAL A 1 366 ? 52.420 0.781 104.724 1.00 32.15 366 VAL A O 1
ATOM 2852 N N . GLY A 1 367 ? 50.795 2.351 104.714 1.00 27.84 367 GLY A N 1
ATOM 2853 C CA . GLY A 1 367 ? 50.814 2.615 103.284 1.00 29.24 367 GLY A CA 1
ATOM 2854 C C . GLY A 1 367 ? 49.511 2.405 102.510 1.00 30.00 367 GLY A C 1
ATOM 2855 O O . GLY A 1 367 ? 49.413 2.797 101.358 1.00 30.54 367 GLY A O 1
ATOM 2856 N N . PHE A 1 368 ? 48.519 1.772 103.110 1.00 29.26 368 PHE A N 1
ATOM 2857 C CA . PHE A 1 368 ? 47.336 1.372 102.360 1.00 28.75 368 PHE A CA 1
ATOM 2858 C C . PHE A 1 368 ? 46.582 2.558 101.800 1.00 28.92 368 PHE A C 1
ATOM 2859 O O . PHE A 1 368 ? 46.067 2.460 100.705 1.00 28.79 368 PHE A O 1
ATOM 2867 N N . LYS A 1 369 ? 46.506 3.664 102.540 1.00 27.24 369 LYS A N 1
ATOM 2868 C CA . LYS A 1 369 ? 45.685 4.792 102.116 1.00 27.96 369 LYS A CA 1
ATOM 2869 C C . LYS A 1 369 ? 46.345 5.540 100.969 1.00 28.03 369 LYS A C 1
ATOM 2870 O O . LYS A 1 369 ? 45.673 6.081 100.100 1.00 30.30 369 LYS A O 1
ATOM 2876 N N . LEU A 1 370 ? 47.663 5.593 100.994 1.00 25.90 370 LEU A N 1
ATOM 2877 C CA . LEU A 1 370 ? 48.429 6.201 99.948 1.00 23.61 370 LEU A CA 1
ATOM 2878 C C . LEU A 1 370 ? 48.332 5.340 98.717 1.00 24.67 370 LEU A C 1
ATOM 2879 O O . LEU A 1 370 ? 48.112 5.825 97.619 1.00 27.00 370 LEU A O 1
ATOM 2884 N N . HIS A 1 371 ? 48.509 4.049 98.904 1.00 23.67 371 HIS A N 1
ATOM 2885 C CA . HIS A 1 371 ? 48.460 3.112 97.816 1.00 24.08 371 HIS A CA 1
ATOM 2886 C C . HIS A 1 371 ? 47.158 3.259 97.003 1.00 23.79 371 HIS A C 1
ATOM 2887 O O . HIS A 1 371 ? 47.165 3.443 95.791 1.00 22.59 371 HIS A O 1
ATOM 2894 N N . LEU A 1 372 ? 46.037 3.228 97.687 1.00 23.96 372 LEU A N 1
ATOM 2895 C CA . LEU A 1 372 ? 44.770 3.384 97.019 1.00 23.34 372 LEU A CA 1
ATOM 2896 C C . LEU A 1 372 ? 44.684 4.674 96.282 1.00 23.79 372 LEU A C 1
ATOM 2897 O O . LEU A 1 372 ? 43.978 4.728 95.299 1.00 25.57 372 LEU A O 1
ATOM 2902 N N . ARG A 1 373 ? 45.318 5.737 96.762 1.00 24.16 373 ARG A N 1
ATOM 2903 C CA . ARG A 1 373 ? 45.159 6.988 96.038 1.00 26.45 373 ARG A CA 1
ATOM 2904 C C . ARG A 1 373 ? 46.096 7.091 94.841 1.00 25.69 373 ARG A C 1
ATOM 2905 O O . ARG A 1 373 ? 45.698 7.541 93.795 1.00 26.43 373 ARG A O 1
ATOM 2913 N N . ILE A 1 374 ? 47.312 6.610 94.965 1.00 26.39 374 ILE A N 1
ATOM 2914 C CA . ILE A 1 374 ? 48.136 6.407 93.797 1.00 25.29 374 ILE A CA 1
ATOM 2915 C C . ILE A 1 374 ? 47.438 5.485 92.788 1.00 26.79 374 ILE A C 1
ATOM 2916 O O . ILE A 1 374 ? 47.420 5.746 91.584 1.00 26.65 374 ILE A O 1
ATOM 2921 N N . LYS A 1 375 ? 46.885 4.385 93.271 1.00 28.22 375 LYS A N 1
ATOM 2922 C CA . LYS A 1 375 ? 46.307 3.394 92.375 1.00 29.30 375 LYS A CA 1
ATOM 2923 C C . LYS A 1 375 ? 45.177 3.957 91.533 1.00 29.79 375 LYS A C 1
ATOM 2924 O O . LYS A 1 375 ? 45.012 3.616 90.384 1.00 33.93 375 LYS A O 1
ATOM 2930 N N . GLN A 1 376 ? 44.391 4.815 92.130 1.00 31.36 376 GLN A N 1
ATOM 2931 C CA . GLN A 1 376 ? 43.227 5.381 91.513 1.00 33.39 376 GLN A CA 1
ATOM 2932 C C . GLN A 1 376 ? 43.637 6.395 90.426 1.00 33.49 376 GLN A C 1
ATOM 2933 O O . GLN A 1 376 ? 42.927 6.599 89.451 1.00 35.99 376 GLN A O 1
ATOM 2939 N N . SER A 1 377 ? 44.797 7.016 90.605 1.00 32.70 377 SER A N 1
ATOM 2940 C CA . SER A 1 377 ? 45.397 7.907 89.621 1.00 30.60 377 SER A CA 1
ATOM 2941 C C . SER A 1 377 ? 46.009 7.162 88.434 1.00 29.21 377 SER A C 1
ATOM 2942 O O . SER A 1 377 ? 45.971 7.647 87.309 1.00 25.54 377 SER A O 1
ATOM 2945 N N . VAL A 1 378 ? 46.609 6.011 88.718 1.00 28.73 378 VAL A N 1
ATOM 2946 C CA . VAL A 1 378 ? 47.193 5.153 87.709 1.00 29.48 378 VAL A CA 1
ATOM 2947 C C . VAL A 1 378 ? 46.127 4.446 86.905 1.00 30.32 378 VAL A C 1
ATOM 2948 O O . VAL A 1 378 ? 46.150 4.460 85.676 1.00 31.10 378 VAL A O 1
ATOM 2952 N N . ASP A 1 379 ? 45.206 3.816 87.613 1.00 30.58 379 ASP A N 1
ATOM 2953 C CA . ASP A 1 379 ? 44.017 3.296 87.007 1.00 31.52 379 ASP A CA 1
ATOM 2954 C C . ASP A 1 379 ? 43.394 4.347 86.072 1.00 31.18 379 ASP A C 1
ATOM 2955 O O . ASP A 1 379 ? 43.134 4.063 84.931 1.00 30.82 379 ASP A O 1
ATOM 2960 N N . ARG A 1 380 ? 43.164 5.566 86.529 1.00 34.06 380 ARG A N 1
ATOM 2961 C CA . ARG A 1 380 ? 42.462 6.543 85.679 1.00 37.52 380 ARG A CA 1
ATOM 2962 C C . ARG A 1 380 ? 43.181 6.775 84.341 1.00 34.75 380 ARG A C 1
ATOM 2963 O O . ARG A 1 380 ? 42.542 6.938 83.304 1.00 32.40 380 ARG A O 1
ATOM 2971 N N . PHE A 1 381 ? 44.508 6.775 84.369 1.00 33.41 381 PHE A N 1
ATOM 2972 C CA . PHE A 1 381 ? 45.315 6.962 83.162 1.00 31.93 381 PHE A CA 1
ATOM 2973 C C . PHE A 1 381 ? 45.231 5.715 82.291 1.00 32.33 381 PHE A C 1
ATOM 2974 O O . PHE A 1 381 ? 44.936 5.789 81.104 1.00 32.11 381 PHE A O 1
ATOM 2982 N N . PHE A 1 382 ? 45.459 4.566 82.902 1.00 34.08 382 PHE A N 1
ATOM 2983 C CA . PHE A 1 382 ? 45.318 3.297 82.219 1.00 36.07 382 PHE A CA 1
ATOM 2984 C C . PHE A 1 382 ? 43.949 3.178 81.496 1.00 36.28 382 PHE A C 1
ATOM 2985 O O . PHE A 1 382 ? 43.843 2.589 80.418 1.00 39.46 382 PHE A O 1
ATOM 2993 N N . GLU A 1 383 ? 42.915 3.790 82.033 1.00 34.83 383 GLU A N 1
ATOM 2994 C CA . GLU A 1 383 ? 41.611 3.720 81.402 1.00 35.42 383 GLU A CA 1
ATOM 2995 C C . GLU A 1 383 ? 41.483 4.741 80.274 1.00 34.05 383 GLU A C 1
ATOM 2996 O O . GLU A 1 383 ? 41.110 4.399 79.160 1.00 34.32 383 GLU A O 1
ATOM 3002 N N . GLN A 1 384 ? 41.789 5.997 80.553 1.00 33.49 384 GLN A N 1
ATOM 3003 C CA . GLN A 1 384 ? 41.823 7.009 79.507 1.00 32.80 384 GLN A CA 1
ATOM 3004 C C . GLN A 1 384 ? 42.691 6.509 78.343 1.00 31.51 384 GLN A C 1
ATOM 3005 O O . GLN A 1 384 ? 42.274 6.551 77.195 1.00 31.61 384 GLN A O 1
ATOM 3011 N N . SER A 1 385 ? 43.879 6.001 78.651 1.00 29.36 385 SER A N 1
ATOM 3012 C CA . SER A 1 385 ? 44.785 5.507 77.620 1.00 28.96 385 SER A CA 1
ATOM 3013 C C . SER A 1 385 ? 44.305 4.217 76.939 1.00 28.40 385 SER A C 1
ATOM 3014 O O . SER A 1 385 ? 44.514 4.031 75.752 1.00 29.18 385 SER A O 1
ATOM 3017 N N . THR A 1 386 ? 43.682 3.317 77.675 1.00 29.68 386 THR A N 1
ATOM 3018 C CA . THR A 1 386 ? 43.008 2.172 77.030 1.00 30.29 386 THR A CA 1
ATOM 3019 C C . THR A 1 386 ? 41.860 2.655 76.110 1.00 28.48 386 THR A C 1
ATOM 3020 O O . THR A 1 386 ? 41.605 2.062 75.088 1.00 27.74 386 THR A O 1
ATOM 3024 N N . ALA A 1 387 ? 41.186 3.740 76.456 1.00 28.36 387 ALA A N 1
ATOM 3025 C CA . ALA A 1 387 ? 40.115 4.239 75.609 1.00 28.22 387 ALA A CA 1
ATOM 3026 C C . ALA A 1 387 ? 40.647 4.851 74.326 1.00 28.72 387 ALA A C 1
ATOM 3027 O O . ALA A 1 387 ? 39.942 4.849 73.327 1.00 31.06 387 ALA A O 1
ATOM 3029 N N . VAL A 1 388 ? 41.864 5.391 74.357 1.00 28.33 388 VAL A N 1
ATOM 3030 C CA . VAL A 1 388 ? 42.503 5.943 73.162 1.00 29.48 388 VAL A CA 1
ATOM 3031 C C . VAL A 1 388 ? 42.746 4.828 72.158 1.00 30.55 388 VAL A C 1
ATOM 3032 O O . VAL A 1 388 ? 42.438 4.948 70.973 1.00 30.24 388 VAL A O 1
ATOM 3036 N N . SER A 1 389 ? 43.292 3.733 72.651 1.00 29.83 389 SER A N 1
ATOM 3037 C CA . SER A 1 389 ? 43.582 2.597 71.818 1.00 30.91 389 SER A CA 1
ATOM 3038 C C . SER A 1 389 ? 42.294 1.953 71.309 1.00 32.08 389 SER A C 1
ATOM 3039 O O . SER A 1 389 ? 42.285 1.286 70.263 1.00 32.54 389 SER A O 1
ATOM 3042 N N . GLN A 1 390 ? 41.205 2.154 72.038 1.00 30.88 390 GLN A N 1
ATOM 3043 C CA . GLN A 1 390 ? 39.945 1.658 71.584 1.00 32.64 390 GLN A CA 1
ATOM 3044 C C . GLN A 1 390 ? 39.364 2.487 70.457 1.00 31.67 390 GLN A C 1
ATOM 3045 O O . GLN A 1 390 ? 38.740 1.940 69.569 1.00 33.52 390 GLN A O 1
ATOM 3051 N N . ARG A 1 391 ? 39.540 3.797 70.500 1.00 31.28 391 ARG A N 1
ATOM 3052 C CA . ARG A 1 391 ? 39.085 4.650 69.409 1.00 31.93 391 ARG A CA 1
ATOM 3053 C C . ARG A 1 391 ? 39.904 4.431 68.150 1.00 31.53 391 ARG A C 1
ATOM 3054 O O . ARG A 1 391 ? 39.407 4.612 67.046 1.00 33.60 391 ARG A O 1
ATOM 3062 N N . LEU A 1 392 ? 41.157 4.042 68.314 1.00 29.48 392 LEU A N 1
ATOM 3063 C CA . LEU A 1 392 ? 41.996 3.757 67.183 1.00 28.72 392 LEU A CA 1
ATOM 3064 C C . LEU A 1 392 ? 41.552 2.454 66.524 1.00 28.35 392 LEU A C 1
ATOM 3065 O O . LEU A 1 392 ? 41.439 2.396 65.314 1.00 29.65 392 LEU A O 1
ATOM 3070 N N . SER A 1 393 ? 41.320 1.416 67.315 1.00 27.60 393 SER A N 1
ATOM 3071 C CA . SER A 1 393 ? 40.836 0.148 66.804 1.00 26.66 393 SER A CA 1
ATOM 3072 C C . SER A 1 393 ? 39.527 0.359 66.075 1.00 29.10 393 SER A C 1
ATOM 3073 O O . SER A 1 393 ? 39.309 -0.228 65.038 1.00 29.72 393 SER A O 1
ATOM 3076 N N . ASP A 1 394 ? 38.660 1.209 66.601 1.00 31.26 394 ASP A N 1
ATOM 3077 C CA . ASP A 1 394 ? 37.371 1.441 65.967 1.00 35.05 394 ASP A CA 1
ATOM 3078 C C . ASP A 1 394 ? 37.454 2.154 64.605 1.00 33.83 394 ASP A C 1
ATOM 3079 O O . ASP A 1 394 ? 36.568 1.992 63.758 1.00 31.06 394 ASP A O 1
ATOM 3084 N N . ASP A 1 395 ? 38.495 2.938 64.372 1.00 33.53 395 ASP A N 1
ATOM 3085 C CA . ASP A 1 395 ? 38.587 3.594 63.079 1.00 34.75 395 ASP A CA 1
ATOM 3086 C C . ASP A 1 395 ? 39.188 2.662 62.063 1.00 31.64 395 ASP A C 1
ATOM 3087 O O . ASP A 1 395 ? 38.703 2.538 60.960 1.00 30.56 395 ASP A O 1
ATOM 3092 N N . ILE A 1 396 ? 40.258 2.003 62.439 1.00 30.08 396 ILE A N 1
ATOM 3093 C CA . ILE A 1 396 ? 40.821 0.996 61.582 1.00 28.37 396 ILE A CA 1
ATOM 3094 C C . ILE A 1 396 ? 39.723 0.018 61.207 1.00 28.43 396 ILE A C 1
ATOM 3095 O O . ILE A 1 396 ? 39.523 -0.285 60.048 1.00 28.76 396 ILE A O 1
ATOM 3100 N N . THR A 1 397 ? 38.995 -0.438 62.209 1.00 30.17 397 THR A N 1
ATOM 3101 C CA . THR A 1 397 ? 37.970 -1.446 62.044 1.00 30.59 397 THR A CA 1
ATOM 3102 C C . THR A 1 397 ? 36.817 -0.900 61.224 1.00 31.46 397 THR A C 1
ATOM 3103 O O . THR A 1 397 ? 36.228 -1.613 60.445 1.00 34.09 397 THR A O 1
ATOM 3107 N N . ARG A 1 398 ? 36.500 0.368 61.353 1.00 33.70 398 ARG A N 1
ATOM 3108 C CA . ARG A 1 398 ? 35.425 0.903 60.534 1.00 38.35 398 ARG A CA 1
ATOM 3109 C C . ARG A 1 398 ? 35.787 0.939 59.031 1.00 36.39 398 ARG A C 1
ATOM 3110 O O . ARG A 1 398 ? 34.963 0.609 58.176 1.00 39.17 398 ARG A O 1
ATOM 3118 N N . GLN A 1 399 ? 37.007 1.361 58.725 1.00 33.35 399 GLN A N 1
ATOM 3119 C CA . GLN A 1 399 ? 37.465 1.530 57.353 1.00 31.67 399 GLN A CA 1
ATOM 3120 C C . GLN A 1 399 ? 37.703 0.200 56.621 1.00 30.89 399 GLN A C 1
ATOM 3121 O O . GLN A 1 399 ? 37.383 0.057 55.445 1.00 28.49 399 GLN A O 1
ATOM 3127 N N . LEU A 1 400 ? 38.287 -0.761 57.324 1.00 30.43 400 LEU A N 1
ATOM 3128 C CA . LEU A 1 400 ? 38.430 -2.120 56.804 1.00 29.71 400 LEU A CA 1
ATOM 3129 C C . LEU A 1 400 ? 37.080 -2.683 56.412 1.00 31.25 400 LEU A C 1
ATOM 3130 O O . LEU A 1 400 ? 36.948 -3.391 55.414 1.00 34.29 400 LEU A O 1
ATOM 3135 N N . SER A 1 401 ? 36.076 -2.384 57.219 1.00 31.45 401 SER A N 1
ATOM 3136 C CA . SER A 1 401 ? 34.766 -2.907 56.972 1.00 32.44 401 SER A CA 1
ATOM 3137 C C . SER A 1 401 ? 34.116 -2.240 55.790 1.00 31.70 401 SER A C 1
ATOM 3138 O O . SER A 1 401 ? 33.258 -2.835 55.169 1.00 35.61 401 SER A O 1
ATOM 3141 N N . SER A 1 402 ? 34.494 -1.009 55.477 1.00 29.82 402 SER A N 1
ATOM 3142 C CA . SER A 1 402 ? 33.879 -0.341 54.330 1.00 29.35 402 SER A CA 1
ATOM 3143 C C . SER A 1 402 ? 34.567 -0.748 53.024 1.00 28.43 402 SER A C 1
ATOM 3144 O O . SER A 1 402 ? 34.000 -0.586 51.963 1.00 28.50 402 SER A O 1
ATOM 3147 N N . SER A 1 403 ? 35.796 -1.234 53.105 1.00 28.39 403 SER A N 1
ATOM 3148 C CA . SER A 1 403 ? 36.434 -1.845 51.964 1.00 29.56 403 SER A CA 1
ATOM 3149 C C . SER A 1 403 ? 35.777 -3.201 51.704 1.00 30.77 403 SER A C 1
ATOM 3150 O O . SER A 1 403 ? 35.401 -3.498 50.580 1.00 30.57 403 SER A O 1
ATOM 3153 N N . GLU A 1 404 ? 35.615 -4.010 52.744 1.00 33.40 404 GLU A N 1
ATOM 3154 C CA . GLU A 1 404 ? 34.944 -5.296 52.603 1.00 35.65 404 GLU A CA 1
ATOM 3155 C C . GLU A 1 404 ? 33.622 -5.105 51.881 1.00 35.07 404 GLU A C 1
ATOM 3156 O O . GLU A 1 404 ? 33.267 -5.849 50.967 1.00 35.95 404 GLU A O 1
ATOM 3162 N N . SER A 1 405 ? 32.897 -4.087 52.325 1.00 33.58 405 SER A N 1
ATOM 3163 C CA . SER A 1 405 ? 31.545 -3.799 51.881 1.00 31.05 405 SER A CA 1
ATOM 3164 C C . SER A 1 405 ? 31.522 -3.244 50.461 1.00 28.69 405 SER A C 1
ATOM 3165 O O . SER A 1 405 ? 30.555 -3.426 49.755 1.00 27.94 405 SER A O 1
ATOM 3168 N N . PHE A 1 406 ? 32.583 -2.558 50.046 1.00 26.91 406 PHE A N 1
ATOM 3169 C CA . PHE A 1 406 ? 32.696 -2.096 48.679 1.00 25.24 406 PHE A CA 1
ATOM 3170 C C . PHE A 1 406 ? 32.899 -3.313 47.786 1.00 26.03 406 PHE A C 1
ATOM 3171 O O . PHE A 1 406 ? 32.102 -3.560 46.870 1.00 27.37 406 PHE A O 1
ATOM 3179 N N . LEU A 1 407 ? 33.940 -4.086 48.093 1.00 24.49 407 LEU A N 1
ATOM 3180 C CA . LEU A 1 407 ? 34.245 -5.328 47.387 1.00 22.78 407 LEU A CA 1
ATOM 3181 C C . LEU A 1 407 ? 33.124 -6.359 47.389 1.00 24.45 407 LEU A C 1
ATOM 3182 O O . LEU A 1 407 ? 33.087 -7.198 46.517 1.00 26.05 407 LEU A O 1
ATOM 3187 N N . SER A 1 408 ? 32.214 -6.334 48.355 1.00 25.91 408 SER A N 1
ATOM 3188 C CA . SER A 1 408 ? 31.149 -7.342 48.375 1.00 25.86 408 SER A CA 1
ATOM 3189 C C . SER A 1 408 ? 30.089 -7.022 47.343 1.00 27.07 408 SER A C 1
ATOM 3190 O O . SER A 1 408 ? 29.441 -7.934 46.828 1.00 29.85 408 SER A O 1
ATOM 3193 N N . GLY A 1 409 ? 29.921 -5.727 47.052 1.00 27.42 409 GLY A N 1
ATOM 3194 C CA . GLY A 1 409 ? 28.949 -5.241 46.073 1.00 27.27 409 GLY A CA 1
ATOM 3195 C C . GLY A 1 409 ? 29.429 -5.236 44.633 1.00 27.93 409 GLY A C 1
ATOM 3196 O O . GLY A 1 409 ? 28.716 -4.774 43.742 1.00 28.51 409 GLY A O 1
ATOM 3197 N N . LEU A 1 410 ? 30.635 -5.730 44.383 1.00 27.23 410 LEU A N 1
ATOM 3198 C CA . LEU A 1 410 ? 31.151 -5.750 43.022 1.00 27.48 410 LEU A CA 1
ATOM 3199 C C . LEU A 1 410 ? 30.689 -6.990 42.280 1.00 29.53 410 LEU A C 1
ATOM 3200 O O . LEU A 1 410 ? 30.477 -6.932 41.076 1.00 31.79 410 LEU A O 1
ATOM 3205 N N . GLY A 1 411 ? 30.535 -8.104 43.004 1.00 30.63 411 GLY A N 1
ATOM 3206 C CA . GLY A 1 411 ? 30.215 -9.396 42.398 1.00 30.73 411 GLY A CA 1
ATOM 3207 C C . GLY A 1 411 ? 31.490 -10.196 42.338 1.00 30.85 411 GLY A C 1
ATOM 3208 O O . GLY A 1 411 ? 32.559 -9.615 42.293 1.00 32.10 411 GLY A O 1
ATOM 3209 N N . GLU A 1 412 ? 31.423 -11.519 42.327 1.00 30.47 412 GLU A N 1
ATOM 3210 C CA . GLU A 1 412 ? 32.673 -12.280 42.450 1.00 32.93 412 GLU A CA 1
ATOM 3211 C C . GLU A 1 412 ? 33.434 -12.319 41.136 1.00 31.25 412 GLU A C 1
ATOM 3212 O O . GLU A 1 412 ? 34.602 -12.656 41.131 1.00 30.61 412 GLU A O 1
ATOM 3218 N N . GLY A 1 413 ? 32.774 -11.954 40.038 1.00 29.55 413 GLY A N 1
ATOM 3219 C CA . GLY A 1 413 ? 33.396 -11.941 38.729 1.00 29.49 413 GLY A CA 1
ATOM 3220 C C . GLY A 1 413 ? 33.682 -10.563 38.169 1.00 29.85 413 GLY A C 1
ATOM 3221 O O . GLY A 1 413 ? 33.888 -10.392 36.963 1.00 31.11 413 GLY A O 1
ATOM 3222 N N . ALA A 1 414 ? 33.725 -9.568 39.038 1.00 31.64 414 ALA A N 1
ATOM 3223 C CA . ALA A 1 414 ? 33.821 -8.192 38.573 1.00 31.30 414 ALA A CA 1
ATOM 3224 C C . ALA A 1 414 ? 35.129 -7.901 37.837 1.00 28.85 414 ALA A C 1
ATOM 3225 O O . ALA A 1 414 ? 35.141 -7.075 36.930 1.00 30.28 414 ALA A O 1
ATOM 3227 N N . PHE A 1 415 ? 36.204 -8.595 38.193 1.00 26.12 415 PHE A N 1
ATOM 3228 C CA . PHE A 1 415 ? 37.503 -8.367 37.553 1.00 25.46 415 PHE A CA 1
ATOM 3229 C C . PHE A 1 415 ? 37.901 -9.389 36.490 1.00 25.93 415 PHE A C 1
ATOM 3230 O O . PHE A 1 415 ? 39.050 -9.418 36.074 1.00 25.69 415 PHE A O 1
ATOM 3238 N N . ARG A 1 416 ? 37.002 -10.253 36.057 1.00 26.53 416 ARG A N 1
ATOM 3239 C CA . ARG A 1 416 ? 37.412 -11.197 35.026 1.00 28.43 416 ARG A CA 1
ATOM 3240 C C . ARG A 1 416 ? 37.643 -10.523 33.679 1.00 26.43 416 ARG A C 1
ATOM 3241 O O . ARG A 1 416 ? 38.451 -11.005 32.898 1.00 26.06 416 ARG A O 1
ATOM 3249 N N . SER A 1 417 ? 36.980 -9.392 33.437 1.00 25.04 417 SER A N 1
ATOM 3250 C CA . SER A 1 417 ? 37.179 -8.645 32.191 1.00 24.29 417 SER A CA 1
ATOM 3251 C C . SER A 1 417 ? 38.523 -7.996 32.122 1.00 22.93 417 SER A C 1
ATOM 3252 O O . SER A 1 417 ? 38.902 -7.549 31.065 1.00 23.21 417 SER A O 1
ATOM 3255 N N . LEU A 1 418 ? 39.224 -7.924 33.248 1.00 21.51 418 LEU A N 1
ATOM 3256 C CA . LEU A 1 418 ? 40.534 -7.309 33.305 1.00 20.06 418 LEU A CA 1
ATOM 3257 C C . LEU A 1 418 ? 41.630 -8.263 32.900 1.00 19.65 418 LEU A C 1
ATOM 3258 O O . LEU A 1 418 ? 42.782 -7.933 32.987 1.00 20.70 418 LEU A O 1
ATOM 3263 N N . GLY A 1 419 ? 41.287 -9.468 32.494 1.00 20.87 419 GLY A N 1
ATOM 3264 C CA . GLY A 1 419 ? 42.276 -10.385 31.934 1.00 21.08 419 GLY A CA 1
ATOM 3265 C C . GLY A 1 419 ? 43.056 -11.344 32.817 1.00 21.82 419 GLY A C 1
ATOM 3266 O O . GLY A 1 419 ? 42.517 -11.964 33.719 1.00 21.47 419 GLY A O 1
ATOM 3267 N N . GLY A 1 420 ? 44.347 -11.480 32.526 1.00 23.20 420 GLY A N 1
ATOM 3268 C CA . GLY A 1 420 ? 45.120 -12.657 32.945 1.00 22.44 420 GLY A CA 1
ATOM 3269 C C . GLY A 1 420 ? 45.291 -12.886 34.443 1.00 22.38 420 GLY A C 1
ATOM 3270 O O . GLY A 1 420 ? 45.199 -14.028 34.943 1.00 21.05 420 GLY A O 1
ATOM 3271 N N . ALA A 1 421 ? 45.542 -11.808 35.165 1.00 21.60 421 ALA A N 1
ATOM 3272 C CA . ALA A 1 421 ? 45.764 -11.913 36.605 1.00 21.66 421 ALA A CA 1
ATOM 3273 C C . ALA A 1 421 ? 44.510 -12.237 37.415 1.00 21.03 421 ALA A C 1
ATOM 3274 O O . ALA A 1 421 ? 44.649 -12.511 38.590 1.00 22.50 421 ALA A O 1
ATOM 3276 N N . PHE A 1 422 ? 43.324 -12.213 36.802 1.00 20.75 422 PHE A N 1
ATOM 3277 C CA . PHE A 1 422 ? 42.050 -12.410 37.501 1.00 21.30 422 PHE A CA 1
ATOM 3278 C C . PHE A 1 422 ? 41.290 -13.640 37.051 1.00 23.05 422 PHE A C 1
ATOM 3279 O O . PHE A 1 422 ? 40.073 -13.651 37.032 1.00 22.72 422 PHE A O 1
ATOM 3287 N N . LYS A 1 423 ? 42.031 -14.703 36.770 1.00 26.16 423 LYS A N 1
ATOM 3288 C CA . LYS A 1 423 ? 41.527 -15.881 36.110 1.00 26.00 423 LYS A CA 1
ATOM 3289 C C . LYS A 1 423 ? 42.569 -16.965 36.385 1.00 25.29 423 LYS A C 1
ATOM 3290 O O . LYS A 1 423 ? 43.759 -16.687 36.462 1.00 23.98 423 LYS A O 1
ATOM 3296 N N . GLY A 1 424 ? 42.138 -18.192 36.613 1.00 24.92 424 GLY A N 1
ATOM 3297 C CA . GLY A 1 424 ? 43.087 -19.269 36.869 1.00 24.94 424 GLY A CA 1
ATOM 3298 C C . GLY A 1 424 ? 43.478 -19.490 38.325 1.00 24.47 424 GLY A C 1
ATOM 3299 O O . GLY A 1 424 ? 42.881 -18.922 39.233 1.00 24.08 424 GLY A O 1
ATOM 3300 N N . VAL A 1 425 ? 44.496 -20.320 38.549 1.00 23.39 425 VAL A N 1
ATOM 3301 C CA . VAL A 1 425 ? 44.755 -20.822 39.887 1.00 23.20 425 VAL A CA 1
ATOM 3302 C C . VAL A 1 425 ? 45.396 -19.811 40.811 1.00 23.14 425 VAL A C 1
ATOM 3303 O O . VAL A 1 425 ? 45.464 -20.056 41.997 1.00 25.83 425 VAL A O 1
ATOM 3307 N N . SER A 1 426 ? 45.865 -18.689 40.274 1.00 23.29 426 SER A N 1
ATOM 3308 C CA . SER A 1 426 ? 46.480 -17.623 41.071 1.00 22.06 426 SER A CA 1
ATOM 3309 C C . SER A 1 426 ? 45.678 -16.377 40.938 1.00 21.29 426 SER A C 1
ATOM 3310 O O . SER A 1 426 ? 46.203 -15.288 41.125 1.00 22.88 426 SER A O 1
ATOM 3313 N N . LYS A 1 427 ? 44.398 -16.536 40.632 1.00 19.76 427 LYS A N 1
ATOM 3314 C CA . LYS A 1 427 ? 43.589 -15.416 40.300 1.00 19.56 427 LYS A CA 1
ATOM 3315 C C . LYS A 1 427 ? 43.373 -14.570 41.513 1.00 20.05 427 LYS A C 1
ATOM 3316 O O . LYS A 1 427 ? 43.339 -15.073 42.634 1.00 20.02 427 LYS A O 1
ATOM 3322 N N . ILE A 1 428 ? 43.270 -13.272 41.262 1.00 20.04 428 ILE A N 1
ATOM 3323 C CA . ILE A 1 428 ? 42.888 -12.282 42.226 1.00 20.48 428 ILE A CA 1
ATOM 3324 C C . ILE A 1 428 ? 41.409 -12.014 41.969 1.00 21.05 428 ILE A C 1
ATOM 3325 O O . ILE A 1 428 ? 40.954 -12.027 40.819 1.00 20.74 428 ILE A O 1
ATOM 3330 N N . SER A 1 429 ? 40.655 -11.771 43.037 1.00 21.17 429 SER A N 1
ATOM 3331 C CA . SER A 1 429 ? 39.223 -11.509 42.926 1.00 20.99 429 SER A CA 1
ATOM 3332 C C . SER A 1 429 ? 38.743 -10.645 44.091 1.00 20.87 429 SER A C 1
ATOM 3333 O O . SER A 1 429 ? 39.452 -10.475 45.085 1.00 21.45 429 SER A O 1
ATOM 3336 N N . PRO A 1 430 ? 37.536 -10.101 43.999 1.00 19.20 430 PRO A N 1
ATOM 3337 C CA . PRO A 1 430 ? 37.060 -9.403 45.164 1.00 19.71 430 PRO A CA 1
ATOM 3338 C C . PRO A 1 430 ? 37.180 -10.226 46.421 1.00 20.88 430 PRO A C 1
ATOM 3339 O O . PRO A 1 430 ? 37.517 -9.680 47.478 1.00 21.46 430 PRO A O 1
ATOM 3343 N N . ALA A 1 431 ? 36.939 -11.533 46.311 1.00 21.25 431 ALA A N 1
ATOM 3344 C CA . ALA A 1 431 ? 36.966 -12.365 47.488 1.00 21.07 431 ALA A CA 1
ATOM 3345 C C . ALA A 1 431 ? 38.379 -12.638 47.969 1.00 22.37 431 ALA A C 1
ATOM 3346 O O . ALA A 1 431 ? 38.557 -12.885 49.162 1.00 23.41 431 ALA A O 1
ATOM 3348 N N . THR A 1 432 ? 39.390 -12.597 47.089 1.00 23.07 432 THR A N 1
ATOM 3349 C CA . THR A 1 432 ? 40.753 -12.830 47.572 1.00 23.34 432 THR A CA 1
ATOM 3350 C C . THR A 1 432 ? 41.208 -11.638 48.350 1.00 24.68 432 THR A C 1
ATOM 3351 O O . THR A 1 432 ? 41.941 -11.795 49.317 1.00 29.67 432 THR A O 1
ATOM 3355 N N . LEU A 1 433 ? 40.761 -10.454 47.938 1.00 24.89 433 LEU A N 1
ATOM 3356 C CA . LEU A 1 433 ? 41.197 -9.219 48.530 1.00 23.64 433 LEU A CA 1
ATOM 3357 C C . LEU A 1 433 ? 40.382 -9.010 49.761 1.00 23.98 433 LEU A C 1
ATOM 3358 O O . LEU A 1 433 ? 40.873 -8.503 50.744 1.00 23.92 433 LEU A O 1
ATOM 3363 N N . LYS A 1 434 ? 39.114 -9.365 49.707 1.00 25.92 434 LYS A N 1
ATOM 3364 C CA . LYS A 1 434 ? 38.276 -9.246 50.887 1.00 27.48 434 LYS A CA 1
ATOM 3365 C C . LYS A 1 434 ? 38.910 -10.047 52.032 1.00 28.70 434 LYS A C 1
ATOM 3366 O O . LYS A 1 434 ? 39.025 -9.554 53.127 1.00 30.20 434 LYS A O 1
ATOM 3372 N N . THR A 1 435 ? 39.371 -11.261 51.759 1.00 30.15 435 THR A N 1
ATOM 3373 C CA . THR A 1 435 ? 39.896 -12.157 52.796 1.00 31.55 435 THR A CA 1
ATOM 3374 C C . THR A 1 435 ? 41.048 -11.568 53.601 1.00 32.49 435 THR A C 1
ATOM 3375 O O . THR A 1 435 ? 41.173 -11.778 54.804 1.00 33.39 435 THR A O 1
ATOM 3379 N N . THR A 1 436 ? 41.912 -10.871 52.890 1.00 31.43 436 THR A N 1
ATOM 3380 C CA . THR A 1 436 ? 43.121 -10.347 53.441 1.00 30.18 436 THR A CA 1
ATOM 3381 C C . THR A 1 436 ? 42.761 -9.218 54.391 1.00 31.87 436 THR A C 1
ATOM 3382 O O . THR A 1 436 ? 43.286 -9.113 55.494 1.00 35.61 436 THR A O 1
ATOM 3386 N N . ILE A 1 437 ? 41.848 -8.383 53.944 1.00 32.29 437 ILE A N 1
ATOM 3387 C CA . ILE A 1 437 ? 41.210 -7.379 54.777 1.00 32.94 437 ILE A CA 1
ATOM 3388 C C . ILE A 1 437 ? 40.583 -8.003 56.058 1.00 34.58 437 ILE A C 1
ATOM 3389 O O . ILE A 1 437 ? 40.958 -7.630 57.165 1.00 35.86 437 ILE A O 1
ATOM 3394 N N . LEU A 1 438 ? 39.683 -8.971 55.915 1.00 34.87 438 LEU A N 1
ATOM 3395 C CA . LEU A 1 438 ? 38.968 -9.535 57.069 1.00 36.83 438 LEU A CA 1
ATOM 3396 C C . LEU A 1 438 ? 39.830 -10.292 58.072 1.00 37.02 438 LEU A C 1
ATOM 3397 O O . LEU A 1 438 ? 39.469 -10.394 59.230 1.00 43.72 438 LEU A O 1
ATOM 3402 N N . ALA A 1 439 ? 40.937 -10.864 57.642 1.00 35.48 439 ALA A N 1
ATOM 3403 C CA . ALA A 1 439 ? 41.868 -11.441 58.581 1.00 33.19 439 ALA A CA 1
ATOM 3404 C C . ALA A 1 439 ? 42.637 -10.332 59.294 1.00 32.51 439 ALA A C 1
ATOM 3405 O O . ALA A 1 439 ? 43.105 -10.517 60.403 1.00 33.21 439 ALA A O 1
ATOM 3407 N N . ALA A 1 440 ? 42.780 -9.175 58.670 1.00 31.28 440 ALA A N 1
ATOM 3408 C CA . ALA A 1 440 ? 43.428 -8.067 59.353 1.00 31.14 440 ALA A CA 1
ATOM 3409 C C . ALA A 1 440 ? 42.471 -7.440 60.360 1.00 31.63 440 ALA A C 1
ATOM 3410 O O . ALA A 1 440 ? 42.887 -7.031 61.431 1.00 32.71 440 ALA A O 1
ATOM 3412 N N . ARG A 1 441 ? 41.196 -7.352 60.001 1.00 30.02 441 ARG A N 1
ATOM 3413 C CA . ARG A 1 441 ? 40.186 -6.875 60.908 1.00 30.48 441 ARG A CA 1
ATOM 3414 C C . ARG A 1 441 ? 39.972 -7.861 62.055 1.00 31.88 441 ARG A C 1
ATOM 3415 O O . ARG A 1 441 ? 39.611 -7.466 63.139 1.00 31.34 441 ARG A O 1
ATOM 3423 N N . ASP A 1 442 ? 40.173 -9.145 61.808 1.00 34.22 442 ASP A N 1
ATOM 3424 C CA . ASP A 1 442 ? 40.026 -10.136 62.859 1.00 38.24 442 ASP A CA 1
ATOM 3425 C C . ASP A 1 442 ? 41.162 -10.062 63.858 1.00 37.65 442 ASP A C 1
ATOM 3426 O O . ASP A 1 442 ? 40.911 -10.079 65.057 1.00 39.58 442 ASP A O 1
ATOM 3431 N N . THR A 1 443 ? 42.397 -9.986 63.364 1.00 33.39 443 THR A N 1
ATOM 3432 C CA . THR A 1 443 ? 43.540 -9.847 64.223 1.00 31.87 443 THR A CA 1
ATOM 3433 C C . THR A 1 443 ? 43.406 -8.609 65.091 1.00 31.83 443 THR A C 1
ATOM 3434 O O . THR A 1 443 ? 43.858 -8.610 66.214 1.00 34.34 443 THR A O 1
ATOM 3438 N N . ILE A 1 444 ? 42.746 -7.576 64.595 1.00 31.79 444 ILE A N 1
ATOM 3439 C CA . ILE A 1 444 ? 42.564 -6.342 65.365 1.00 33.52 444 ILE A CA 1
ATOM 3440 C C . ILE A 1 444 ? 41.449 -6.413 66.398 1.00 37.80 444 ILE A C 1
ATOM 3441 O O . ILE A 1 444 ? 41.538 -5.783 67.454 1.00 36.99 444 ILE A O 1
ATOM 3446 N N . GLY A 1 445 ? 40.410 -7.184 66.096 1.00 42.57 445 GLY A N 1
ATOM 3447 C CA . GLY A 1 445 ? 39.325 -7.414 67.034 1.00 45.40 445 GLY A CA 1
ATOM 3448 C C . GLY A 1 445 ? 39.703 -8.315 68.201 1.00 45.97 445 GLY A C 1
ATOM 3449 O O . GLY A 1 445 ? 38.956 -8.397 69.162 1.00 45.75 445 GLY A O 1
ATOM 3450 N N . LYS A 1 446 ? 40.845 -8.996 68.108 1.00 48.28 446 LYS A N 1
ATOM 3451 C CA . LYS A 1 446 ? 41.362 -9.825 69.201 1.00 53.09 446 LYS A CA 1
ATOM 3452 C C . LYS A 1 446 ? 42.423 -9.091 70.005 1.00 52.14 446 LYS A C 1
ATOM 3453 O O . LYS A 1 446 ? 42.576 -9.346 71.186 1.00 55.63 446 LYS A O 1
ATOM 3459 N N . LEU A 1 447 ? 43.180 -8.209 69.369 1.00 49.50 447 LEU A N 1
ATOM 3460 C CA . LEU A 1 447 ? 44.117 -7.372 70.100 1.00 48.54 447 LEU A CA 1
ATOM 3461 C C . LEU A 1 447 ? 43.364 -6.485 71.082 1.00 48.10 447 LEU A C 1
ATOM 3462 O O . LEU A 1 447 ? 43.695 -6.453 72.260 1.00 52.81 447 LEU A O 1
ATOM 3467 N N . THR A 1 448 ? 42.351 -5.790 70.565 1.00 47.42 448 THR A N 1
ATOM 3468 C CA . THR A 1 448 ? 41.585 -4.752 71.265 1.00 46.87 448 THR A CA 1
ATOM 3469 C C . THR A 1 448 ? 40.987 -5.278 72.559 1.00 48.63 448 THR A C 1
ATOM 3470 O O . THR A 1 448 ? 40.202 -6.242 72.532 1.00 50.73 448 THR A O 1
ATOM 3474 N N . GLY A 1 449 ? 41.338 -4.658 73.690 1.00 45.77 449 GLY A N 1
ATOM 3475 C CA . GLY A 1 449 ? 40.842 -5.163 74.960 1.00 43.02 449 GLY A CA 1
ATOM 3476 C C . GLY A 1 449 ? 41.181 -4.377 76.197 1.00 39.43 449 GLY A C 1
ATOM 3477 O O . GLY A 1 449 ? 42.348 -4.096 76.450 1.00 39.68 449 GLY A O 1
ATOM 3478 N N . TYR A 1 450 ? 40.155 -4.012 76.967 1.00 35.75 450 TYR A N 1
ATOM 3479 C CA . TYR A 1 450 ? 40.324 -3.723 78.396 1.00 32.84 450 TYR A CA 1
ATOM 3480 C C . TYR A 1 450 ? 40.796 -5.004 79.043 1.00 33.70 450 TYR A C 1
ATOM 3481 O O . TYR A 1 450 ? 40.313 -6.075 78.701 1.00 34.83 450 TYR A O 1
ATOM 3490 N N . VAL A 1 451 ? 41.742 -4.881 79.963 1.00 34.54 451 VAL A N 1
ATOM 3491 C CA . VAL A 1 451 ? 42.392 -6.010 80.570 1.00 37.12 451 VAL A CA 1
ATOM 3492 C C . VAL A 1 451 ? 42.329 -5.831 82.079 1.00 39.43 451 VAL A C 1
ATOM 3493 O O . VAL A 1 451 ? 42.276 -4.693 82.574 1.00 42.94 451 VAL A O 1
ATOM 3497 N N . TYR A 1 452 ? 42.269 -6.943 82.801 1.00 39.85 452 TYR A N 1
ATOM 3498 C CA . TYR A 1 452 ? 42.426 -6.920 84.236 1.00 45.63 452 TYR A CA 1
ATOM 3499 C C . TYR A 1 452 ? 43.561 -7.855 84.630 1.00 53.41 452 TYR A C 1
ATOM 3500 O O . TYR A 1 452 ? 43.478 -9.069 84.397 1.00 53.96 452 TYR A O 1
ATOM 3509 N N . LYS A 1 453 ? 44.605 -7.272 85.229 1.00 60.67 453 LYS A N 1
ATOM 3510 C CA . LYS A 1 453 ? 45.766 -8.014 85.735 1.00 67.95 453 LYS A CA 1
ATOM 3511 C C . LYS A 1 453 ? 46.005 -7.627 87.197 1.00 66.48 453 LYS A C 1
ATOM 3512 O O . LYS A 1 453 ? 46.373 -6.475 87.494 1.00 59.79 453 LYS A O 1
ATOM 3518 N N . PHE A 1 454 ? 45.768 -8.583 88.100 1.00 65.87 454 PHE A N 1
ATOM 3519 C CA . PHE A 1 454 ? 45.857 -8.338 89.547 1.00 70.00 454 PHE A CA 1
ATOM 3520 C C . PHE A 1 454 ? 47.313 -8.151 89.989 1.00 66.48 454 PHE A C 1
ATOM 3521 O O . PHE A 1 454 ? 48.171 -8.982 89.682 1.00 59.20 454 PHE A O 1
ATOM 3529 N N . LYS A 1 455 ? 47.585 -7.056 90.698 1.00 64.18 455 LYS A N 1
ATOM 3530 C CA . LYS A 1 455 ? 48.927 -6.782 91.219 1.00 69.07 455 LYS A CA 1
ATOM 3531 C C . LYS A 1 455 ? 48.906 -6.684 92.761 1.00 67.11 455 LYS A C 1
ATOM 3532 O O . LYS A 1 455 ? 48.480 -5.667 93.313 1.00 72.23 455 LYS A O 1
ATOM 3538 N N . PRO A 1 456 ? 49.374 -7.734 93.464 1.00 64.45 456 PRO A N 1
ATOM 3539 C CA . PRO A 1 456 ? 49.175 -7.716 94.909 1.00 62.55 456 PRO A CA 1
ATOM 3540 C C . PRO A 1 456 ? 50.071 -6.701 95.598 1.00 59.01 456 PRO A C 1
ATOM 3541 O O . PRO A 1 456 ? 51.159 -6.353 95.098 1.00 51.96 456 PRO A O 1
ATOM 3545 N N . TRP A 1 457 ? 49.594 -6.238 96.747 1.00 54.16 457 TRP A N 1
ATOM 3546 C CA . TRP A 1 457 ? 50.273 -5.217 97.502 1.00 48.45 457 TRP A CA 1
ATOM 3547 C C . TRP A 1 457 ? 50.423 -5.653 98.956 1.00 48.92 457 TRP A C 1
ATOM 3548 O O . TRP A 1 457 ? 49.464 -6.096 99.598 1.00 46.93 457 TRP A O 1
ATOM 3559 N N . GLU A 1 458 ? 51.647 -5.545 99.459 1.00 50.41 458 GLU A N 1
ATOM 3560 C CA . GLU A 1 458 ? 51.921 -5.768 100.865 1.00 51.73 458 GLU A CA 1
ATOM 3561 C C . GLU A 1 458 ? 52.187 -4.393 101.450 1.00 45.07 458 GLU A C 1
ATOM 3562 O O . GLU A 1 458 ? 52.829 -3.586 100.810 1.00 40.85 458 GLU A O 1
ATOM 3568 N N . ALA A 1 459 ? 51.667 -4.129 102.646 1.00 43.01 459 ALA A N 1
ATOM 3569 C CA . ALA A 1 459 ? 52.053 -2.950 103.420 1.00 42.89 459 ALA A CA 1
ATOM 3570 C C . ALA A 1 459 ? 53.448 -3.059 104.042 1.00 41.70 459 ALA A C 1
ATOM 3571 O O . ALA A 1 459 ? 53.998 -4.140 104.193 1.00 41.18 459 ALA A O 1
ATOM 3573 N N . THR A 1 460 ? 53.986 -1.920 104.450 1.00 42.72 460 THR A N 1
ATOM 3574 C CA . THR A 1 460 ? 55.298 -1.848 105.075 1.00 42.72 460 THR A CA 1
ATOM 3575 C C . THR A 1 460 ? 55.193 -1.822 106.596 1.00 45.77 460 THR A C 1
ATOM 3576 O O . THR A 1 460 ? 54.596 -0.908 107.154 1.00 46.26 460 THR A O 1
ATOM 3580 N N . LYS A 1 461 ? 55.765 -2.833 107.255 1.00 53.02 461 LYS A N 1
ATOM 3581 C CA . LYS A 1 461 ? 55.785 -2.905 108.719 1.00 55.56 461 LYS A CA 1
ATOM 3582 C C . LYS A 1 461 ? 56.677 -1.814 109.245 1.00 56.62 461 LYS A C 1
ATOM 3583 O O . LYS A 1 461 ? 57.705 -1.522 108.646 1.00 59.20 461 LYS A O 1
ATOM 3589 N N . LEU A 1 462 ? 56.282 -1.206 110.356 1.00 57.33 462 LEU A N 1
ATOM 3590 C CA . LEU A 1 462 ? 57.084 -0.160 110.972 1.00 57.15 462 LEU A CA 1
ATOM 3591 C C . LEU A 1 462 ? 58.114 -0.787 111.882 1.00 60.95 462 LEU A C 1
ATOM 3592 O O . LEU A 1 462 ? 57.857 -1.818 112.508 1.00 62.32 462 LEU A O 1
ATOM 3597 N N . ALA A 1 463 ? 59.277 -0.156 111.970 1.00 64.95 463 ALA A N 1
ATOM 3598 C CA . ALA A 1 463 ? 60.309 -0.625 112.881 1.00 70.77 463 ALA A CA 1
ATOM 3599 C C . ALA A 1 463 ? 59.777 -0.561 114.311 1.00 76.22 463 ALA A C 1
ATOM 3600 O O . ALA A 1 463 ? 59.009 0.348 114.644 1.00 80.24 463 ALA A O 1
ATOM 3602 N N . GLY A 1 464 ? 60.160 -1.530 115.145 1.00 80.57 464 GLY A N 1
ATOM 3603 C CA . GLY A 1 464 ? 59.786 -1.508 116.566 1.00 80.89 464 GLY A CA 1
ATOM 3604 C C . GLY A 1 464 ? 60.108 -0.163 117.217 1.00 78.85 464 GLY A C 1
ATOM 3605 O O . GLY A 1 464 ? 59.287 0.398 117.950 1.00 76.50 464 GLY A O 1
ATOM 3606 N N . SER A 1 465 ? 61.305 0.348 116.924 1.00 75.96 465 SER A N 1
ATOM 3607 C CA . SER A 1 465 ? 61.773 1.656 117.403 1.00 74.43 465 SER A CA 1
ATOM 3608 C C . SER A 1 465 ? 60.835 2.803 117.044 1.00 68.86 465 SER A C 1
ATOM 3609 O O . SER A 1 465 ? 60.699 3.751 117.811 1.00 66.41 465 SER A O 1
ATOM 3612 N N . ILE A 1 466 ? 60.208 2.714 115.874 1.00 65.77 466 ILE A N 1
ATOM 3613 C CA . ILE A 1 466 ? 59.318 3.765 115.369 1.00 64.16 466 ILE A CA 1
ATOM 3614 C C . ILE A 1 466 ? 57.837 3.466 115.675 1.00 61.02 466 ILE A C 1
ATOM 3615 O O . ILE A 1 466 ? 56.993 4.363 115.666 1.00 58.67 466 ILE A O 1
ATOM 3620 N N . ALA A 1 467 ? 57.533 2.213 115.991 1.00 59.01 467 ALA A N 1
ATOM 3621 C CA . ALA A 1 467 ? 56.181 1.823 116.367 1.00 62.54 467 ALA A CA 1
ATOM 3622 C C . ALA A 1 467 ? 55.711 2.427 117.698 1.00 61.45 467 ALA A C 1
ATOM 3623 O O . ALA A 1 467 ? 54.506 2.524 117.942 1.00 60.44 467 ALA A O 1
ATOM 3625 N N . LYS A 1 468 ? 56.656 2.811 118.556 1.00 60.48 468 LYS A N 1
ATOM 3626 C CA . LYS A 1 468 ? 56.343 3.322 119.903 1.00 57.18 468 LYS A CA 1
ATOM 3627 C C . LYS A 1 468 ? 55.899 4.784 119.917 1.00 53.54 468 LYS A C 1
ATOM 3628 O O . LYS A 1 468 ? 55.366 5.249 120.921 1.00 50.10 468 LYS A O 1
ATOM 3634 N N . TRP A 1 469 ? 56.155 5.501 118.818 1.00 49.32 469 TRP A N 1
ATOM 3635 C CA . TRP A 1 469 ? 55.735 6.899 118.648 1.00 46.15 469 TRP A CA 1
ATOM 3636 C C . TRP A 1 469 ? 54.401 7.042 117.930 1.00 44.89 469 TRP A C 1
ATOM 3637 O O . TRP A 1 469 ? 53.841 8.141 117.873 1.00 41.68 469 TRP A O 1
ATOM 3648 N N . ALA A 1 470 ? 53.926 5.931 117.365 1.00 43.61 470 ALA A N 1
ATOM 3649 C CA . ALA A 1 470 ? 52.707 5.885 116.582 1.00 41.29 470 ALA A CA 1
ATOM 3650 C C . ALA A 1 470 ? 51.511 5.463 117.416 1.00 42.71 470 ALA A C 1
ATOM 3651 O O . ALA A 1 470 ? 50.404 5.979 117.237 1.00 43.02 470 ALA A O 1
ATOM 3653 N N . GLY A 1 471 ? 51.717 4.496 118.301 1.00 42.67 471 GLY A N 1
ATOM 3654 C CA . GLY A 1 471 ? 50.641 4.018 119.154 1.00 41.54 471 GLY A CA 1
ATOM 3655 C C . GLY A 1 471 ? 49.992 2.767 118.614 1.00 39.97 471 GLY A C 1
ATOM 3656 O O . GLY A 1 471 ? 50.207 2.393 117.459 1.00 39.75 471 GLY A O 1
ATOM 3657 N N . PRO A 1 472 ? 49.200 2.095 119.456 1.00 39.92 472 PRO A N 1
ATOM 3658 C CA . PRO A 1 472 ? 48.547 0.874 119.027 1.00 39.86 472 PRO A CA 1
ATOM 3659 C C . PRO A 1 472 ? 47.514 1.182 117.948 1.00 38.92 472 PRO A C 1
ATOM 3660 O O . PRO A 1 472 ? 46.748 2.134 118.090 1.00 37.62 472 PRO A O 1
ATOM 3664 N N . VAL A 1 473 ? 47.507 0.370 116.891 1.00 37.56 473 VAL A N 1
ATOM 3665 C CA . VAL A 1 473 ? 46.683 0.603 115.708 1.00 35.90 473 VAL A CA 1
ATOM 3666 C C . VAL A 1 473 ? 45.222 0.748 116.069 1.00 38.16 473 VAL A C 1
ATOM 3667 O O . VAL A 1 473 ? 44.735 0.040 116.943 1.00 38.65 473 VAL A O 1
ATOM 3671 N N . GLY A 1 474 ? 44.540 1.687 115.407 1.00 40.37 474 GLY A N 1
ATOM 3672 C CA . GLY A 1 474 ? 43.084 1.815 115.494 1.00 37.64 474 GLY A CA 1
ATOM 3673 C C . GLY A 1 474 ? 42.521 2.274 116.825 1.00 37.99 474 GLY A C 1
ATOM 3674 O O . GLY A 1 474 ? 41.298 2.233 117.022 1.00 34.27 474 GLY A O 1
ATOM 3675 N N . ALA A 1 475 ? 43.400 2.729 117.723 1.00 38.52 475 ALA A N 1
ATOM 3676 C CA . ALA A 1 475 ? 43.000 3.286 119.026 1.00 40.46 475 ALA A CA 1
ATOM 3677 C C . ALA A 1 475 ? 43.260 4.779 119.141 1.00 38.13 475 ALA A C 1
ATOM 3678 O O . ALA A 1 475 ? 44.122 5.320 118.478 1.00 37.06 475 ALA A O 1
ATOM 3680 N N . ALA A 1 476 ? 42.500 5.423 120.019 1.00 43.46 476 ALA A N 1
ATOM 3681 C CA . ALA A 1 476 ? 42.746 6.809 120.416 1.00 42.53 476 ALA A CA 1
ATOM 3682 C C . ALA A 1 476 ? 44.090 6.852 121.114 1.00 41.64 476 ALA A C 1
ATOM 3683 O O . ALA A 1 476 ? 44.319 6.119 122.088 1.00 40.26 476 ALA A O 1
ATOM 3685 N N . PHE A 1 477 ? 44.982 7.693 120.609 1.00 40.19 477 PHE A N 1
ATOM 3686 C CA . PHE A 1 477 ? 46.332 7.732 121.130 1.00 42.47 477 PHE A CA 1
ATOM 3687 C C . PHE A 1 477 ? 46.912 9.131 121.255 1.00 46.99 477 PHE A C 1
ATOM 3688 O O . PHE A 1 477 ? 47.030 9.848 120.259 1.00 45.42 477 PHE A O 1
ATOM 3696 N N . THR A 1 478 ? 47.253 9.504 122.495 1.00 53.37 478 THR A N 1
ATOM 3697 C CA . THR A 1 478 ? 48.216 10.579 122.780 1.00 58.81 478 THR A CA 1
ATOM 3698 C C . THR A 1 478 ? 49.427 9.961 123.507 1.00 59.79 478 THR A C 1
ATOM 3699 O O . THR A 1 478 ? 49.315 8.912 124.151 1.00 60.25 478 THR A O 1
ATOM 3703 N N . ILE A 1 479 ? 50.574 10.620 123.410 1.00 58.17 479 ILE A N 1
ATOM 3704 C CA . ILE A 1 479 ? 51.820 10.071 123.931 1.00 58.66 479 ILE A CA 1
ATOM 3705 C C . ILE A 1 479 ? 51.929 10.254 125.450 1.00 64.67 479 ILE A C 1
ATOM 3706 O O . ILE A 1 479 ? 51.748 11.360 125.974 1.00 61.80 479 ILE A O 1
ATOM 3711 N N . GLY A 1 480 ? 52.255 9.170 126.150 1.00 68.56 480 GLY A N 1
ATOM 3712 C CA . GLY A 1 480 ? 52.325 9.190 127.612 1.00 75.74 480 GLY A CA 1
ATOM 3713 C C . GLY A 1 480 ? 53.492 9.982 128.190 1.00 79.42 480 GLY A C 1
ATOM 3714 O O . GLY A 1 480 ? 54.449 10.316 127.482 1.00 78.27 480 GLY A O 1
ATOM 3715 N N . SER A 1 481 ? 53.395 10.285 129.487 1.00 80.32 481 SER A N 1
ATOM 3716 C CA . SER A 1 481 ? 54.484 10.922 130.239 1.00 78.25 481 SER A CA 1
ATOM 3717 C C . SER A 1 481 ? 55.703 10.005 130.313 1.00 74.76 481 SER A C 1
ATOM 3718 O O . SER A 1 481 ? 56.825 10.445 130.088 1.00 67.47 481 SER A O 1
ATOM 3721 N N . ASP A 1 482 ? 55.469 8.729 130.613 1.00 74.75 482 ASP A N 1
ATOM 3722 C CA . ASP A 1 482 ? 56.547 7.729 130.692 1.00 77.79 482 ASP A CA 1
ATOM 3723 C C . ASP A 1 482 ? 57.400 7.638 129.429 1.00 75.96 482 ASP A C 1
ATOM 3724 O O . ASP A 1 482 ? 58.581 7.288 129.496 1.00 74.16 482 ASP A O 1
ATOM 3729 N N . LEU A 1 483 ? 56.798 7.928 128.280 1.00 74.97 483 LEU A N 1
ATOM 3730 C CA . LEU A 1 483 ? 57.510 7.835 127.014 1.00 71.98 483 LEU A CA 1
ATOM 3731 C C . LEU A 1 483 ? 58.257 9.117 126.682 1.00 65.62 483 LEU A C 1
ATOM 3732 O O . LEU A 1 483 ? 59.355 9.073 126.128 1.00 61.50 483 LEU A O 1
ATOM 3737 N N . TRP A 1 484 ? 57.656 10.249 127.022 1.00 64.40 484 TRP A N 1
ATOM 3738 C CA . TRP A 1 484 ? 58.211 11.566 126.694 1.00 67.88 484 TRP A CA 1
ATOM 3739 C C . TRP A 1 484 ? 59.449 11.903 127.513 1.00 72.27 484 TRP A C 1
ATOM 3740 O O . TRP A 1 484 ? 60.405 12.503 127.002 1.00 71.33 484 TRP A O 1
ATOM 3751 N N . ASP A 1 485 ? 59.411 11.519 128.789 1.00 73.53 485 ASP A N 1
ATOM 3752 C CA . ASP A 1 485 ? 60.520 11.721 129.712 1.00 76.04 485 ASP A CA 1
ATOM 3753 C C . ASP A 1 485 ? 61.352 10.438 129.852 1.00 77.72 485 ASP A C 1
ATOM 3754 O O . ASP A 1 485 ? 61.719 10.048 130.958 1.00 87.68 485 ASP A O 1
ATOM 3759 N N . ALA A 1 486 ? 61.615 9.772 128.727 1.00 72.30 486 ALA A N 1
ATOM 3760 C CA . ALA A 1 486 ? 62.664 8.754 128.637 1.00 72.56 486 ALA A CA 1
ATOM 3761 C C . ALA A 1 486 ? 63.908 9.317 127.918 1.00 72.50 486 ALA A C 1
ATOM 3762 O O . ALA A 1 486 ? 64.983 8.704 127.939 1.00 68.23 486 ALA A O 1
ATOM 3764 N N . TYR A 1 487 ? 63.744 10.481 127.286 1.00 69.45 487 TYR A N 1
ATOM 3765 C CA . TYR A 1 487 ? 64.809 11.141 126.541 1.00 72.61 487 TYR A CA 1
ATOM 3766 C C . TYR A 1 487 ? 64.902 12.596 126.963 1.00 76.44 487 TYR A C 1
ATOM 3767 O O . TYR A 1 487 ? 63.919 13.183 127.421 1.00 71.52 487 TYR A O 1
ATOM 3776 N N . LYS A 1 488 ? 66.088 13.172 126.812 1.00 81.37 488 LYS A N 1
ATOM 3777 C CA . LYS A 1 488 ? 66.231 14.621 126.865 1.00 87.64 488 LYS A CA 1
ATOM 3778 C C . LYS A 1 488 ? 66.052 15.170 125.442 1.00 84.92 488 LYS A C 1
ATOM 3779 O O . LYS A 1 488 ? 66.048 14.401 124.482 1.00 84.67 488 LYS A O 1
ATOM 3785 N N . ALA A 1 489 ? 65.906 16.489 125.313 1.00 86.02 489 ALA A N 1
ATOM 3786 C CA . ALA A 1 489 ? 65.597 17.134 124.020 1.00 86.94 489 ALA A CA 1
ATOM 3787 C C . ALA A 1 489 ? 66.455 16.615 122.872 1.00 89.83 489 ALA A C 1
ATOM 3788 O O . ALA A 1 489 ? 65.921 16.087 121.902 1.00 94.46 489 ALA A O 1
ATOM 3790 N N . HIS A 1 490 ? 67.775 16.752 122.984 1.00 97.55 490 HIS A N 1
ATOM 3791 C CA . HIS A 1 490 ? 68.695 16.282 121.928 1.00 102.98 490 HIS A CA 1
ATOM 3792 C C . HIS A 1 490 ? 68.609 14.764 121.643 1.00 97.12 490 HIS A C 1
ATOM 3793 O O . HIS A 1 490 ? 68.905 14.335 120.531 1.00 91.26 490 HIS A O 1
ATOM 3800 N N . GLU A 1 491 ? 68.194 13.966 122.630 1.00 94.21 491 GLU A N 1
ATOM 3801 C CA . GLU A 1 491 ? 67.924 12.535 122.412 1.00 91.72 491 GLU A CA 1
ATOM 3802 C C . GLU A 1 491 ? 66.548 12.295 121.760 1.00 90.46 491 GLU A C 1
ATOM 3803 O O . GLU A 1 491 ? 66.273 11.190 121.284 1.00 83.70 491 GLU A O 1
ATOM 3809 N N . ARG A 1 492 ? 65.704 13.331 121.734 1.00 88.66 492 ARG A N 1
ATOM 3810 C CA . ARG A 1 492 ? 64.311 13.243 121.253 1.00 86.88 492 ARG A CA 1
ATOM 3811 C C . ARG A 1 492 ? 64.134 13.853 119.851 1.00 84.17 492 ARG A C 1
ATOM 3812 O O . ARG A 1 492 ? 63.486 13.264 118.984 1.00 74.50 492 ARG A O 1
ATOM 3820 N N . GLU A 1 493 ? 64.713 15.032 119.636 1.00 82.74 493 GLU A N 1
ATOM 3821 C CA . GLU A 1 493 ? 64.700 15.663 118.321 1.00 81.01 493 GLU A CA 1
ATOM 3822 C C . GLU A 1 493 ? 65.497 14.840 117.318 1.00 77.24 493 GLU A C 1
ATOM 3823 O O . GLU A 1 493 ? 65.322 15.004 116.110 1.00 74.01 493 GLU A O 1
ATOM 3829 N N . GLN A 1 494 ? 66.370 13.962 117.816 1.00 74.29 494 GLN A N 1
ATOM 3830 C CA . GLN A 1 494 ? 67.077 13.003 116.960 1.00 73.75 494 GLN A CA 1
ATOM 3831 C C . GLN A 1 494 ? 66.205 11.803 116.689 1.00 67.53 494 GLN A C 1
ATOM 3832 O O . GLN A 1 494 ? 66.239 11.230 115.601 1.00 72.80 494 GLN A O 1
ATOM 3838 N N . GLU A 1 495 ? 65.435 11.411 117.690 1.00 61.72 495 GLU A N 1
ATOM 3839 C CA . GLU A 1 495 ? 64.484 10.321 117.533 1.00 58.51 495 GLU A CA 1
ATOM 3840 C C . GLU A 1 495 ? 63.421 10.695 116.479 1.00 57.84 495 GLU A C 1
ATOM 3841 O O . GLU A 1 495 ? 63.034 9.866 115.645 1.00 55.56 495 GLU A O 1
ATOM 3847 N N . LEU A 1 496 ? 62.981 11.952 116.507 1.00 56.73 496 LEU A N 1
ATOM 3848 C CA . LEU A 1 496 ? 62.116 12.504 115.458 1.00 56.77 496 LEU A CA 1
ATOM 3849 C C . LEU A 1 496 ? 62.744 12.403 114.059 1.00 59.37 496 LEU A C 1
ATOM 3850 O O . LEU A 1 496 ? 62.075 12.014 113.110 1.00 59.97 496 LEU A O 1
ATOM 3855 N N . LYS A 1 497 ? 64.021 12.745 113.932 1.00 62.80 497 LYS A N 1
ATOM 3856 C CA . LYS A 1 497 ? 64.669 12.759 112.619 1.00 66.13 497 LYS A CA 1
ATOM 3857 C C . LYS A 1 497 ? 64.659 11.387 111.952 1.00 64.18 497 LYS A C 1
ATOM 3858 O O . LYS A 1 497 ? 64.410 11.282 110.757 1.00 64.47 497 LYS A O 1
ATOM 3864 N N . GLU A 1 498 ? 64.926 10.340 112.719 1.00 62.55 498 GLU A N 1
ATOM 3865 C CA . GLU A 1 498 ? 65.006 9.008 112.143 1.00 65.97 498 GLU A CA 1
ATOM 3866 C C . GLU A 1 498 ? 63.621 8.407 111.889 1.00 60.26 498 GLU A C 1
ATOM 3867 O O . GLU A 1 498 ? 63.494 7.412 111.184 1.00 61.16 498 GLU A O 1
ATOM 3873 N N . VAL A 1 499 ? 62.585 9.006 112.455 1.00 54.20 499 VAL A N 1
ATOM 3874 C CA . VAL A 1 499 ? 61.218 8.561 112.187 1.00 50.08 499 VAL A CA 1
ATOM 3875 C C . VAL A 1 499 ? 60.722 9.198 110.897 1.00 47.25 499 VAL A C 1
ATOM 3876 O O . VAL A 1 499 ? 60.028 8.568 110.108 1.00 47.66 499 VAL A O 1
ATOM 3880 N N . LYS A 1 500 ? 61.077 10.457 110.691 1.00 42.78 500 LYS A N 1
ATOM 3881 C CA . LYS A 1 500 ? 60.773 11.131 109.448 1.00 40.58 500 LYS A CA 1
ATOM 3882 C C . LYS A 1 500 ? 61.556 10.529 108.294 1.00 41.22 500 LYS A C 1
ATOM 3883 O O . LYS A 1 500 ? 61.036 10.313 107.220 1.00 44.32 500 LYS A O 1
ATOM 3889 N N . ALA A 1 501 ? 62.810 10.220 108.524 1.00 44.59 501 ALA A N 1
ATOM 3890 C CA . ALA A 1 501 ? 63.567 9.501 107.531 1.00 44.19 501 ALA A CA 1
ATOM 3891 C C . ALA A 1 501 ? 62.782 8.256 107.126 1.00 43.78 501 ALA A C 1
ATOM 3892 O O . ALA A 1 501 ? 62.729 7.888 105.943 1.00 37.80 501 ALA A O 1
ATOM 3894 N N . SER A 1 502 ? 62.147 7.635 108.123 1.00 44.27 502 SER A N 1
ATOM 3895 C CA . SER A 1 502 ? 61.390 6.391 107.923 1.00 43.53 502 SER A CA 1
ATOM 3896 C C . SER A 1 502 ? 60.139 6.576 107.076 1.00 41.06 502 SER A C 1
ATOM 3897 O O . SER A 1 502 ? 59.798 5.727 106.247 1.00 43.19 502 SER A O 1
ATOM 3900 N N . LEU A 1 503 ? 59.461 7.688 107.266 1.00 37.84 503 LEU A N 1
ATOM 3901 C CA . LEU A 1 503 ? 58.217 7.885 106.559 1.00 38.62 503 LEU A CA 1
ATOM 3902 C C . LEU A 1 503 ? 58.463 8.332 105.149 1.00 35.82 503 LEU A C 1
ATOM 3903 O O . LEU A 1 503 ? 57.774 7.906 104.250 1.00 38.86 503 LEU A O 1
ATOM 3908 N N . ALA A 1 504 ? 59.444 9.193 104.953 1.00 35.03 504 ALA A N 1
ATOM 3909 C CA . ALA A 1 504 ? 59.867 9.567 103.609 1.00 34.26 504 ALA A CA 1
ATOM 3910 C C . ALA A 1 504 ? 60.158 8.354 102.732 1.00 34.62 504 ALA A C 1
ATOM 3911 O O . ALA A 1 504 ? 59.706 8.284 101.624 1.00 32.57 504 ALA A O 1
ATOM 3913 N N . LYS A 1 505 ? 60.903 7.389 103.245 1.00 39.05 505 LYS A N 1
ATOM 3914 C CA . LYS A 1 505 ? 61.294 6.250 102.435 1.00 41.88 505 LYS A CA 1
ATOM 3915 C C . LYS A 1 505 ? 60.007 5.555 102.038 1.00 41.07 505 LYS A C 1
ATOM 3916 O O . LYS A 1 505 ? 59.835 5.152 100.898 1.00 41.35 505 LYS A O 1
ATOM 3922 N N . ILE A 1 506 ? 59.085 5.447 102.986 1.00 40.50 506 ILE A N 1
ATOM 3923 C CA . ILE A 1 506 ? 57.767 4.869 102.712 1.00 40.05 506 ILE A CA 1
ATOM 3924 C C . ILE A 1 506 ? 56.957 5.676 101.676 1.00 38.05 506 ILE A C 1
ATOM 3925 O O . ILE A 1 506 ? 56.325 5.115 100.797 1.00 36.43 506 ILE A O 1
ATOM 3930 N N . ILE A 1 507 ? 56.979 6.994 101.803 1.00 35.50 507 ILE A N 1
ATOM 3931 C CA . ILE A 1 507 ? 56.227 7.869 100.930 1.00 32.66 507 ILE A CA 1
ATOM 3932 C C 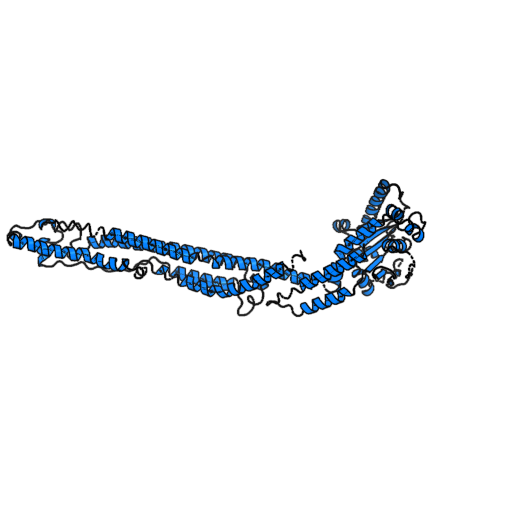. ILE A 1 507 ? 56.766 7.827 99.509 1.00 33.75 507 ILE A C 1
ATOM 3933 O O . ILE A 1 507 ? 56.009 7.729 98.557 1.00 31.71 507 ILE A O 1
ATOM 3938 N N . LYS A 1 508 ? 58.082 7.895 99.380 1.00 35.11 508 LYS A N 1
ATOM 3939 C CA . LYS A 1 508 ? 58.723 7.956 98.091 1.00 35.85 508 LYS A CA 1
ATOM 3940 C C . LYS A 1 508 ? 58.613 6.659 97.333 1.00 35.97 508 LYS A C 1
ATOM 3941 O O . LYS A 1 508 ? 58.376 6.671 96.149 1.00 35.94 508 LYS A O 1
ATOM 3947 N N . GLU A 1 509 ? 58.796 5.536 98.002 1.00 37.47 509 GLU A N 1
ATOM 3948 C CA . GLU A 1 509 ? 58.946 4.274 97.296 1.00 41.26 509 GLU A CA 1
ATOM 3949 C C . GLU A 1 509 ? 57.920 4.094 96.177 1.00 40.71 509 GLU A C 1
ATOM 3950 O O . GLU A 1 509 ? 58.301 3.919 95.024 1.00 44.44 509 GLU A O 1
ATOM 3956 N N . PRO A 1 510 ? 56.621 4.143 96.495 1.00 35.43 510 PRO A N 1
ATOM 3957 C CA . PRO A 1 510 ? 55.647 3.818 95.469 1.00 34.35 510 PRO A CA 1
ATOM 3958 C C . PRO A 1 510 ? 55.664 4.713 94.227 1.00 35.62 510 PRO A C 1
ATOM 3959 O O . PRO A 1 510 ? 55.281 4.267 93.131 1.00 35.54 510 PRO A O 1
ATOM 3963 N N . PHE A 1 511 ? 56.103 5.952 94.381 1.00 34.66 511 PHE A N 1
ATOM 3964 C CA . PHE A 1 511 ? 56.216 6.839 93.245 1.00 35.04 511 PHE A CA 1
ATOM 3965 C C . PHE A 1 511 ? 57.451 6.476 92.425 1.00 37.54 511 PHE A C 1
ATOM 3966 O O . PHE A 1 511 ? 57.374 6.345 91.219 1.00 40.68 511 PHE A O 1
ATOM 3974 N N . GLU A 1 512 ? 58.590 6.292 93.074 1.00 41.78 512 GLU A N 1
ATOM 3975 C CA . GLU A 1 512 ? 59.828 6.013 92.351 1.00 45.97 512 GLU A CA 1
ATOM 3976 C C . GLU A 1 512 ? 59.590 4.981 91.260 1.00 45.19 512 GLU A C 1
ATOM 3977 O O . GLU A 1 512 ? 60.009 5.152 90.123 1.00 43.19 512 GLU A O 1
ATOM 3983 N N . ASP A 1 513 ? 58.891 3.917 91.615 1.00 47.30 513 ASP A N 1
ATOM 3984 C CA . ASP A 1 513 ? 58.704 2.797 90.723 1.00 50.42 513 ASP A CA 1
ATOM 3985 C C . ASP A 1 513 ? 58.001 3.270 89.455 1.00 50.04 513 ASP A C 1
ATOM 3986 O O . ASP A 1 513 ? 58.519 3.137 88.342 1.00 53.57 513 ASP A O 1
ATOM 3991 N N . ILE A 1 514 ? 56.838 3.869 89.641 1.00 46.08 514 ILE A N 1
ATOM 3992 C CA . ILE A 1 514 ? 56.017 4.310 88.537 1.00 41.72 514 ILE A CA 1
ATOM 3993 C C . ILE A 1 514 ? 56.605 5.471 87.746 1.00 38.79 514 ILE A C 1
ATOM 3994 O O . ILE A 1 514 ? 56.277 5.645 86.595 1.00 36.76 514 ILE A O 1
ATOM 3999 N N . TYR A 1 515 ? 57.446 6.293 88.345 1.00 37.03 515 TYR A N 1
ATOM 4000 C CA . TYR A 1 515 ? 58.086 7.327 87.558 1.00 35.41 515 TYR A CA 1
ATOM 4001 C C . TYR A 1 515 ? 59.061 6.691 86.559 1.00 35.37 515 TYR A C 1
ATOM 4002 O O . TYR A 1 515 ? 59.228 7.213 85.464 1.00 37.14 515 TYR A O 1
ATOM 4011 N N . ASP A 1 516 ? 59.695 5.581 86.937 1.00 34.44 516 ASP A N 1
ATOM 4012 C CA . ASP A 1 516 ? 60.645 4.876 86.065 1.00 36.55 516 ASP A CA 1
ATOM 4013 C C . ASP A 1 516 ? 59.952 4.327 84.822 1.00 35.22 516 ASP A C 1
ATOM 4014 O O . ASP A 1 516 ? 60.573 4.170 83.775 1.00 35.82 516 ASP A O 1
ATOM 4019 N N . VAL A 1 517 ? 58.665 4.018 84.955 1.00 33.70 517 VAL A N 1
ATOM 4020 C CA . VAL A 1 517 ? 57.875 3.475 83.867 1.00 31.18 517 VAL A CA 1
ATOM 4021 C C . VAL A 1 517 ? 57.436 4.574 82.922 1.00 30.62 517 VAL A C 1
ATOM 4022 O O . VAL A 1 517 ? 57.439 4.393 81.712 1.00 32.26 517 VAL A O 1
ATOM 4026 N N . LEU A 1 518 ? 57.066 5.714 83.485 1.00 29.71 518 LEU A N 1
ATOM 4027 C CA . LEU A 1 518 ? 56.587 6.845 82.718 1.00 27.78 518 LEU A CA 1
ATOM 4028 C C . LEU A 1 518 ? 57.729 7.606 82.109 1.00 28.83 518 LEU A C 1
ATOM 4029 O O . LEU A 1 518 ? 57.517 8.417 81.228 1.00 30.90 518 LEU A O 1
ATOM 4034 N N . SER A 1 519 ? 58.943 7.383 82.581 1.00 30.87 519 SER A N 1
ATOM 4035 C CA . SER A 1 519 ? 60.072 8.155 82.071 1.00 31.73 519 SER A CA 1
ATOM 4036 C C . SER A 1 519 ? 60.537 7.642 80.700 1.00 31.82 519 SER A C 1
ATOM 4037 O O . SER A 1 519 ? 61.346 8.290 80.055 1.00 32.90 519 SER A O 1
ATOM 4040 N N . SER A 1 520 ? 60.024 6.496 80.252 1.00 31.58 520 SER A N 1
ATOM 4041 C CA . SER A 1 520 ? 60.441 5.914 78.980 1.00 31.33 520 SER A CA 1
ATOM 4042 C C . SER A 1 520 ? 59.243 5.493 78.156 1.00 30.46 520 SER A C 1
ATOM 4043 O O . SER A 1 520 ? 58.419 4.752 78.647 1.00 32.30 520 SER A O 1
ATOM 4046 N N . ASP A 1 521 ? 59.161 5.922 76.899 1.00 30.21 521 ASP A N 1
ATOM 4047 C CA . ASP A 1 521 ? 57.974 5.625 76.078 1.00 30.16 521 ASP A CA 1
ATOM 4048 C C . ASP A 1 521 ? 57.855 4.140 75.728 1.00 31.77 521 ASP A C 1
ATOM 4049 O O . ASP A 1 521 ? 56.768 3.606 75.639 1.00 31.46 521 ASP A O 1
ATOM 4054 N N . GLU A 1 522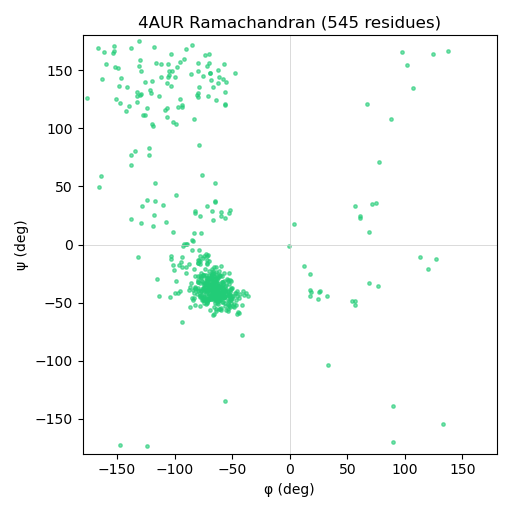 ? 58.976 3.472 75.518 1.00 33.84 522 GLU A N 1
ATOM 4055 C CA . GLU A 1 522 ? 58.982 2.027 75.367 1.00 35.92 522 GLU A CA 1
ATOM 4056 C C . GLU A 1 522 ? 58.179 1.344 76.486 1.00 34.63 522 GLU A C 1
ATOM 4057 O O . GLU A 1 522 ? 57.322 0.498 76.233 1.00 30.78 522 GLU A O 1
ATOM 4063 N N . LYS A 1 523 ? 58.487 1.702 77.728 1.00 34.14 523 LYS A N 1
ATOM 4064 C CA . LYS A 1 523 ? 57.916 1.017 78.889 1.00 32.97 523 LYS A CA 1
ATOM 4065 C C . LYS A 1 523 ? 56.527 1.527 79.067 1.00 31.63 523 LYS A C 1
ATOM 4066 O O . LYS A 1 523 ? 55.591 0.780 79.297 1.00 31.44 523 LYS A O 1
ATOM 4080 N N . PHE A 1 525 ? 54.430 2.866 76.972 1.00 32.66 525 PHE A N 1
ATOM 4081 C CA . PHE A 1 525 ? 53.575 2.175 76.012 1.00 30.31 525 PHE A CA 1
ATOM 4082 C C . PHE A 1 525 ? 53.375 0.704 76.297 1.00 28.54 525 PHE A C 1
ATOM 4083 O O . PHE A 1 525 ? 52.255 0.242 76.189 1.00 28.87 525 PHE A O 1
ATOM 4091 N N . ALA A 1 526 ? 54.417 -0.012 76.698 1.00 27.14 526 ALA A N 1
ATOM 4092 C CA . ALA A 1 526 ? 54.292 -1.472 76.874 1.00 29.95 526 ALA A CA 1
ATOM 4093 C C . ALA A 1 526 ? 53.379 -1.880 78.023 1.00 31.01 526 ALA A C 1
ATOM 4094 O O . ALA A 1 526 ? 52.904 -3.000 78.057 1.00 31.72 526 ALA A O 1
ATOM 4096 N N . PHE A 1 527 ? 53.160 -0.967 78.961 1.00 33.02 527 PHE A N 1
ATOM 4097 C CA . PHE A 1 527 ? 52.406 -1.227 80.169 1.00 35.32 527 PHE A CA 1
ATOM 4098 C C . PHE A 1 527 ? 50.967 -0.720 80.083 1.00 35.25 527 PHE A C 1
ATOM 4099 O O . PHE A 1 527 ? 50.033 -1.406 80.518 1.00 36.50 527 PHE A O 1
ATOM 4107 N N . PHE A 1 528 ? 50.789 0.476 79.526 1.00 34.18 528 PHE A N 1
ATOM 4108 C CA . PHE A 1 528 ? 49.482 1.118 79.472 1.00 32.20 528 PHE A CA 1
ATOM 4109 C C . PHE A 1 528 ? 48.777 1.066 78.124 1.00 32.75 528 PHE A C 1
ATOM 4110 O O . PHE A 1 528 ? 47.608 1.440 78.039 1.00 36.71 528 PHE A O 1
ATOM 4118 N N . ALA A 1 529 ? 49.466 0.635 77.068 1.00 32.66 529 ALA A N 1
ATOM 4119 C CA . ALA A 1 529 ? 48.913 0.716 75.708 1.00 28.90 529 ALA A CA 1
ATOM 4120 C C . ALA A 1 529 ? 49.665 -0.118 74.662 1.00 27.82 529 ALA A C 1
ATOM 4121 O O . ALA A 1 529 ? 50.007 0.390 73.604 1.00 25.73 529 ALA A O 1
ATOM 4123 N N . PRO A 1 530 ? 49.928 -1.400 74.961 1.00 28.62 530 PRO A N 1
ATOM 4124 C CA . PRO A 1 530 ? 50.642 -2.264 74.040 1.00 29.43 530 PRO A CA 1
ATOM 4125 C C . PRO A 1 530 ? 49.940 -2.519 72.711 1.00 31.89 530 PRO A C 1
ATOM 4126 O O . PRO A 1 530 ? 50.627 -2.739 71.682 1.00 32.25 530 PRO A O 1
ATOM 4130 N N . GLN A 1 531 ? 48.603 -2.497 72.706 1.00 31.14 531 GLN A N 1
ATOM 4131 C CA . GLN A 1 531 ? 47.895 -2.760 71.454 1.00 32.06 531 GLN A CA 1
ATOM 4132 C C . GLN A 1 531 ? 48.135 -1.740 70.341 1.00 29.96 531 GLN A C 1
ATOM 4133 O O . GLN A 1 531 ? 47.898 -2.036 69.174 1.00 28.99 531 GLN A O 1
ATOM 4139 N N . ILE A 1 532 ? 48.598 -0.541 70.675 1.00 29.51 532 ILE A N 1
ATOM 4140 C CA . ILE A 1 532 ? 48.930 0.427 69.634 1.00 28.49 532 ILE A CA 1
ATOM 4141 C C . ILE A 1 532 ? 50.081 -0.122 68.804 1.00 30.13 532 ILE A C 1
ATOM 4142 O O . ILE A 1 532 ? 50.010 -0.086 67.589 1.00 28.29 532 ILE A O 1
ATOM 4147 N N . GLN A 1 533 ? 51.136 -0.640 69.437 1.00 31.44 533 GLN A N 1
ATOM 4148 C CA . GLN A 1 533 ? 52.233 -1.191 68.653 1.00 32.05 533 GLN A CA 1
ATOM 4149 C C . GLN A 1 533 ? 51.734 -2.432 67.889 1.00 31.26 533 GLN A C 1
ATOM 4150 O O . GLN A 1 533 ? 52.032 -2.629 66.697 1.00 27.51 533 GLN A O 1
ATOM 4156 N N . GLN A 1 534 ? 50.944 -3.244 68.573 1.00 29.84 534 GLN A N 1
ATOM 4157 C CA . GLN A 1 534 ? 50.434 -4.453 67.974 1.00 30.70 534 GLN A CA 1
ATOM 4158 C C . GLN A 1 534 ? 49.601 -4.156 66.728 1.00 28.77 534 GLN A C 1
ATOM 4159 O O . GLN A 1 534 ? 49.813 -4.771 65.703 1.00 30.15 534 GLN A O 1
ATOM 4173 N N . GLU A 1 536 ? 49.893 -1.533 64.919 1.00 28.10 536 GLU A N 1
ATOM 4174 C CA . GLU A 1 536 ? 50.758 -0.947 63.924 1.00 29.44 536 GLU A CA 1
ATOM 4175 C C . GLU A 1 536 ? 51.389 -2.051 63.070 1.00 31.41 536 GLU A C 1
ATOM 4176 O O . GLU A 1 536 ? 51.460 -1.941 61.842 1.00 31.29 536 GLU A O 1
ATOM 4182 N N . GLN A 1 537 ? 51.852 -3.095 63.745 1.00 32.14 537 GLN A N 1
ATOM 4183 C CA . GLN A 1 537 ? 52.322 -4.337 63.122 1.00 33.92 537 GLN A CA 1
ATOM 4184 C C . GLN A 1 537 ? 51.325 -4.885 62.083 1.00 32.21 537 GLN A C 1
ATOM 4185 O O . GLN A 1 537 ? 51.664 -5.104 60.912 1.00 32.08 537 GLN A O 1
ATOM 4191 N N . VAL A 1 538 ? 50.080 -5.052 62.500 1.00 29.32 538 VAL A N 1
ATOM 4192 C CA . VAL A 1 538 ? 49.044 -5.538 61.606 1.00 27.57 538 VAL A CA 1
ATOM 4193 C C . VAL A 1 538 ? 48.858 -4.627 60.436 1.00 28.18 538 VAL A C 1
ATOM 4194 O O . VAL A 1 538 ? 48.663 -5.078 59.330 1.00 31.52 538 VAL A O 1
ATOM 4198 N N . VAL A 1 539 ? 48.864 -3.332 60.676 1.00 29.47 539 VAL A N 1
ATOM 4199 C CA . VAL A 1 539 ? 48.652 -2.384 59.596 1.00 29.03 539 VAL A CA 1
ATOM 4200 C C . VAL A 1 539 ? 49.831 -2.468 58.655 1.00 31.14 539 VAL A C 1
ATOM 4201 O O . VAL A 1 539 ? 49.656 -2.432 57.453 1.00 30.28 539 VAL A O 1
ATOM 4205 N N . THR A 1 540 ? 51.033 -2.592 59.225 1.00 33.72 540 THR A N 1
ATOM 4206 C CA . THR A 1 540 ? 52.258 -2.656 58.453 1.00 33.44 540 THR A CA 1
ATOM 4207 C C . THR A 1 540 ? 52.252 -3.860 57.551 1.00 34.83 540 THR A C 1
ATOM 4208 O O . THR A 1 540 ? 52.794 -3.790 56.475 1.00 38.15 540 THR A O 1
ATOM 4212 N N . GLU A 1 541 ? 51.680 -4.971 58.011 1.00 37.61 541 GLU A N 1
ATOM 4213 C CA . GLU A 1 541 ? 51.633 -6.209 57.228 1.00 38.85 541 GLU A CA 1
ATOM 4214 C C . GLU A 1 541 ? 50.619 -6.082 56.123 1.00 36.87 541 GLU A C 1
ATOM 4215 O O . GLU A 1 541 ? 50.878 -6.416 54.976 1.00 40.09 541 GLU A O 1
ATOM 4221 N N . LEU A 1 542 ? 49.450 -5.593 56.469 1.00 35.00 542 LEU A N 1
ATOM 4222 C CA . LEU A 1 542 ? 48.436 -5.352 55.465 1.00 35.42 542 LEU A CA 1
ATOM 4223 C C . LEU A 1 542 ? 48.939 -4.475 54.305 1.00 35.66 542 LEU A C 1
ATOM 4224 O O . LEU A 1 542 ? 48.472 -4.607 53.173 1.00 35.09 542 LEU A O 1
ATOM 4229 N N . ALA A 1 543 ? 49.879 -3.580 54.592 1.00 34.54 543 ALA A N 1
ATOM 4230 C CA . ALA A 1 543 ? 50.418 -2.700 53.572 1.00 35.92 543 ALA A CA 1
ATOM 4231 C C . ALA A 1 543 ? 51.180 -3.521 52.557 1.00 35.27 543 ALA A C 1
ATOM 4232 O O . ALA A 1 543 ? 51.022 -3.330 51.363 1.00 36.80 543 ALA A O 1
ATOM 4234 N N . GLU A 1 544 ? 51.992 -4.443 53.049 1.00 36.10 544 GLU A N 1
ATOM 4235 C CA . GLU A 1 544 ? 52.844 -5.273 52.205 1.00 38.93 544 GLU A CA 1
ATOM 4236 C C . GLU A 1 544 ? 52.049 -6.188 51.286 1.00 35.67 544 GLU A C 1
ATOM 4237 O O . GLU A 1 544 ? 52.426 -6.393 50.162 1.00 32.22 544 GLU A O 1
ATOM 4243 N N . LYS A 1 545 ? 50.950 -6.736 51.792 1.00 37.77 545 LYS A N 1
ATOM 4244 C CA . LYS A 1 545 ? 50.091 -7.652 51.042 1.00 37.49 545 LYS A CA 1
ATOM 4245 C C . LYS A 1 545 ? 49.285 -6.940 49.972 1.00 36.62 545 LYS A C 1
ATOM 4246 O O . LYS A 1 545 ? 48.616 -7.564 49.151 1.00 33.15 545 LYS A O 1
ATOM 4252 N N . SER A 1 546 ? 49.354 -5.618 49.985 1.00 38.57 546 SER A N 1
ATOM 4253 C CA . SER A 1 546 ? 48.617 -4.813 49.039 1.00 39.29 546 SER A CA 1
ATOM 4254 C C . SER A 1 546 ? 49.385 -4.542 47.752 1.00 40.12 546 SER A C 1
ATOM 4255 O O . SER A 1 546 ? 48.868 -3.909 46.859 1.00 39.32 546 SER A O 1
ATOM 4258 N N . GLN A 1 547 ? 50.601 -5.052 47.624 1.00 41.59 547 GLN A N 1
ATOM 4259 C CA . GLN A 1 547 ? 51.407 -4.686 46.491 1.00 41.79 547 GLN A CA 1
ATOM 4260 C C . GLN A 1 547 ? 50.911 -5.314 45.228 1.00 41.16 547 GLN A C 1
ATOM 4261 O O . GLN A 1 547 ? 50.942 -4.699 44.184 1.00 43.72 547 GLN A O 1
ATOM 4267 N N . ALA A 1 548 ? 50.483 -6.559 45.298 1.00 40.52 548 ALA A N 1
ATOM 4268 C CA . ALA A 1 548 ? 50.233 -7.290 44.076 1.00 36.91 548 ALA A CA 1
ATOM 4269 C C . ALA A 1 548 ? 49.147 -6.619 43.224 1.00 37.95 548 ALA A C 1
ATOM 4270 O O . ALA A 1 548 ? 49.228 -6.653 41.976 1.00 38.97 548 ALA A O 1
ATOM 4272 N N . ILE A 1 549 ? 48.139 -6.016 43.864 1.00 33.25 549 ILE A N 1
ATOM 4273 C CA . ILE A 1 549 ? 47.116 -5.306 43.084 1.00 32.35 549 ILE A CA 1
ATOM 4274 C C . ILE A 1 549 ? 47.641 -3.994 42.579 1.00 31.78 549 ILE A C 1
ATOM 4275 O O . ILE A 1 549 ? 47.292 -3.586 41.480 1.00 33.61 549 ILE A O 1
ATOM 4280 N N . ARG A 1 550 ? 48.422 -3.308 43.398 1.00 32.07 550 ARG A N 1
ATOM 4281 C CA . ARG A 1 550 ? 49.001 -2.054 42.985 1.00 31.73 550 ARG A CA 1
ATOM 4282 C C . ARG A 1 550 ? 49.816 -2.254 41.722 1.00 31.92 550 ARG A C 1
ATOM 4283 O O . ARG A 1 550 ? 49.673 -1.468 40.792 1.00 32.45 550 ARG A O 1
ATOM 4291 N N . ASP A 1 551 ? 50.635 -3.304 41.674 1.00 31.80 551 ASP A N 1
ATOM 4292 C CA . ASP A 1 551 ? 51.370 -3.648 40.464 1.00 34.20 551 ASP A CA 1
ATOM 4293 C C . ASP A 1 551 ? 50.411 -3.779 39.285 1.00 32.53 551 ASP A C 1
ATOM 4294 O O . ASP A 1 551 ? 50.698 -3.310 38.174 1.00 36.05 551 ASP A O 1
ATOM 4299 N N . ASN A 1 552 ? 49.286 -4.433 39.514 1.00 28.60 552 ASN A N 1
ATOM 4300 C CA . ASN A 1 552 ? 48.345 -4.733 38.446 1.00 27.02 552 ASN A CA 1
ATOM 4301 C C . ASN A 1 552 ? 47.554 -3.532 38.034 1.00 24.25 552 ASN A C 1
ATOM 4302 O O . ASN A 1 552 ? 47.307 -3.306 36.855 1.00 22.20 552 ASN A O 1
ATOM 4307 N N . ARG A 1 553 ? 47.136 -2.757 39.011 1.00 22.97 553 ARG A N 1
ATOM 4308 C CA . ARG A 1 553 ? 46.310 -1.617 38.721 1.00 22.37 553 ARG A CA 1
ATOM 4309 C C . ARG A 1 553 ? 47.088 -0.625 37.875 1.00 22.68 553 ARG A C 1
ATOM 4310 O O . ARG A 1 553 ? 46.522 0.042 37.020 1.00 23.59 553 ARG A O 1
ATOM 4318 N N . GLN A 1 554 ? 48.389 -0.526 38.105 1.00 23.34 554 GLN A N 1
ATOM 4319 C CA . GLN A 1 554 ? 49.191 0.398 37.344 1.00 24.10 554 GLN A CA 1
ATOM 4320 C C . GLN A 1 554 ? 49.249 -0.012 35.902 1.00 25.31 554 GLN A C 1
ATOM 4321 O O . GLN A 1 554 ? 48.940 0.811 35.050 1.00 26.40 554 GLN A O 1
ATOM 4327 N N . LYS A 1 555 ? 49.647 -1.266 35.635 1.00 27.12 555 LYS A N 1
ATOM 4328 C CA . LYS A 1 555 ? 49.751 -1.773 34.266 1.00 27.87 555 LYS A CA 1
ATOM 4329 C C . LYS A 1 555 ? 48.421 -1.507 33.603 1.00 24.36 555 LYS A C 1
ATOM 4330 O O . LYS A 1 555 ? 48.378 -0.854 32.597 1.00 23.99 555 LYS A O 1
ATOM 4336 N N . LEU A 1 556 ? 47.329 -1.938 34.211 1.00 22.52 556 LEU A N 1
ATOM 4337 C CA . LEU A 1 556 ? 46.015 -1.755 33.615 1.00 20.38 556 LEU A CA 1
ATOM 4338 C C . LEU A 1 556 ? 45.657 -0.300 33.321 1.00 19.62 556 LEU A C 1
ATOM 4339 O O . LEU A 1 556 ? 44.948 -0.036 32.366 1.00 20.05 556 LEU A O 1
ATOM 4344 N N . SER A 1 557 ? 46.105 0.645 34.136 1.00 18.57 557 SER A N 1
ATOM 4345 C CA . SER A 1 557 ? 45.687 2.013 33.933 1.00 18.94 557 SER A CA 1
ATOM 4346 C C . SER A 1 557 ? 46.411 2.612 32.727 1.00 18.76 557 SER A C 1
ATOM 4347 O O . SER A 1 557 ? 45.803 3.277 31.899 1.00 20.56 557 SER A O 1
ATOM 4350 N N . LEU A 1 558 ? 47.705 2.364 32.650 1.00 17.44 558 LEU A N 1
ATOM 4351 C CA . LEU A 1 558 ? 48.505 2.731 31.538 1.00 17.09 558 LEU A CA 1
ATOM 4352 C C . LEU A 1 558 ? 47.904 2.155 30.281 1.00 17.80 558 LEU A C 1
ATOM 4353 O O . LEU A 1 558 ? 47.848 2.826 29.241 1.00 18.63 558 LEU A O 1
ATOM 4358 N N . ILE A 1 559 ? 47.469 0.906 30.379 1.00 17.41 559 ILE A N 1
ATOM 4359 C CA . ILE A 1 559 ? 46.790 0.243 29.292 1.00 18.44 559 ILE A CA 1
ATOM 4360 C C . ILE A 1 559 ? 45.449 0.879 28.902 1.00 19.29 559 ILE A C 1
ATOM 4361 O O . ILE A 1 559 ? 45.197 1.086 27.714 1.00 19.96 559 ILE A O 1
ATOM 4366 N N . GLN A 1 560 ? 44.602 1.205 29.876 1.00 19.55 560 GLN A N 1
ATOM 4367 C CA . GLN A 1 560 ? 43.295 1.776 29.574 1.00 19.74 560 GLN A CA 1
ATOM 4368 C C . GLN A 1 560 ? 43.378 3.221 29.033 1.00 21.71 560 GLN A C 1
ATOM 4369 O O . GLN A 1 560 ? 42.467 3.726 28.359 1.00 22.34 560 GLN A O 1
ATOM 4375 N N . THR A 1 561 ? 44.461 3.907 29.342 1.00 22.77 561 THR A N 1
ATOM 4376 C CA . THR A 1 561 ? 44.614 5.250 28.867 1.00 23.26 561 THR A CA 1
ATOM 4377 C C . THR A 1 561 ? 44.670 5.192 27.357 1.00 23.99 561 THR A C 1
ATOM 4378 O O . THR A 1 561 ? 44.022 5.983 26.675 1.00 24.83 561 THR A O 1
ATOM 4382 N N . GLN A 1 562 ? 45.440 4.231 26.851 1.00 24.46 562 GLN A N 1
ATOM 4383 C CA . GLN A 1 562 ? 45.566 3.975 25.421 1.00 24.06 562 GLN A CA 1
ATOM 4384 C C . GLN A 1 562 ? 44.256 3.507 24.806 1.00 22.28 562 GLN A C 1
ATOM 4385 O O . GLN A 1 562 ? 43.883 3.938 23.767 1.00 20.31 562 GLN A O 1
ATOM 4391 N N . LEU A 1 563 ? 43.559 2.597 25.461 1.00 23.60 563 LEU A N 1
ATOM 4392 C CA . LEU A 1 563 ? 42.262 2.142 24.975 1.00 21.96 563 LEU A CA 1
ATOM 4393 C C . LEU A 1 563 ? 41.297 3.302 24.871 1.00 21.74 563 LEU A C 1
ATOM 4394 O O . LEU A 1 563 ? 40.580 3.425 23.883 1.00 22.38 563 LEU A O 1
ATOM 4399 N N . ALA A 1 564 ? 41.266 4.162 25.877 1.00 21.31 564 ALA A N 1
ATOM 4400 C CA . ALA A 1 564 ? 40.320 5.257 25.837 1.00 21.75 564 ALA A CA 1
ATOM 4401 C C . ALA A 1 564 ? 40.599 6.146 24.616 1.00 23.29 564 ALA A C 1
ATOM 4402 O O . ALA A 1 564 ? 39.675 6.627 23.941 1.00 22.76 564 ALA A O 1
ATOM 4404 N N . GLN A 1 565 ? 41.882 6.343 24.337 1.00 24.61 565 GLN A N 1
ATOM 4405 C CA . GLN A 1 565 ? 42.304 7.074 23.175 1.00 26.27 565 GLN A CA 1
ATOM 4406 C C . GLN A 1 565 ? 41.814 6.426 21.896 1.00 26.46 565 GLN A C 1
ATOM 4407 O O . GLN A 1 565 ? 41.353 7.111 20.973 1.00 29.19 565 GLN A O 1
ATOM 4413 N N . LEU A 1 566 ? 41.912 5.113 21.820 1.00 25.61 566 LEU A N 1
ATOM 4414 C CA . LEU A 1 566 ? 41.596 4.423 20.575 1.00 26.79 566 LEU A CA 1
ATOM 4415 C C . LEU A 1 566 ? 40.111 4.423 20.313 1.00 26.86 566 LEU A C 1
ATOM 4416 O O . LEU A 1 566 ? 39.657 4.226 19.191 1.00 27.70 566 LEU A O 1
ATOM 4429 N N . VAL A 1 568 ? 37.888 6.895 21.162 1.00 44.24 568 VAL A N 1
ATOM 4430 C CA . VAL A 1 568 ? 37.235 8.187 20.947 1.00 48.61 568 VAL A CA 1
ATOM 4431 C C . VAL A 1 568 ? 36.590 8.219 19.563 1.00 55.39 568 VAL A C 1
ATOM 4432 O O . VAL A 1 568 ? 35.395 8.545 19.440 1.00 55.07 568 VAL A O 1
ATOM 4436 N N . PRO A 1 569 ? 37.374 7.891 18.515 1.00 60.29 569 PRO A N 1
ATOM 4437 C CA . PRO A 1 569 ? 36.748 7.857 17.195 1.00 63.60 569 PRO A CA 1
ATOM 4438 C C . PRO A 1 569 ? 35.490 6.974 17.158 1.00 68.93 569 PRO A C 1
ATOM 4439 O O . PRO A 1 569 ? 34.475 7.380 16.587 1.00 74.11 569 PRO A O 1
ATOM 4443 N N . ALA A 1 570 ? 35.548 5.800 17.788 1.00 76.84 570 ALA A N 1
ATOM 4444 C CA . ALA A 1 570 ? 34.432 4.835 17.746 1.00 83.68 570 ALA A CA 1
ATOM 4445 C C . ALA A 1 570 ? 33.148 5.358 18.424 1.00 85.61 570 ALA A C 1
ATOM 4446 O O . ALA A 1 570 ? 32.053 4.880 18.117 1.00 91.65 570 ALA A O 1
ATOM 4448 N N . THR A 1 571 ? 33.303 6.322 19.341 1.00 87.22 571 THR A N 1
ATOM 4449 C CA . THR A 1 571 ? 32.194 7.140 19.870 1.00 82.94 571 THR A CA 1
ATOM 4450 C C . THR A 1 571 ? 31.948 8.324 18.924 1.00 82.70 571 THR A C 1
ATOM 4451 O O . THR A 1 571 ? 30.807 8.687 18.623 1.00 76.33 571 THR A O 1
#

Nearest PDB structures (foldseek):
  4aur-assembly1_A  TM=1.000E+00  e=1.227E-69  Escherichia coli ETEC H10407
  521p-assembly1_A-2  TM=5.757E-01  e=4.098E-02  Homo sapiens

Secondary structure (DSSP, 8-state):
-HHHHHHHHHHHHHHHHHHHH----------TTHHHHHHHHHHHHHH--EEEEEEE-GGGTHHHHHHHHHS-----------SS-EEE--SSSSS-EEEEE-GGG---TT---HHHHHHHHT-SEEEEEEESSS-S-GGGHHHHHIIIIIS--GGGEEEEEE--TTS-SS-HHHHHHHHHHHHHHHHHHHHHHTT--HHHHHH-EEEE--SSSTT--HHHHTTSHHHHHHHH-HHHHHHHHHHHHHHHHHHHHHHHH--HHHHHHHHHHHHHHHHHHHHHHHHHHHHH--HHHHHHHHHHHHHHHHHHHHHHHHH-------STT--GGGTTT---SS-B-SS-B-HHHHHHHHHHHHHHHHHHHHHHHHHHHHHHHHHHHHHHHHHTS-TTTTGGG-GGGSSTT---HHHHHHHHHHHHHHHHHH-----------PBPPPHHHHTTT-STTS-----HHHHTTS-HHHHHHHHHHHHHHHHHHHHHHHHHHHHHHT-S---TTT-HHHH--HHHHHHHHTTHHHHHHHHHHHHHHHHHHH--TT-